Protein AF-A0A7K3YX45-F1 (afdb_monomer)

Foldseek 3Di:
DDDDDDDDDDDDDDDDPDDQDAAEEEEEQKDFFDDDPVQFGNHWYWYAYPVRFKIKIDHGRKHKDDPPDSGTDIKGKAQDDPVRQQDEDQPPADFLSGKIFIPPQRMFIPPFIKMKGQDDPVSCVVLVQPPKFKWDADPVSNYTDTFPWDGDSVRSMIMGTDGGTGMITIGGPDPGDDDDDDDDDLVVLLVVVPPPAPPDDFPCCVPPPLLCLVVVLVVLLLVLLCLVDDDDDDDPVVVVVVVVVVVVCVVVVPPPSVPPVVCCCVVVVPDPDPDFDQDPLRHGVVLLVLLQVQQLLQLVLLCLLSVNPVPVLLSVLSSVLSSVLSVQLVSQLQVLQVVVVKHKDKAFDCSQSVSQNCSCRRRSARQGTRIFIDIDDPDDDDLVSLLRSLVRSLVSLVVQLVVLSVQCVVDDSSVSNSSSSNRSSLSRNQRLLSCGPPHSVVSNCVVPVVVSCVRNVVSVVVNSVSSSD

Mean predicted aligned error: 20.06 Å

Solvent-accessible surface area (backbone atoms only — not comparable to full-atom values): 25885 Å² total; per-residue (Å²): 141,83,87,84,85,85,78,85,82,78,86,75,78,81,73,87,74,81,76,81,67,99,42,75,46,81,34,63,37,47,38,68,72,60,57,44,100,84,28,26,26,65,38,27,36,37,42,26,30,85,84,66,35,42,36,38,38,40,55,51,64,26,33,55,44,50,87,87,42,70,70,73,66,64,36,35,53,42,80,54,56,79,94,74,58,67,63,80,63,90,88,72,45,23,78,70,81,52,39,34,33,34,36,61,61,71,32,39,40,48,65,60,30,41,39,33,40,39,54,57,67,83,53,36,68,71,51,64,74,59,76,62,36,42,28,40,44,43,96,86,49,78,39,73,45,84,38,77,53,46,77,40,76,91,76,38,31,41,33,29,62,37,48,61,33,42,43,43,35,37,30,26,72,78,57,75,78,91,72,86,88,78,92,76,57,74,68,54,63,53,50,72,73,62,74,82,74,73,98,61,84,45,84,35,41,92,81,39,56,65,73,42,18,51,58,50,19,51,52,50,30,50,47,60,38,38,77,67,56,80,80,89,89,60,88,67,59,46,68,55,45,52,59,48,47,53,55,48,45,68,72,56,73,72,86,46,72,74,57,50,61,52,47,48,48,66,74,65,58,82,62,86,71,93,79,69,71,57,78,55,98,78,36,23,68,67,34,52,48,39,44,51,52,38,9,49,55,49,27,51,22,49,36,47,38,55,73,62,69,80,48,64,68,58,54,52,40,35,31,51,44,40,32,54,52,52,50,54,19,50,48,44,20,45,53,47,26,49,76,71,76,34,49,68,48,58,39,72,30,68,70,33,34,51,34,12,43,49,18,3,51,43,34,61,29,60,43,47,45,41,56,45,74,45,79,50,66,98,60,86,69,52,52,67,54,45,16,52,26,42,42,32,29,31,51,44,17,48,53,46,16,59,58,16,55,71,30,36,85,70,40,75,72,32,29,58,42,8,57,45,29,25,51,58,18,47,45,47,21,44,56,34,46,39,68,43,63,91,31,33,13,40,39,27,40,72,54,37,53,66,63,35,47,69,52,42,52,60,48,45,49,52,52,48,52,71,55,55,105

Structure (mmCIF, N/CA/C/O backbone):
data_AF-A0A7K3YX45-F1
#
_entry.id   AF-A0A7K3YX45-F1
#
loop_
_atom_site.group_PDB
_atom_site.id
_atom_site.type_symbol
_atom_site.label_atom_id
_atom_site.label_alt_id
_atom_site.label_comp_id
_atom_site.label_asym_id
_atom_site.label_entity_id
_atom_site.label_seq_id
_atom_site.pdbx_PDB_ins_code
_atom_site.Cartn_x
_atom_site.Cartn_y
_atom_site.Cartn_z
_atom_site.occupancy
_atom_site.B_iso_or_equiv
_atom_site.auth_seq_id
_atom_site.auth_comp_id
_atom_site.auth_asym_id
_atom_site.auth_atom_id
_atom_site.pdbx_PDB_model_num
ATOM 1 N N . MET A 1 1 ? 77.494 -5.302 -1.939 1.00 42.78 1 MET A N 1
ATOM 2 C CA . MET A 1 1 ? 77.093 -4.291 -2.941 1.00 42.78 1 MET A CA 1
ATOM 3 C C . MET A 1 1 ? 77.701 -4.703 -4.270 1.00 42.78 1 MET A C 1
ATOM 5 O O . MET A 1 1 ? 78.884 -5.014 -4.280 1.00 42.78 1 MET A O 1
ATOM 9 N N . LEU A 1 2 ? 76.911 -4.758 -5.340 1.00 34.88 2 LEU A N 1
ATOM 10 C CA . LEU A 1 2 ? 77.357 -5.045 -6.709 1.00 34.88 2 LEU A CA 1
ATOM 11 C C . LEU A 1 2 ? 76.649 -4.046 -7.643 1.00 34.88 2 LEU A C 1
ATOM 13 O O . LEU A 1 2 ? 75.468 -3.777 -7.407 1.00 34.88 2 LEU A O 1
ATOM 17 N N . PRO A 1 3 ? 77.333 -3.453 -8.637 1.00 39.50 3 PRO A N 1
ATOM 18 C CA . PRO A 1 3 ? 76.729 -2.467 -9.530 1.00 39.50 3 PRO A CA 1
ATOM 19 C C . PRO A 1 3 ? 75.857 -3.138 -10.600 1.00 39.50 3 PRO A C 1
ATOM 21 O O . PRO A 1 3 ? 76.201 -4.201 -11.113 1.00 39.50 3 PRO A O 1
ATOM 24 N N . ALA A 1 4 ? 74.747 -2.497 -10.967 1.00 33.38 4 ALA A N 1
ATOM 25 C CA . ALA A 1 4 ? 73.910 -2.936 -12.079 1.00 33.38 4 ALA A CA 1
ATOM 26 C C . ALA A 1 4 ? 74.506 -2.473 -13.419 1.00 33.38 4 ALA A C 1
ATOM 28 O O . ALA A 1 4 ? 74.785 -1.288 -13.602 1.00 33.38 4 ALA A O 1
ATOM 29 N N . THR A 1 5 ? 74.683 -3.397 -14.363 1.00 36.34 5 THR A N 1
ATOM 30 C CA . THR A 1 5 ? 75.161 -3.091 -15.718 1.00 36.34 5 THR A CA 1
ATOM 31 C C . THR A 1 5 ? 74.009 -2.592 -16.587 1.00 36.34 5 THR A C 1
ATOM 33 O O . THR A 1 5 ? 73.077 -3.341 -16.872 1.00 36.34 5 THR A O 1
ATOM 36 N N . THR A 1 6 ? 74.072 -1.341 -17.038 1.00 36.47 6 THR A N 1
ATOM 37 C CA . T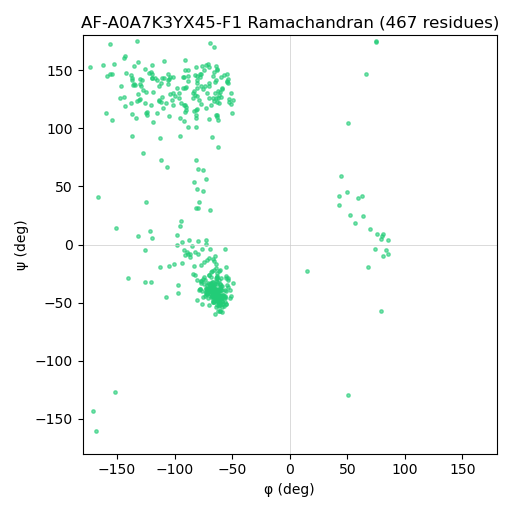HR A 1 6 ? 73.135 -0.792 -18.024 1.00 36.47 6 THR A CA 1
ATOM 38 C C . THR A 1 6 ? 73.575 -1.141 -19.447 1.00 36.47 6 THR A C 1
ATOM 40 O O . THR A 1 6 ? 74.697 -0.847 -19.852 1.00 36.47 6 THR A O 1
ATOM 43 N N . LEU A 1 7 ? 72.671 -1.741 -20.223 1.00 33.03 7 LEU A N 1
ATOM 44 C CA . LEU A 1 7 ? 72.802 -1.890 -21.675 1.00 33.03 7 LEU A CA 1
ATOM 45 C C . LEU A 1 7 ? 71.849 -0.902 -22.372 1.00 33.03 7 LEU A C 1
ATOM 47 O O . LEU A 1 7 ? 70.738 -0.694 -21.877 1.00 33.03 7 LEU A O 1
ATOM 51 N N . PRO A 1 8 ? 72.250 -0.279 -23.494 1.00 32.88 8 PRO A N 1
ATOM 52 C CA . PRO A 1 8 ? 71.399 0.660 -24.214 1.00 32.88 8 PRO A CA 1
ATOM 53 C C . PRO A 1 8 ? 70.287 -0.078 -24.970 1.00 32.88 8 PRO A C 1
ATOM 55 O O . PRO A 1 8 ? 70.538 -1.076 -25.644 1.00 32.88 8 PRO A O 1
ATOM 58 N N . ILE A 1 9 ? 69.061 0.442 -24.899 1.00 32.41 9 ILE A N 1
ATOM 59 C CA . ILE A 1 9 ? 67.954 -0.038 -25.733 1.00 32.41 9 ILE A CA 1
ATOM 60 C C . ILE A 1 9 ? 68.141 0.530 -27.143 1.00 32.41 9 ILE A C 1
ATOM 62 O O . ILE A 1 9 ? 68.188 1.746 -27.330 1.00 32.41 9 ILE A O 1
ATOM 66 N N . THR A 1 10 ? 68.253 -0.354 -28.132 1.00 33.69 10 THR A N 1
ATOM 67 C CA . THR A 1 10 ? 68.361 0.014 -29.548 1.00 33.69 10 THR A CA 1
ATOM 68 C C . THR A 1 10 ? 67.128 0.795 -29.998 1.00 33.69 10 THR A C 1
ATOM 70 O O . THR A 1 10 ? 66.001 0.347 -29.794 1.00 33.69 10 THR A O 1
ATOM 73 N N . SER A 1 11 ? 67.340 1.934 -30.662 1.00 32.59 11 SER A N 1
ATOM 74 C CA . SER A 1 11 ? 66.262 2.677 -31.316 1.00 32.59 11 SER A CA 1
ATOM 75 C C . SER A 1 11 ? 65.642 1.824 -32.426 1.00 32.59 11 SER A C 1
ATOM 77 O O . SER A 1 11 ? 66.293 1.553 -33.437 1.00 32.59 11 SER A O 1
ATOM 79 N N . LEU A 1 12 ? 64.393 1.391 -32.239 1.00 32.19 12 LEU A N 1
ATOM 80 C CA . LEU A 1 12 ? 63.585 0.840 -33.320 1.00 32.19 12 LEU A CA 1
ATOM 81 C C . LEU A 1 12 ? 62.942 1.999 -34.078 1.00 32.19 12 LEU A C 1
ATOM 83 O O . LEU A 1 12 ? 62.134 2.747 -33.529 1.00 32.19 12 LEU A O 1
ATOM 87 N N . THR A 1 13 ? 63.338 2.139 -35.342 1.00 31.52 13 THR A N 1
ATOM 88 C CA . THR A 1 13 ? 62.889 3.181 -36.265 1.00 31.52 13 THR A CA 1
ATOM 89 C C . THR A 1 13 ? 61.367 3.300 -36.269 1.00 31.52 13 THR A C 1
ATOM 91 O O . THR A 1 13 ? 60.669 2.326 -36.558 1.00 31.52 13 THR A O 1
ATOM 94 N N . GLN A 1 14 ? 60.844 4.500 -36.005 1.00 30.33 14 GLN A N 1
ATOM 95 C CA . GLN A 1 14 ? 59.427 4.779 -36.220 1.00 30.33 14 GLN A CA 1
ATOM 96 C C . GLN A 1 14 ? 59.118 4.637 -37.713 1.00 30.33 14 GLN A C 1
ATOM 98 O O . GLN A 1 14 ? 59.530 5.466 -38.523 1.00 30.33 14 GLN A O 1
ATOM 103 N N . ILE A 1 15 ? 58.373 3.592 -38.071 1.00 31.88 15 ILE A N 1
ATOM 104 C CA . ILE A 1 15 ? 57.650 3.551 -39.343 1.00 31.88 15 ILE A CA 1
ATOM 105 C C . ILE A 1 15 ? 56.646 4.713 -39.297 1.00 31.88 15 ILE A C 1
ATOM 107 O O . ILE A 1 15 ? 55.883 4.782 -38.326 1.00 31.88 15 ILE A O 1
ATOM 111 N N . PRO A 1 16 ? 56.621 5.626 -40.286 1.00 30.25 16 PRO A N 1
ATOM 112 C CA . PRO A 1 16 ? 55.612 6.673 -40.338 1.00 30.25 16 PRO A CA 1
ATOM 113 C C . PRO A 1 16 ? 54.233 6.029 -40.472 1.00 30.25 16 PRO A C 1
ATOM 115 O O . PRO A 1 16 ? 53.887 5.475 -41.514 1.00 30.25 16 PRO A O 1
ATOM 118 N N . ARG A 1 17 ? 53.447 6.067 -39.396 1.00 29.72 17 ARG A N 1
ATOM 119 C CA . ARG A 1 17 ? 52.027 5.740 -39.459 1.00 29.72 17 ARG A CA 1
ATOM 120 C C . ARG A 1 17 ? 51.332 6.994 -39.963 1.00 29.72 17 ARG A C 1
ATOM 122 O O . ARG A 1 17 ? 51.179 7.932 -39.187 1.00 29.72 17 ARG A O 1
ATOM 129 N N . GLU A 1 18 ? 50.992 7.026 -41.249 1.00 37.84 18 GLU A N 1
ATOM 130 C CA . GLU A 1 18 ? 50.239 8.142 -41.822 1.00 37.84 18 GLU A CA 1
ATOM 131 C C . GLU A 1 18 ? 48.971 8.385 -40.999 1.00 37.84 18 GLU A C 1
ATOM 133 O O . GLU A 1 18 ? 48.185 7.472 -40.733 1.00 37.84 18 GLU A O 1
ATOM 138 N N . GLU A 1 19 ? 48.829 9.624 -40.541 1.00 35.66 19 GLU A N 1
ATOM 139 C CA . GLU A 1 19 ? 47.680 10.095 -39.786 1.00 35.66 19 GLU A CA 1
ATOM 140 C C . GLU A 1 19 ? 46.579 10.434 -40.803 1.00 35.66 19 GLU A C 1
ATOM 142 O O . GLU A 1 19 ? 46.768 11.357 -41.602 1.00 35.66 19 GLU A O 1
ATOM 147 N N . PRO A 1 20 ? 45.467 9.672 -40.863 1.00 42.19 20 PRO A N 1
ATOM 148 C CA . PRO A 1 20 ? 44.439 9.899 -41.870 1.00 42.19 20 PRO A CA 1
ATOM 149 C C . PRO A 1 20 ? 43.834 11.291 -41.678 1.00 42.19 20 PRO A C 1
ATOM 151 O O . PRO A 1 20 ? 43.501 11.689 -40.561 1.00 42.19 20 PRO A O 1
ATOM 154 N N . ALA A 1 21 ? 43.727 12.039 -42.777 1.00 43.66 21 ALA A N 1
ATOM 155 C CA . ALA A 1 21 ? 43.418 13.461 -42.739 1.00 43.66 21 ALA A CA 1
ATOM 156 C C . ALA A 1 21 ? 42.100 13.766 -42.005 1.00 43.66 21 ALA A C 1
ATOM 158 O O . ALA A 1 21 ? 41.121 13.024 -42.104 1.00 43.66 21 ALA A O 1
ATOM 159 N N . ASN A 1 22 ? 42.066 14.915 -41.323 1.00 55.72 22 ASN A N 1
ATOM 160 C CA . ASN A 1 22 ? 40.924 15.420 -40.553 1.00 55.72 22 ASN A CA 1
ATOM 161 C C . ASN A 1 22 ? 39.778 15.926 -41.463 1.00 55.72 22 ASN A C 1
ATOM 163 O O . ASN A 1 22 ? 39.378 17.088 -41.411 1.00 55.72 22 ASN A O 1
ATOM 167 N N . CYS A 1 23 ? 39.294 15.055 -42.349 1.00 74.94 23 CYS A N 1
ATOM 168 C CA . CYS A 1 23 ? 38.248 15.307 -43.328 1.00 74.94 23 CYS A CA 1
ATOM 169 C C . CYS A 1 23 ? 36.984 14.527 -42.951 1.00 74.94 23 CYS A C 1
ATOM 171 O O . CYS A 1 23 ? 37.026 13.310 -42.754 1.00 74.94 23 CYS A O 1
ATOM 173 N N . THR A 1 24 ? 35.857 15.234 -42.858 1.00 78.12 24 THR A N 1
ATOM 174 C CA . THR A 1 24 ? 34.559 14.670 -42.467 1.00 78.12 24 THR A CA 1
ATOM 175 C C . THR A 1 24 ? 33.459 15.166 -43.403 1.00 78.12 24 THR A C 1
ATOM 177 O O . THR A 1 24 ? 33.416 16.349 -43.734 1.00 78.12 24 THR A O 1
ATOM 180 N N . SER A 1 25 ? 32.559 14.270 -43.808 1.00 78.12 25 SER A N 1
ATOM 181 C CA . SER A 1 25 ? 31.379 14.558 -44.633 1.00 78.12 25 SER A CA 1
ATOM 182 C C . SER A 1 25 ? 30.096 14.126 -43.915 1.00 78.12 25 SER A C 1
ATOM 184 O O . SER A 1 25 ? 30.099 13.153 -43.160 1.00 78.12 25 SER A O 1
ATOM 186 N N . HIS A 1 26 ? 29.001 14.854 -44.144 1.00 81.88 26 HIS A N 1
ATOM 187 C CA . HIS A 1 26 ? 27.696 14.604 -43.528 1.00 81.88 26 HIS A CA 1
ATOM 188 C C . HIS A 1 26 ? 26.595 14.604 -44.593 1.00 81.88 26 HIS A C 1
ATOM 190 O O . HIS A 1 26 ? 26.487 15.552 -45.370 1.00 81.88 26 HIS A O 1
ATOM 196 N N . PHE A 1 27 ? 25.763 13.564 -44.592 1.00 79.44 27 PHE A N 1
ATOM 197 C CA . PHE A 1 27 ? 24.649 13.367 -45.519 1.00 79.44 27 PHE A CA 1
ATOM 198 C C . PHE A 1 27 ? 23.361 12.989 -44.771 1.00 79.44 27 PHE A C 1
ATOM 200 O O . PHE A 1 27 ? 23.415 12.437 -43.668 1.00 79.44 27 PHE A O 1
ATOM 207 N N . THR A 1 28 ? 22.202 13.236 -45.393 1.00 76.69 28 THR A N 1
ATOM 208 C CA . THR A 1 28 ? 20.882 12.983 -44.791 1.00 76.69 28 THR A CA 1
ATOM 209 C C . THR A 1 28 ? 19.983 12.193 -45.742 1.00 76.69 28 THR A C 1
ATOM 211 O O . THR A 1 28 ? 19.736 12.619 -46.867 1.00 76.69 28 THR A O 1
ATOM 214 N N . GLY A 1 29 ? 19.456 11.055 -45.283 1.00 64.94 29 GLY A N 1
ATOM 215 C CA . GLY A 1 29 ? 18.631 10.116 -46.054 1.00 64.94 29 GLY A CA 1
ATOM 216 C C . GLY A 1 29 ? 19.464 9.203 -46.956 1.00 64.94 29 GLY A C 1
ATOM 217 O O . GLY A 1 29 ? 19.435 7.981 -46.801 1.00 64.94 29 GLY A O 1
ATOM 218 N N . SER A 1 30 ? 20.254 9.798 -47.848 1.00 72.50 30 SER A N 1
ATOM 219 C CA . SER A 1 30 ? 21.269 9.098 -48.634 1.00 72.50 30 SER A CA 1
ATOM 220 C C . SER A 1 30 ? 22.518 9.944 -48.862 1.00 72.50 30 SER A C 1
ATOM 222 O O . SER A 1 30 ? 22.499 11.166 -48.711 1.00 72.50 30 SER A O 1
ATOM 224 N N . GLY A 1 31 ? 23.620 9.277 -49.200 1.00 72.50 31 GLY A N 1
ATOM 225 C CA . GLY A 1 31 ? 24.900 9.906 -49.496 1.00 72.50 31 GLY A CA 1
ATOM 226 C C . GLY A 1 31 ? 25.741 9.071 -50.454 1.00 72.50 31 GLY A C 1
ATOM 227 O O . GLY A 1 31 ? 25.602 7.851 -50.536 1.00 72.50 31 GLY A O 1
ATOM 228 N N . THR A 1 32 ? 26.643 9.737 -51.167 1.00 77.00 32 THR A N 1
ATOM 229 C CA . THR A 1 32 ? 27.641 9.114 -52.046 1.00 77.00 32 THR A CA 1
ATOM 230 C C . THR A 1 32 ? 29.031 9.337 -51.441 1.00 77.00 32 THR A C 1
ATOM 232 O O . THR A 1 32 ? 29.624 10.389 -51.688 1.00 77.00 32 THR A O 1
ATOM 235 N N . PRO A 1 33 ? 29.534 8.411 -50.602 1.00 73.44 33 PRO A N 1
ATOM 236 C CA . PRO A 1 33 ? 30.890 8.497 -50.063 1.00 73.44 33 PRO A CA 1
ATOM 237 C C . PRO A 1 33 ? 31.955 8.623 -51.167 1.00 73.44 33 PRO A C 1
ATOM 239 O O . PRO A 1 33 ? 31.864 7.961 -52.199 1.00 73.44 33 PRO A O 1
ATOM 242 N N . GLU A 1 34 ? 32.984 9.444 -50.950 1.00 68.25 34 GLU A N 1
ATOM 243 C CA . GLU A 1 34 ? 34.068 9.652 -51.922 1.00 68.25 34 GLU A CA 1
ATOM 244 C C . GLU A 1 34 ? 35.235 8.683 -51.679 1.00 68.25 34 GLU A C 1
ATOM 246 O O . GLU A 1 34 ? 36.010 8.862 -50.735 1.00 68.25 34 GLU A O 1
ATOM 251 N N . THR A 1 35 ? 35.394 7.668 -52.531 1.00 69.38 35 THR A N 1
ATOM 252 C CA . THR A 1 35 ? 36.556 6.763 -52.491 1.00 69.38 35 THR A CA 1
ATOM 253 C C . THR A 1 35 ? 37.709 7.227 -53.378 1.00 69.38 35 THR A C 1
ATOM 255 O O . THR A 1 35 ? 37.511 7.826 -54.437 1.00 69.38 35 THR A O 1
ATOM 258 N N . GLY A 1 36 ? 38.930 6.887 -52.971 1.00 63.34 36 GLY A N 1
ATOM 259 C CA . GLY A 1 36 ? 40.120 6.929 -53.809 1.00 63.34 36 GLY A CA 1
ATOM 260 C C . GLY A 1 36 ? 40.107 5.857 -54.904 1.00 63.34 36 GLY A C 1
ATOM 261 O O . GLY A 1 36 ? 39.253 4.968 -54.947 1.00 63.34 36 GLY A O 1
ATOM 262 N N . SER A 1 37 ? 41.098 5.916 -55.797 1.00 61.88 37 SER A N 1
ATOM 263 C CA . SER A 1 37 ? 41.282 4.945 -56.889 1.00 61.88 37 SER A CA 1
ATOM 264 C C . SER A 1 37 ? 41.705 3.542 -56.426 1.00 61.88 37 SER A C 1
ATOM 266 O O . SER A 1 37 ? 41.824 2.639 -57.250 1.00 61.88 37 SER A O 1
ATOM 268 N N . ASP A 1 38 ? 41.934 3.357 -55.126 1.00 64.38 38 ASP A N 1
ATOM 269 C CA . ASP A 1 38 ? 42.212 2.091 -54.445 1.00 64.38 38 ASP A CA 1
ATOM 270 C C . ASP A 1 38 ? 40.966 1.470 -53.774 1.00 64.38 38 ASP A C 1
ATOM 272 O O . ASP A 1 38 ? 41.066 0.406 -53.165 1.00 64.38 38 ASP A O 1
ATOM 276 N N . GLY A 1 39 ? 39.799 2.122 -53.868 1.00 66.25 39 GLY A N 1
ATOM 277 C CA . GLY A 1 39 ? 38.551 1.677 -53.237 1.00 66.25 39 GLY A CA 1
ATOM 278 C C . GLY A 1 39 ? 38.430 2.008 -51.743 1.00 66.25 39 GLY A C 1
ATOM 279 O O . GLY A 1 39 ? 37.473 1.564 -51.105 1.00 66.25 39 GLY A O 1
ATOM 280 N N . ARG A 1 40 ? 39.363 2.784 -51.167 1.00 76.44 40 ARG A N 1
ATOM 281 C CA . ARG A 1 40 ? 39.264 3.277 -49.784 1.00 76.44 40 ARG A CA 1
ATOM 282 C C . ARG A 1 40 ? 38.521 4.600 -49.710 1.00 76.44 40 ARG A C 1
ATOM 284 O O . ARG A 1 40 ? 38.670 5.454 -50.574 1.00 76.44 40 ARG A O 1
ATOM 291 N N . LEU A 1 41 ? 37.763 4.804 -48.639 1.00 80.31 41 LEU A N 1
ATOM 292 C CA . LEU A 1 41 ? 37.068 6.059 -48.368 1.00 80.31 41 LEU A CA 1
ATOM 293 C C . LEU A 1 41 ? 38.051 7.192 -48.004 1.00 80.31 41 LEU A C 1
ATOM 295 O O . LEU A 1 41 ? 38.819 7.050 -47.053 1.00 80.31 41 LEU A O 1
ATOM 299 N N . ASN A 1 42 ? 37.992 8.335 -48.695 1.00 77.44 42 ASN A N 1
ATOM 300 C CA . ASN A 1 42 ? 38.926 9.456 -48.490 1.00 77.44 42 ASN A CA 1
ATOM 301 C C . ASN A 1 42 ? 38.706 10.212 -47.164 1.00 77.44 42 ASN A C 1
ATOM 303 O O . ASN A 1 42 ? 39.658 10.694 -46.554 1.00 77.44 42 ASN A O 1
ATOM 307 N N . CYS A 1 43 ? 37.451 10.339 -46.726 1.00 79.25 43 CYS A N 1
ATOM 308 C CA . CYS A 1 43 ? 37.032 11.187 -45.608 1.00 79.25 43 CYS A CA 1
ATOM 309 C C . CYS A 1 43 ? 36.009 10.455 -44.739 1.00 79.25 43 CYS A C 1
ATOM 311 O O . CYS A 1 43 ? 35.178 9.728 -45.267 1.00 79.25 43 CYS A O 1
ATOM 313 N N . THR A 1 44 ? 36.006 10.671 -43.422 1.00 82.31 44 THR A N 1
ATOM 314 C CA . THR A 1 44 ? 35.025 10.016 -42.539 1.00 82.31 44 THR A CA 1
ATOM 315 C C . THR A 1 44 ? 33.614 10.481 -42.905 1.00 82.31 44 THR A C 1
ATOM 317 O O . THR A 1 44 ? 33.334 11.679 -42.916 1.00 82.31 44 THR A O 1
ATOM 320 N N . THR A 1 45 ? 32.725 9.550 -43.236 1.00 84.44 45 THR A N 1
ATOM 321 C CA . THR A 1 45 ? 31.390 9.848 -43.767 1.00 84.44 45 THR A CA 1
ATOM 322 C C . THR A 1 45 ? 30.315 9.467 -42.762 1.00 84.44 45 THR A C 1
ATOM 324 O O . THR A 1 45 ? 30.209 8.309 -42.360 1.00 84.44 45 THR A O 1
ATOM 327 N N . PHE A 1 46 ? 29.490 10.445 -42.394 1.00 83.00 46 PHE A N 1
ATOM 328 C CA . PHE A 1 46 ? 28.289 10.258 -41.590 1.00 83.00 46 PHE A CA 1
ATOM 329 C C . PHE A 1 46 ? 27.045 10.334 -42.478 1.00 83.00 46 PHE A C 1
ATOM 331 O O . PHE A 1 46 ? 26.876 11.298 -43.226 1.00 83.00 46 PHE A O 1
ATOM 338 N N . ILE A 1 47 ? 26.156 9.345 -42.375 1.00 84.56 47 ILE A N 1
ATOM 339 C CA . ILE A 1 47 ? 24.861 9.327 -43.070 1.00 84.56 47 ILE A CA 1
ATOM 340 C C . ILE A 1 47 ? 23.765 9.136 -42.023 1.00 84.56 47 ILE A C 1
ATOM 342 O O . ILE A 1 47 ? 23.684 8.080 -41.395 1.00 84.56 47 ILE A O 1
ATOM 346 N N . SER A 1 48 ? 22.932 10.157 -41.823 1.00 84.19 48 SER A N 1
ATOM 347 C CA . SER A 1 48 ? 21.823 10.134 -40.860 1.00 84.19 48 SER A CA 1
ATOM 348 C C . SER A 1 48 ? 20.473 10.002 -41.566 1.00 84.19 48 SER A C 1
ATOM 350 O O . SER A 1 48 ? 20.281 10.535 -42.657 1.00 84.19 48 SER A O 1
ATOM 352 N N . THR A 1 49 ? 19.500 9.326 -40.959 1.00 85.12 49 THR A N 1
ATOM 353 C CA . THR A 1 49 ? 18.125 9.282 -41.484 1.00 85.12 49 THR A CA 1
ATOM 354 C C . THR A 1 49 ? 17.417 10.632 -41.321 1.00 85.12 49 THR A C 1
ATOM 356 O O . THR A 1 49 ? 17.753 11.430 -40.447 1.00 85.12 49 THR A O 1
ATOM 359 N N . GLY A 1 50 ? 16.408 10.909 -42.157 1.00 71.44 50 GLY A N 1
ATOM 360 C CA . GLY A 1 50 ? 15.671 12.187 -42.136 1.00 71.44 50 GLY A CA 1
ATOM 361 C C . GLY A 1 50 ? 14.846 12.446 -40.864 1.00 71.44 50 GLY A C 1
ATOM 362 O O . GLY A 1 50 ? 14.432 13.576 -40.622 1.00 71.44 50 GLY A O 1
ATOM 363 N N . ASP A 1 51 ? 14.630 11.419 -40.040 1.00 72.88 51 ASP A N 1
ATOM 364 C CA . ASP A 1 51 ? 14.032 11.492 -38.699 1.00 72.88 51 ASP A CA 1
ATOM 365 C C . ASP A 1 51 ? 15.080 11.623 -37.569 1.00 72.88 51 ASP A C 1
ATOM 367 O O . ASP A 1 51 ? 14.710 11.646 -36.395 1.00 72.88 51 ASP A O 1
ATOM 371 N N . ALA A 1 52 ? 16.371 11.707 -37.923 1.00 76.12 52 ALA A N 1
ATOM 372 C CA . ALA A 1 52 ? 17.543 11.744 -37.042 1.00 76.12 52 ALA A CA 1
ATOM 373 C C . ALA A 1 52 ? 17.685 10.548 -36.073 1.00 76.12 52 ALA A C 1
ATOM 375 O O . ALA A 1 52 ? 18.418 10.633 -35.087 1.00 76.12 52 ALA A O 1
ATOM 376 N N . VAL A 1 53 ? 17.003 9.430 -36.346 1.00 83.19 53 VAL A N 1
ATOM 377 C CA . VAL A 1 53 ? 17.017 8.235 -35.487 1.00 83.19 53 VAL A CA 1
ATOM 378 C C . VAL A 1 53 ? 18.262 7.380 -35.708 1.00 83.19 53 VAL A C 1
ATOM 380 O O . VAL A 1 53 ? 18.909 6.986 -34.740 1.00 83.19 53 VAL A O 1
ATOM 383 N N . VAL A 1 54 ? 18.616 7.079 -36.958 1.00 87.62 54 VAL A N 1
ATOM 384 C CA . VAL A 1 54 ? 19.785 6.256 -37.293 1.00 87.62 54 VAL A CA 1
ATOM 385 C C . VAL A 1 54 ? 20.891 7.144 -37.841 1.00 87.62 54 VAL A C 1
ATOM 387 O O . VAL A 1 54 ? 20.645 8.051 -38.632 1.00 87.62 54 VAL A O 1
ATOM 390 N N . THR A 1 55 ? 22.126 6.880 -37.426 1.00 86.06 55 THR A N 1
ATOM 391 C CA . THR A 1 55 ? 23.338 7.446 -38.020 1.00 86.06 55 THR A CA 1
ATOM 392 C C . THR A 1 55 ? 24.355 6.339 -38.260 1.00 86.06 55 THR A C 1
ATOM 394 O O . THR A 1 55 ? 24.744 5.619 -37.342 1.00 86.06 55 THR A O 1
ATOM 397 N N . LEU A 1 56 ? 24.776 6.218 -39.512 1.00 88.00 56 LEU A N 1
ATOM 398 C CA . LEU A 1 56 ? 25.881 5.388 -39.969 1.00 88.00 56 LEU A CA 1
ATOM 399 C C . LEU A 1 56 ? 27.160 6.230 -39.992 1.00 88.00 56 LEU A C 1
ATOM 401 O O . LEU A 1 56 ? 27.146 7.340 -40.522 1.00 88.00 56 LEU A O 1
ATOM 405 N N . GLN A 1 57 ? 28.261 5.688 -39.476 1.00 85.69 57 GLN A N 1
ATOM 406 C CA . GLN A 1 57 ? 29.601 6.264 -39.571 1.00 85.69 57 GLN A CA 1
ATOM 407 C C . GLN A 1 57 ? 30.542 5.291 -40.293 1.00 85.69 57 GLN A C 1
ATOM 409 O O . GLN A 1 57 ? 30.804 4.186 -39.814 1.00 85.69 57 GLN A O 1
ATOM 414 N N . ILE A 1 58 ? 31.096 5.740 -41.420 1.00 86.56 58 ILE A N 1
ATOM 415 C CA . ILE A 1 58 ? 32.125 5.042 -42.198 1.00 86.56 58 ILE A CA 1
ATOM 416 C C . ILE A 1 58 ? 33.445 5.793 -41.994 1.00 86.56 58 ILE A C 1
ATOM 418 O O . ILE A 1 58 ? 33.523 6.992 -42.262 1.00 86.56 58 ILE A O 1
ATOM 422 N N . ALA A 1 59 ? 34.480 5.124 -41.485 1.00 81.19 59 ALA A N 1
ATOM 423 C CA . ALA A 1 59 ? 35.764 5.765 -41.196 1.00 81.19 59 ALA A CA 1
ATOM 424 C C . ALA A 1 59 ? 36.595 5.992 -42.471 1.00 81.19 59 ALA A C 1
ATOM 426 O O . ALA A 1 59 ? 36.585 5.151 -43.375 1.00 81.19 59 ALA A O 1
ATOM 427 N N . ALA A 1 60 ? 37.372 7.079 -42.519 1.00 80.00 60 ALA A N 1
ATOM 428 C CA . ALA A 1 60 ? 38.391 7.259 -43.554 1.00 80.00 60 ALA A CA 1
ATOM 429 C C . ALA A 1 60 ? 39.340 6.041 -43.609 1.00 80.00 60 ALA A C 1
ATOM 431 O O . ALA A 1 60 ? 39.715 5.480 -42.579 1.00 80.00 60 ALA A O 1
ATOM 432 N N . GLY A 1 61 ? 39.704 5.614 -44.817 1.00 76.88 61 GLY A N 1
ATOM 433 C CA . GLY A 1 61 ? 40.498 4.412 -45.077 1.00 76.88 61 GLY A CA 1
ATOM 434 C C . GLY A 1 61 ? 39.704 3.102 -45.176 1.00 76.88 61 GLY A C 1
ATOM 435 O O . GLY A 1 61 ? 40.295 2.096 -45.576 1.00 76.88 61 GLY A O 1
ATOM 436 N N . THR A 1 62 ? 38.400 3.089 -44.864 1.00 81.62 62 THR A N 1
ATOM 437 C CA . THR A 1 62 ? 37.533 1.899 -45.012 1.00 81.62 62 THR A CA 1
ATOM 438 C C . THR A 1 62 ? 37.397 1.502 -46.478 1.00 81.62 62 THR A C 1
ATOM 440 O O . THR A 1 62 ? 37.100 2.353 -47.315 1.00 81.62 62 THR A O 1
ATOM 443 N N . ILE A 1 63 ? 37.604 0.220 -46.782 1.00 78.62 63 ILE A N 1
ATOM 444 C CA . ILE A 1 63 ? 37.346 -0.362 -48.103 1.00 78.62 63 ILE A CA 1
ATOM 445 C C . ILE A 1 63 ? 35.849 -0.652 -48.217 1.00 78.62 63 ILE A C 1
ATOM 447 O O . ILE A 1 63 ? 35.257 -1.202 -47.286 1.00 78.62 63 ILE A O 1
ATOM 451 N N . ILE A 1 64 ? 35.257 -0.293 -49.356 1.00 77.38 64 ILE A N 1
ATOM 452 C CA . ILE A 1 64 ? 33.848 -0.538 -49.674 1.00 77.38 64 ILE A CA 1
ATOM 453 C C . ILE A 1 64 ? 33.787 -1.438 -50.915 1.00 77.38 64 ILE A C 1
ATOM 455 O O . ILE A 1 64 ? 34.043 -0.966 -52.020 1.00 77.38 64 ILE A O 1
ATOM 459 N N . ASP A 1 65 ? 33.454 -2.722 -50.749 1.00 73.62 65 ASP A N 1
ATOM 460 C CA . ASP A 1 65 ? 33.297 -3.655 -51.877 1.00 73.62 65 ASP A CA 1
ATOM 461 C C . ASP A 1 65 ? 31.817 -3.884 -52.208 1.00 73.62 65 ASP A C 1
ATOM 463 O O . ASP A 1 65 ? 31.048 -4.380 -51.380 1.00 73.62 65 ASP A O 1
ATOM 467 N N . ASN A 1 66 ? 31.435 -3.543 -53.442 1.00 71.44 66 ASN A N 1
ATOM 468 C CA . ASN A 1 66 ? 30.133 -3.829 -54.035 1.00 71.44 66 ASN A CA 1
ATOM 469 C C . ASN A 1 66 ? 30.290 -4.853 -55.175 1.00 71.44 66 ASN A C 1
ATOM 471 O O . ASN A 1 66 ? 30.228 -4.505 -56.356 1.00 71.44 66 ASN A O 1
ATOM 475 N N . GLN A 1 67 ? 30.552 -6.110 -54.802 1.00 63.38 67 GLN A N 1
ATOM 476 C CA . GLN A 1 67 ? 30.744 -7.260 -55.702 1.00 63.38 67 GLN A CA 1
ATOM 477 C C . GLN A 1 67 ? 31.752 -7.007 -56.842 1.00 63.38 67 GLN A C 1
ATOM 479 O O . GLN A 1 67 ? 31.510 -7.345 -58.001 1.00 63.38 67 GLN A O 1
ATOM 484 N N . GLY A 1 68 ? 32.899 -6.407 -56.513 1.00 57.25 68 GLY A N 1
ATOM 485 C CA . GLY A 1 68 ? 33.982 -6.117 -57.455 1.00 57.25 68 GLY A CA 1
ATOM 486 C C . GLY A 1 68 ? 33.844 -4.800 -58.227 1.00 57.25 68 GLY A C 1
ATOM 487 O O . GLY A 1 68 ? 34.697 -4.507 -59.066 1.00 57.25 68 GLY A O 1
ATOM 488 N N . SER A 1 69 ? 32.818 -3.985 -57.953 1.00 56.84 69 SER A N 1
ATOM 489 C CA . SER A 1 69 ? 32.719 -2.616 -58.474 1.00 56.84 69 SER A CA 1
ATOM 490 C C . SER A 1 69 ? 33.351 -1.611 -57.508 1.00 56.84 69 SER A C 1
ATOM 492 O O . SER A 1 69 ? 32.885 -1.454 -56.382 1.00 56.84 69 SER A O 1
ATOM 494 N N . SER A 1 70 ? 34.377 -0.885 -57.965 1.00 52.31 70 SER A N 1
ATOM 495 C CA . SER A 1 70 ? 35.081 0.148 -57.186 1.00 52.31 70 SER A CA 1
ATOM 496 C C . SER A 1 70 ? 34.420 1.535 -57.217 1.00 52.31 70 SER A C 1
ATOM 498 O O . SER A 1 70 ? 34.911 2.469 -56.586 1.00 52.31 70 SER A O 1
ATOM 500 N N . THR A 1 71 ? 33.311 1.700 -57.944 1.00 55.59 71 THR A N 1
ATOM 501 C CA . THR A 1 71 ? 32.514 2.933 -57.952 1.00 55.59 71 THR A CA 1
ATOM 502 C C . THR A 1 71 ? 31.438 2.897 -56.869 1.00 55.59 71 THR A C 1
ATOM 504 O O . THR A 1 71 ? 30.535 2.055 -56.888 1.00 55.59 71 THR A O 1
ATOM 507 N N . VAL A 1 72 ? 31.516 3.840 -55.926 1.00 55.88 72 VAL A N 1
ATOM 508 C CA . VAL A 1 72 ? 30.580 3.923 -54.799 1.00 55.88 72 VAL A CA 1
ATOM 509 C C . VAL A 1 72 ? 29.155 4.139 -55.294 1.00 55.88 72 VAL A C 1
ATOM 511 O O . VAL A 1 72 ? 28.833 5.112 -55.973 1.00 55.88 72 VAL A O 1
ATOM 514 N N . THR A 1 73 ? 28.290 3.203 -54.920 1.00 62.34 73 THR A N 1
ATOM 515 C CA . THR A 1 73 ? 26.844 3.292 -55.117 1.00 62.34 73 THR A CA 1
ATOM 516 C C . THR A 1 73 ? 26.234 4.130 -53.993 1.00 62.34 73 THR A C 1
ATOM 518 O O . THR A 1 73 ? 26.723 4.086 -52.867 1.00 62.34 73 THR A O 1
ATOM 521 N N . GLU A 1 74 ? 25.177 4.891 -54.291 1.00 76.25 74 GLU A N 1
ATOM 522 C CA . GLU A 1 74 ? 24.437 5.695 -53.309 1.00 76.25 74 GLU A CA 1
ATOM 523 C C . GLU A 1 74 ? 24.056 4.847 -52.082 1.00 76.25 74 GLU A C 1
ATOM 525 O O . GLU A 1 74 ? 23.244 3.924 -52.183 1.00 76.25 74 GLU A O 1
ATOM 530 N N . ILE A 1 75 ? 24.639 5.164 -50.921 1.00 81.94 75 ILE A N 1
ATOM 531 C CA . ILE A 1 75 ? 24.285 4.525 -49.655 1.00 81.94 75 ILE A CA 1
ATOM 532 C C . ILE A 1 75 ? 23.039 5.211 -49.117 1.00 81.94 75 ILE A C 1
ATOM 534 O O . ILE A 1 75 ? 22.998 6.437 -48.983 1.00 81.94 75 ILE A O 1
ATOM 538 N N . ARG A 1 76 ? 22.026 4.416 -48.781 1.00 80.00 76 ARG A N 1
ATOM 539 C CA . ARG A 1 76 ? 20.726 4.909 -48.327 1.00 80.00 76 ARG A CA 1
ATOM 540 C C . ARG A 1 76 ? 20.208 4.101 -47.143 1.00 80.00 76 ARG A C 1
ATOM 542 O O . ARG A 1 76 ? 20.385 2.885 -47.089 1.00 80.00 76 ARG A O 1
ATOM 549 N N . ILE A 1 77 ? 19.550 4.792 -46.212 1.00 84.12 77 ILE A N 1
ATOM 550 C CA . ILE A 1 77 ? 18.954 4.202 -45.010 1.00 84.12 77 ILE A CA 1
ATOM 551 C C . ILE A 1 77 ? 17.465 4.565 -44.993 1.00 84.12 77 ILE A C 1
ATOM 553 O O . ILE A 1 77 ? 17.112 5.738 -44.867 1.00 84.12 77 ILE A O 1
ATOM 557 N N . GLU A 1 78 ? 16.586 3.571 -45.125 1.00 82.38 78 GLU A N 1
ATOM 558 C CA . GLU A 1 78 ? 15.127 3.764 -45.179 1.00 82.38 78 GLU A CA 1
ATOM 559 C C . GLU A 1 78 ? 14.429 3.021 -44.023 1.00 82.38 78 GLU A C 1
ATOM 561 O O . GLU A 1 78 ? 14.852 1.915 -43.676 1.00 82.38 78 GLU A O 1
ATOM 566 N N . PRO A 1 79 ? 13.355 3.564 -43.415 1.00 81.81 79 PRO A N 1
ATOM 567 C CA . PRO A 1 79 ? 12.535 2.814 -42.462 1.00 81.81 79 PRO A CA 1
ATOM 568 C C . PRO A 1 79 ? 11.944 1.557 -43.115 1.00 81.81 79 PRO A C 1
ATOM 570 O O . PRO A 1 79 ? 11.403 1.620 -44.221 1.00 81.81 79 PRO A O 1
ATOM 573 N N . ALA A 1 80 ? 12.021 0.409 -42.442 1.00 79.50 80 ALA A N 1
ATOM 574 C CA . ALA A 1 80 ? 11.497 -0.838 -42.986 1.00 79.50 80 ALA A CA 1
ATOM 575 C C . ALA A 1 80 ? 9.956 -0.847 -42.981 1.00 79.50 80 ALA A C 1
ATOM 577 O O . ALA A 1 80 ? 9.319 -0.594 -41.959 1.00 79.50 80 ALA A O 1
ATOM 578 N N . ASN A 1 81 ? 9.340 -1.191 -44.116 1.00 74.62 81 ASN A N 1
ATOM 579 C CA . ASN A 1 81 ? 7.899 -1.446 -44.184 1.00 74.62 81 ASN A CA 1
ATOM 580 C C . ASN A 1 81 ? 7.577 -2.716 -43.366 1.00 74.62 81 ASN A C 1
ATOM 582 O O . ASN A 1 81 ? 8.167 -3.753 -43.685 1.00 74.62 81 ASN A O 1
ATOM 586 N N . PRO A 1 82 ? 6.637 -2.689 -42.394 1.00 66.75 82 PRO A N 1
ATOM 587 C CA . PRO A 1 82 ? 6.263 -3.847 -41.575 1.00 66.75 82 PRO A CA 1
ATOM 588 C C . PRO A 1 82 ? 5.954 -5.132 -42.356 1.00 66.75 82 PRO A C 1
ATOM 590 O O . PRO A 1 82 ? 6.281 -6.217 -41.891 1.00 66.75 82 PRO A O 1
ATOM 593 N N . ALA A 1 83 ? 5.395 -5.027 -43.567 1.00 63.88 83 ALA A N 1
ATOM 594 C CA . ALA A 1 83 ? 5.104 -6.181 -44.426 1.00 63.88 83 ALA A CA 1
ATOM 595 C C . ALA A 1 83 ? 6.346 -6.788 -45.124 1.00 63.88 83 ALA A C 1
ATOM 597 O O . ALA A 1 83 ? 6.225 -7.782 -45.833 1.00 63.88 83 ALA A O 1
ATOM 598 N N . SER A 1 84 ? 7.526 -6.182 -44.954 1.00 64.88 84 SER A N 1
ATOM 599 C CA . SER A 1 84 ? 8.810 -6.608 -45.537 1.00 64.88 84 SER A CA 1
ATOM 600 C C . SER A 1 84 ? 9.889 -6.911 -44.490 1.00 64.88 84 SER A C 1
ATOM 602 O O . SER A 1 84 ? 11.061 -7.031 -44.839 1.00 64.88 84 SER A O 1
ATOM 604 N N . ILE A 1 85 ? 9.515 -6.994 -43.209 1.00 73.25 85 ILE A N 1
ATOM 605 C CA . ILE A 1 85 ? 10.437 -7.326 -42.118 1.00 73.25 85 ILE A CA 1
ATOM 606 C C . ILE A 1 85 ? 10.574 -8.862 -42.032 1.00 73.25 85 ILE A C 1
ATOM 608 O O . ILE A 1 85 ? 9.545 -9.546 -42.002 1.00 73.25 85 ILE A O 1
ATOM 612 N N . PRO A 1 86 ? 11.802 -9.419 -41.985 1.00 69.31 86 PRO A N 1
ATOM 613 C CA . PRO A 1 86 ? 12.031 -10.848 -41.761 1.00 69.31 86 PRO A CA 1
ATOM 614 C C . PRO A 1 86 ? 11.357 -11.349 -40.479 1.00 69.31 86 PRO A C 1
ATOM 616 O O . PRO A 1 86 ? 11.362 -10.660 -39.455 1.00 69.31 86 PRO A O 1
ATOM 619 N N . GLN A 1 87 ? 10.776 -12.551 -40.531 1.00 65.12 87 GLN A N 1
ATOM 620 C CA . GLN A 1 87 ? 10.031 -13.120 -39.404 1.00 65.12 87 GLN A CA 1
ATOM 621 C C . GLN A 1 87 ? 10.921 -13.243 -38.159 1.00 65.12 87 GLN A C 1
ATOM 623 O O . GLN A 1 87 ? 12.061 -13.698 -38.228 1.00 65.12 87 GLN A O 1
ATOM 628 N N . VAL A 1 88 ? 10.390 -12.826 -37.011 1.00 63.12 88 VAL A N 1
ATOM 629 C CA . VAL A 1 88 ? 11.077 -12.922 -35.719 1.00 63.12 88 VAL A CA 1
ATOM 630 C C . VAL A 1 88 ? 10.687 -14.246 -35.069 1.00 63.12 88 VAL A C 1
ATOM 632 O O . VAL A 1 88 ? 9.507 -14.491 -34.823 1.00 63.12 88 VAL A O 1
ATOM 635 N N . SER A 1 89 ? 11.670 -15.103 -34.793 1.00 55.31 89 SER A N 1
ATOM 636 C CA . SER A 1 89 ? 11.468 -16.324 -34.013 1.00 55.31 89 SER A CA 1
ATOM 637 C C . SER A 1 89 ? 11.113 -15.990 -32.557 1.00 55.31 89 SER A C 1
ATOM 639 O O . SER A 1 89 ? 11.613 -15.020 -31.985 1.00 55.31 89 SER A O 1
ATOM 641 N N . SER A 1 90 ? 10.245 -16.804 -31.949 1.00 52.09 90 SER A N 1
ATOM 642 C CA . SER A 1 90 ? 9.648 -16.570 -30.621 1.00 52.09 90 SER A CA 1
ATOM 643 C C . SER A 1 90 ? 10.657 -16.345 -29.492 1.00 52.09 90 SER A C 1
ATOM 645 O O . SER A 1 90 ? 10.362 -15.649 -28.521 1.00 52.09 90 SER A O 1
ATOM 647 N N . ASP A 1 91 ? 11.846 -16.924 -29.626 1.00 46.84 91 ASP A N 1
ATOM 648 C CA . ASP A 1 91 ? 12.775 -17.136 -28.518 1.00 46.84 91 ASP A CA 1
ATOM 649 C C . ASP A 1 91 ? 13.778 -15.974 -28.355 1.00 46.84 91 ASP A C 1
ATOM 651 O O . ASP A 1 91 ? 14.569 -15.954 -27.414 1.00 46.84 91 ASP A O 1
ATOM 655 N N . GLY A 1 92 ? 13.761 -14.991 -29.266 1.00 52.12 92 GLY A N 1
ATOM 656 C CA . GLY A 1 92 ? 14.785 -13.943 -29.351 1.00 52.12 92 GLY A CA 1
ATOM 657 C C . GLY A 1 92 ? 14.525 -12.657 -28.554 1.00 52.12 92 GLY A C 1
ATOM 658 O O . GLY A 1 92 ? 15.410 -11.800 -28.508 1.00 52.12 92 GLY A O 1
ATOM 659 N N . GLY A 1 93 ? 13.337 -12.454 -27.980 1.00 58.19 93 GLY A N 1
ATOM 660 C CA . GLY A 1 93 ? 12.878 -11.105 -27.605 1.00 58.19 93 GLY A CA 1
ATOM 661 C C . GLY A 1 93 ? 12.440 -10.291 -28.833 1.00 58.19 93 GLY A C 1
ATOM 662 O O . GLY A 1 93 ? 12.540 -10.763 -29.966 1.00 58.19 93 GLY A O 1
ATOM 663 N N . ALA A 1 94 ? 11.905 -9.085 -28.633 1.00 64.81 94 ALA A N 1
ATOM 664 C CA . ALA A 1 94 ? 11.006 -8.485 -29.622 1.00 64.81 94 ALA A CA 1
ATOM 665 C C . ALA A 1 94 ? 11.461 -7.158 -30.225 1.00 64.81 94 ALA A C 1
ATOM 667 O O . ALA A 1 94 ? 12.194 -6.367 -29.629 1.00 64.81 94 ALA A O 1
ATOM 668 N N . LEU A 1 95 ? 10.953 -6.923 -31.433 1.00 69.25 95 LEU A N 1
ATOM 669 C CA . LEU A 1 95 ? 11.227 -5.760 -32.259 1.00 69.25 95 LEU A CA 1
ATOM 670 C C . LEU A 1 95 ? 10.625 -4.488 -31.638 1.00 69.25 95 LEU A C 1
ATOM 672 O O . LEU A 1 95 ? 9.410 -4.363 -31.496 1.00 69.25 95 LEU A O 1
ATOM 676 N N . THR A 1 96 ? 11.462 -3.501 -31.324 1.00 64.19 96 THR A N 1
ATOM 677 C CA . THR A 1 96 ? 11.043 -2.233 -30.681 1.00 64.19 96 THR A CA 1
ATOM 678 C C . THR A 1 96 ? 10.270 -1.269 -31.597 1.00 64.19 96 THR A C 1
ATOM 680 O O . THR A 1 96 ? 9.975 -0.141 -31.204 1.00 64.19 96 THR A O 1
ATOM 683 N N . GLY A 1 97 ? 9.977 -1.669 -32.839 1.00 71.25 97 GLY A N 1
ATOM 684 C CA . GLY A 1 97 ? 9.474 -0.794 -33.906 1.00 71.25 97 GLY A CA 1
ATOM 685 C C . GLY A 1 97 ? 10.567 0.018 -34.617 1.00 71.25 97 GLY A C 1
ATOM 686 O O . GLY A 1 97 ? 10.306 0.606 -35.663 1.00 71.25 97 GLY A O 1
ATOM 687 N N . TYR A 1 98 ? 11.797 0.022 -34.096 1.00 81.19 98 TYR A N 1
ATOM 688 C CA . TYR A 1 98 ? 12.963 0.624 -34.737 1.00 81.19 98 TYR A CA 1
ATOM 689 C C . TYR A 1 98 ? 13.624 -0.409 -35.662 1.00 81.19 98 TYR A C 1
ATOM 691 O O . TYR A 1 98 ? 14.331 -1.313 -35.211 1.00 81.19 98 TYR A O 1
ATOM 699 N N . THR A 1 99 ? 13.371 -0.313 -36.968 1.00 85.19 99 THR A N 1
ATOM 700 C CA . THR A 1 99 ? 13.928 -1.231 -37.978 1.00 85.19 99 THR A CA 1
ATOM 701 C C . THR A 1 99 ? 14.153 -0.492 -39.285 1.00 85.19 99 THR A C 1
ATOM 703 O O . THR A 1 99 ? 13.238 0.143 -39.809 1.00 85.19 99 THR A O 1
ATOM 706 N N . TYR A 1 100 ? 15.374 -0.570 -39.806 1.00 85.56 100 TYR A N 1
ATOM 707 C CA . TYR A 1 100 ? 15.797 0.177 -40.987 1.00 85.56 100 TYR A CA 1
ATOM 708 C C . TYR A 1 100 ? 16.469 -0.759 -41.986 1.00 85.56 100 TYR A C 1
ATOM 710 O O . TYR A 1 100 ? 17.187 -1.691 -41.618 1.00 85.56 100 TYR A O 1
ATOM 718 N N . ARG A 1 101 ? 16.214 -0.501 -43.266 1.00 85.81 101 ARG A N 1
ATOM 719 C CA . ARG A 1 101 ? 16.833 -1.183 -44.394 1.00 85.81 101 ARG A CA 1
ATOM 720 C C . ARG A 1 101 ? 18.007 -0.348 -44.884 1.00 85.81 101 ARG A C 1
ATOM 722 O O . ARG A 1 101 ? 17.843 0.831 -45.197 1.00 85.81 101 ARG A O 1
ATOM 729 N N . PHE A 1 102 ? 19.168 -0.978 -44.971 1.00 84.56 102 PHE A N 1
ATOM 730 C CA . PHE A 1 102 ? 20.379 -0.383 -45.511 1.00 84.56 102 PHE A CA 1
ATOM 731 C C . PHE A 1 102 ? 20.538 -0.827 -46.967 1.00 84.56 102 PHE A C 1
ATOM 733 O O . PHE A 1 102 ? 20.325 -1.993 -47.309 1.00 84.56 102 PHE A O 1
ATOM 740 N N . LEU A 1 103 ? 20.861 0.120 -47.843 1.00 79.75 103 LEU A N 1
ATOM 741 C CA . LEU A 1 103 ? 20.990 -0.092 -49.281 1.00 79.75 103 LEU A CA 1
ATOM 742 C C . LEU A 1 103 ? 22.345 0.450 -49.773 1.00 79.75 103 LEU A C 1
ATOM 744 O O . LEU A 1 103 ? 22.751 1.518 -49.309 1.00 79.75 103 LEU A O 1
ATOM 748 N N . PRO A 1 104 ? 23.022 -0.236 -50.717 1.00 76.81 104 PRO A N 1
ATOM 749 C CA . PRO A 1 104 ? 22.636 -1.509 -51.340 1.00 76.81 104 PRO A CA 1
ATOM 750 C C . PRO A 1 104 ? 22.897 -2.728 -50.431 1.00 76.81 104 PRO A C 1
ATOM 752 O O . PRO A 1 104 ? 23.954 -2.853 -49.820 1.00 76.81 104 PRO A O 1
ATOM 755 N N . GLY A 1 105 ? 21.935 -3.656 -50.375 1.00 64.44 105 GLY A N 1
ATOM 756 C CA . GLY A 1 105 ? 21.920 -4.792 -49.438 1.00 64.44 105 GLY A CA 1
ATOM 757 C C . GLY A 1 105 ? 22.815 -5.987 -49.809 1.00 64.44 105 GLY A C 1
ATOM 758 O O . GLY A 1 105 ? 22.385 -7.129 -49.678 1.00 64.44 105 GLY A O 1
ATOM 759 N N . ALA A 1 106 ? 23.995 -5.731 -50.377 1.00 66.81 106 ALA A N 1
ATOM 760 C CA . ALA A 1 106 ? 24.957 -6.751 -50.823 1.00 66.81 106 ALA A CA 1
ATOM 761 C C . ALA A 1 106 ? 26.425 -6.269 -50.764 1.00 66.81 106 ALA A C 1
ATOM 763 O O . ALA A 1 106 ? 27.309 -6.874 -51.371 1.00 66.81 106 ALA A O 1
ATOM 764 N N . ILE A 1 107 ? 26.665 -5.155 -50.067 1.00 76.56 107 ILE A N 1
ATOM 765 C CA . ILE A 1 107 ? 27.961 -4.482 -49.939 1.00 76.56 107 ILE A CA 1
ATOM 766 C C . ILE A 1 107 ? 28.725 -5.008 -48.711 1.00 76.56 107 ILE A C 1
ATOM 768 O O . ILE A 1 107 ? 28.114 -5.547 -47.781 1.00 76.56 107 ILE A O 1
ATOM 772 N N . SER A 1 108 ? 30.049 -4.847 -48.675 1.00 78.69 108 SER A N 1
ATOM 773 C CA . SER A 1 108 ? 30.858 -5.189 -47.497 1.00 78.69 108 SER A CA 1
ATOM 774 C C . SER A 1 108 ? 31.899 -4.128 -47.137 1.00 78.69 108 SER A C 1
ATOM 776 O O . SER A 1 108 ? 32.348 -3.364 -47.995 1.00 78.69 108 SER A O 1
ATOM 778 N N . PHE A 1 109 ? 32.258 -4.089 -45.849 1.00 82.25 109 PHE A N 1
ATOM 779 C CA . PHE A 1 109 ? 33.151 -3.091 -45.258 1.00 82.25 109 PHE A CA 1
ATOM 780 C C . PHE A 1 109 ? 34.307 -3.722 -44.476 1.00 82.25 109 PHE A C 1
ATOM 782 O O . PHE A 1 109 ? 34.095 -4.587 -43.614 1.00 82.25 109 PHE A O 1
ATOM 789 N N . ASP A 1 110 ? 35.523 -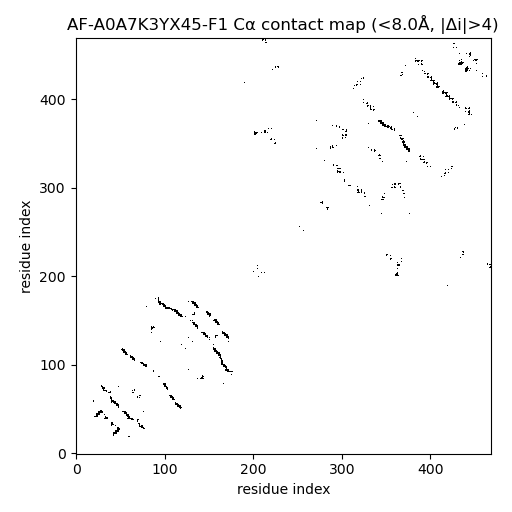3.222 -44.713 1.00 78.94 110 ASP A N 1
ATOM 790 C CA . ASP A 1 110 ? 36.672 -3.486 -43.843 1.00 78.94 110 ASP A CA 1
ATOM 791 C C . ASP A 1 110 ? 37.522 -2.214 -43.605 1.00 78.94 110 ASP A C 1
ATOM 793 O O . ASP A 1 110 ? 38.011 -1.613 -44.570 1.00 78.94 110 ASP A O 1
ATOM 797 N N . PRO A 1 111 ? 37.717 -1.774 -42.342 1.00 78.19 111 PRO A N 1
ATOM 798 C CA . PRO A 1 111 ? 37.118 -2.305 -41.108 1.00 78.19 111 PRO A CA 1
ATOM 799 C C . PRO A 1 111 ? 35.582 -2.108 -41.036 1.00 78.19 111 PRO A C 1
ATOM 801 O O . PRO A 1 111 ? 35.017 -1.388 -41.858 1.00 78.19 111 PRO A O 1
ATOM 804 N N . PRO A 1 112 ? 34.893 -2.732 -40.057 1.00 81.81 112 PRO A N 1
ATOM 805 C CA . PRO A 1 112 ? 33.452 -2.561 -39.851 1.00 81.81 112 PRO A CA 1
ATOM 806 C C . PRO A 1 112 ? 33.018 -1.099 -39.690 1.00 81.81 112 PRO A C 1
ATOM 808 O O . PRO A 1 112 ? 33.718 -0.295 -39.071 1.00 81.81 112 PRO A O 1
ATOM 811 N N . VAL A 1 113 ? 31.816 -0.786 -40.171 1.00 85.06 113 VAL A N 1
ATOM 812 C CA . VAL A 1 113 ? 31.191 0.540 -40.054 1.00 85.06 113 VAL A CA 1
ATOM 813 C C . VAL A 1 113 ? 30.318 0.620 -38.808 1.00 85.06 113 VAL A C 1
ATOM 815 O O . VAL A 1 113 ? 29.681 -0.359 -38.426 1.00 85.06 113 VAL A O 1
ATOM 818 N N . LEU A 1 114 ? 30.278 1.779 -38.150 1.00 84.31 114 LEU A N 1
ATOM 819 C CA . LEU A 1 114 ? 29.531 1.937 -36.902 1.00 84.31 114 LEU A CA 1
ATOM 820 C C . LEU A 1 114 ? 28.105 2.409 -37.197 1.00 84.31 114 LEU A C 1
ATOM 822 O O . LEU A 1 114 ? 27.893 3.533 -37.653 1.00 84.31 114 LEU A O 1
ATOM 826 N N . VAL A 1 115 ? 27.119 1.565 -36.902 1.00 88.88 115 VAL A N 1
ATOM 827 C CA . VAL A 1 115 ? 25.695 1.908 -36.980 1.00 88.88 115 VAL A CA 1
ATOM 828 C C . VAL A 1 115 ? 25.218 2.319 -35.592 1.00 88.88 115 VAL A C 1
ATOM 830 O O . VAL A 1 115 ? 25.474 1.613 -34.621 1.00 88.88 115 VAL A O 1
ATOM 833 N N . SER A 1 116 ? 24.537 3.461 -35.485 1.00 88.12 116 SER A N 1
ATOM 834 C CA . SER A 1 116 ? 24.064 4.024 -34.214 1.00 88.12 116 SER A CA 1
ATOM 835 C C . SER A 1 116 ? 22.591 4.427 -34.283 1.00 88.12 116 SER A C 1
ATOM 837 O O . SER A 1 116 ? 22.202 5.233 -35.125 1.00 88.12 116 SER A O 1
ATOM 839 N N . PHE A 1 117 ? 21.781 3.896 -33.371 1.00 89.19 117 PHE A N 1
ATOM 840 C CA . PHE A 1 117 ? 20.357 4.177 -33.199 1.00 89.19 117 PHE A CA 1
ATOM 841 C C . PHE A 1 117 ? 20.165 5.079 -31.974 1.00 89.19 117 PHE A C 1
ATOM 843 O O . PHE A 1 117 ? 20.357 4.638 -30.843 1.00 89.19 117 PHE A O 1
ATOM 850 N N . THR A 1 118 ? 19.768 6.334 -32.178 1.00 88.25 118 THR A N 1
ATOM 851 C CA . THR A 1 118 ? 19.414 7.268 -31.100 1.00 88.25 118 THR A CA 1
ATOM 852 C C . THR A 1 118 ? 17.906 7.237 -30.880 1.00 88.25 118 THR A C 1
ATOM 854 O O . THR A 1 118 ? 17.127 7.706 -31.710 1.00 88.25 118 THR A O 1
ATOM 857 N N . MET A 1 119 ? 17.476 6.663 -29.756 1.00 83.25 119 MET A N 1
ATOM 858 C CA . MET A 1 119 ? 16.053 6.492 -29.460 1.00 83.25 119 MET A CA 1
ATOM 859 C C . MET A 1 119 ? 15.402 7.794 -28.984 1.00 83.25 119 MET A C 1
ATOM 861 O O . MET A 1 119 ? 15.988 8.598 -28.246 1.00 83.25 119 MET A O 1
ATOM 865 N N . LYS A 1 120 ? 14.121 7.964 -29.328 1.00 83.12 120 LYS A N 1
ATOM 866 C CA . LYS A 1 120 ? 13.271 8.996 -28.721 1.00 83.12 120 LYS A CA 1
ATOM 867 C C . LYS A 1 120 ? 13.086 8.668 -27.232 1.00 83.12 120 LYS A C 1
ATOM 869 O O . LYS A 1 120 ? 12.871 7.500 -26.907 1.00 83.12 120 LYS A O 1
ATOM 874 N N . PRO A 1 121 ? 13.108 9.660 -26.317 1.00 77.44 121 PRO A N 1
ATOM 875 C CA . PRO A 1 121 ? 13.042 9.404 -24.876 1.00 77.44 121 PRO A CA 1
ATOM 876 C C . PRO A 1 121 ? 11.862 8.509 -24.470 1.00 77.44 121 PRO A C 1
ATOM 878 O O . PRO A 1 121 ? 12.063 7.522 -23.780 1.00 77.44 121 PRO A O 1
ATOM 881 N N . ALA A 1 122 ? 10.653 8.765 -24.979 1.00 72.38 122 ALA A N 1
ATOM 882 C CA . ALA A 1 122 ? 9.464 7.976 -24.637 1.00 72.38 122 ALA A CA 1
ATOM 883 C C . ALA A 1 122 ? 9.508 6.495 -25.078 1.00 72.38 122 ALA A C 1
ATOM 885 O O . ALA A 1 122 ? 8.702 5.701 -24.590 1.00 72.38 122 ALA A O 1
ATOM 886 N N . ASP A 1 123 ? 10.403 6.128 -26.001 1.00 77.31 123 ASP A N 1
ATOM 887 C CA . ASP A 1 123 ? 10.622 4.745 -26.439 1.00 77.31 123 ASP A CA 1
ATOM 888 C C . ASP A 1 123 ? 11.809 4.106 -25.705 1.00 77.31 123 ASP A C 1
ATOM 890 O O . ASP A 1 123 ? 11.738 2.930 -25.360 1.00 77.31 123 ASP A O 1
ATOM 894 N N . TRP A 1 124 ? 12.849 4.889 -25.391 1.00 77.75 124 TRP A N 1
ATOM 895 C CA . TRP A 1 124 ? 13.960 4.476 -24.526 1.00 77.75 124 TRP A CA 1
ATOM 896 C C . TRP A 1 124 ? 13.466 4.037 -23.139 1.00 77.75 124 TRP A C 1
ATOM 898 O O . TRP A 1 124 ? 13.734 2.913 -22.721 1.00 77.75 124 TRP A O 1
ATOM 908 N N . GLU A 1 125 ? 12.653 4.872 -22.475 1.00 70.25 125 GLU A N 1
ATOM 909 C CA . GLU A 1 125 ? 12.045 4.540 -21.174 1.00 70.25 125 GLU A CA 1
ATOM 910 C C . GLU A 1 125 ? 11.131 3.300 -21.255 1.00 70.25 125 GLU A C 1
ATOM 912 O O . GLU A 1 125 ? 10.995 2.557 -20.288 1.00 70.25 125 GLU A O 1
ATOM 917 N N . ARG A 1 126 ? 10.495 3.051 -22.412 1.00 68.31 126 ARG A N 1
ATOM 918 C CA . ARG A 1 126 ? 9.613 1.885 -22.617 1.00 68.31 126 ARG A CA 1
ATOM 919 C C . ARG A 1 126 ? 10.396 0.594 -22.843 1.00 68.31 126 ARG A C 1
ATOM 921 O O . ARG A 1 126 ? 9.915 -0.470 -22.474 1.00 68.31 126 ARG A O 1
ATOM 928 N N . ALA A 1 127 ? 11.573 0.688 -23.455 1.00 64.19 127 ALA A N 1
ATOM 929 C CA . ALA A 1 127 ? 12.462 -0.441 -23.696 1.00 64.19 127 ALA A CA 1
ATOM 930 C C . ALA A 1 127 ? 13.417 -0.727 -22.519 1.00 64.19 127 ALA A C 1
ATOM 932 O O . ALA A 1 127 ? 14.280 -1.591 -22.633 1.00 64.19 127 ALA A O 1
ATOM 933 N N . GLY A 1 128 ? 13.290 0.004 -21.404 1.00 59.41 128 GLY A N 1
ATOM 934 C CA . GLY A 1 128 ? 14.037 -0.227 -20.163 1.00 59.41 128 GLY A CA 1
ATOM 935 C C . GLY A 1 128 ? 15.510 0.196 -20.180 1.00 59.41 128 GLY A C 1
ATOM 936 O O . GLY A 1 128 ? 16.168 0.087 -19.153 1.00 59.41 128 GLY A O 1
ATOM 937 N N . GLY A 1 129 ? 16.049 0.668 -21.311 1.00 58.41 129 GLY A N 1
ATOM 938 C CA . GLY A 1 129 ? 17.428 1.165 -21.462 1.00 58.41 129 GLY A CA 1
ATOM 939 C C . GLY A 1 129 ? 18.558 0.126 -21.329 1.00 58.41 129 GLY A C 1
ATOM 940 O O . GLY A 1 129 ? 19.657 0.362 -21.828 1.00 58.41 129 GLY A O 1
ATOM 941 N N . TYR A 1 130 ? 18.298 -1.028 -20.710 1.00 56.50 130 TYR A N 1
ATOM 942 C CA . TYR A 1 130 ? 19.257 -2.106 -20.463 1.00 56.50 130 TYR A CA 1
ATOM 943 C C . TYR A 1 130 ? 18.872 -3.377 -21.232 1.00 56.50 130 TYR A C 1
ATOM 945 O O . TYR A 1 130 ? 17.698 -3.714 -21.354 1.00 56.50 130 TYR A O 1
ATOM 953 N N . GLY A 1 131 ? 19.867 -4.094 -21.763 1.00 66.25 131 GLY A N 1
ATOM 954 C CA . GLY A 1 131 ? 19.644 -5.318 -22.545 1.00 66.25 131 GLY A CA 1
ATOM 955 C C . GLY A 1 131 ? 19.142 -5.097 -23.979 1.00 66.25 131 GLY A C 1
ATOM 956 O O . GLY A 1 131 ? 18.795 -6.067 -24.644 1.00 66.25 131 GLY A O 1
ATOM 957 N N . LEU A 1 132 ? 19.117 -3.853 -24.468 1.00 81.50 132 LEU A N 1
ATOM 958 C CA . LEU A 1 132 ? 18.868 -3.535 -25.877 1.00 81.50 132 LEU A CA 1
ATOM 959 C C . LEU A 1 132 ? 19.954 -4.145 -26.777 1.00 81.50 132 LEU A C 1
ATOM 961 O O . LEU A 1 132 ? 21.141 -3.906 -26.558 1.00 81.50 132 LEU A O 1
ATOM 965 N N . VAL A 1 133 ? 19.547 -4.883 -27.813 1.00 83.88 133 VAL A N 1
ATOM 966 C CA . VAL A 1 133 ? 20.456 -5.526 -28.777 1.00 83.88 133 VAL A CA 1
ATOM 967 C C . VAL A 1 133 ? 20.097 -5.094 -30.195 1.00 83.88 133 VAL A C 1
ATOM 969 O O . VAL A 1 133 ? 18.932 -5.141 -30.593 1.00 83.88 133 VAL A O 1
ATOM 972 N N . LEU A 1 134 ? 21.095 -4.674 -30.973 1.00 85.31 134 LEU A N 1
ATOM 973 C CA . LEU A 1 134 ? 20.951 -4.524 -32.418 1.00 85.31 134 LEU A CA 1
ATOM 974 C C . LEU A 1 134 ? 21.164 -5.883 -33.082 1.00 85.31 134 LEU A C 1
ATOM 976 O O . LEU A 1 134 ? 22.142 -6.569 -32.794 1.00 85.31 134 LEU A O 1
ATOM 980 N N . ARG A 1 135 ? 20.265 -6.250 -33.995 1.00 85.88 135 ARG A N 1
ATOM 981 C CA . ARG A 1 135 ? 20.396 -7.452 -34.819 1.00 85.88 135 ARG A CA 1
ATOM 982 C C . ARG A 1 135 ? 20.444 -7.119 -36.289 1.00 85.88 135 ARG A C 1
ATOM 984 O O . ARG A 1 135 ? 19.743 -6.209 -36.735 1.00 85.88 135 ARG A O 1
ATOM 991 N N . GLU A 1 136 ? 21.205 -7.910 -37.029 1.00 84.69 136 GLU A N 1
ATOM 992 C CA . GLU A 1 136 ? 21.190 -7.920 -38.488 1.00 84.69 136 GLU A CA 1
ATOM 993 C C . GLU A 1 136 ? 20.364 -9.115 -39.002 1.00 84.69 136 GLU A C 1
ATOM 995 O O . GLU A 1 136 ? 20.340 -10.176 -38.379 1.00 84.69 136 GLU A O 1
ATOM 1000 N N . SER A 1 137 ? 19.640 -8.945 -40.109 1.00 80.81 137 SER A N 1
ATOM 1001 C CA . SER A 1 137 ? 18.958 -10.049 -40.798 1.00 80.81 137 SER A CA 1
ATOM 1002 C C . SER A 1 137 ? 19.978 -10.970 -41.457 1.00 80.81 137 SER A C 1
ATOM 1004 O O . SER A 1 137 ? 20.867 -10.501 -42.167 1.00 80.81 137 SER A O 1
ATOM 1006 N N . THR A 1 138 ? 19.791 -12.284 -41.342 1.00 73.62 138 THR A N 1
ATOM 1007 C CA . THR A 1 138 ? 20.578 -13.235 -42.137 1.00 73.62 138 THR A CA 1
ATOM 1008 C C . THR A 1 138 ? 20.305 -13.038 -43.635 1.00 73.62 138 THR A C 1
ATOM 1010 O O . THR A 1 138 ? 19.224 -12.593 -44.039 1.00 73.62 138 THR A O 1
ATOM 1013 N N . SER A 1 139 ? 21.293 -13.339 -44.483 1.00 63.34 139 SER A N 1
ATOM 1014 C CA . SER A 1 139 ? 21.251 -13.060 -45.931 1.00 63.34 139 SER A CA 1
ATOM 1015 C C . SER A 1 139 ? 20.286 -13.950 -46.727 1.00 63.34 139 SER A C 1
ATOM 1017 O O . SER A 1 139 ? 19.957 -13.637 -47.870 1.00 63.34 139 SER A O 1
ATOM 1019 N N . ASP A 1 140 ? 19.799 -15.029 -46.116 1.00 57.81 140 ASP A N 1
ATOM 1020 C CA . ASP A 1 140 ? 18.713 -15.883 -46.604 1.00 57.81 140 ASP A CA 1
ATOM 1021 C C . ASP A 1 140 ? 17.314 -15.405 -46.154 1.00 57.81 140 ASP A C 1
ATOM 1023 O O . ASP A 1 140 ? 16.304 -15.940 -46.610 1.00 57.81 140 ASP A O 1
ATOM 1027 N N . GLY A 1 141 ? 17.245 -14.405 -45.265 1.00 58.25 141 GLY A N 1
ATOM 1028 C CA . GLY A 1 141 ? 16.011 -13.885 -44.674 1.00 58.25 141 GLY A CA 1
ATOM 1029 C C . GLY A 1 141 ? 15.313 -14.831 -43.688 1.00 58.25 141 GLY A C 1
ATOM 1030 O O . GLY A 1 141 ? 14.149 -14.588 -43.363 1.00 58.25 141 GLY A O 1
ATOM 1031 N N . SER A 1 142 ? 15.974 -15.905 -43.232 1.00 56.50 142 SER A N 1
ATOM 1032 C CA . SER A 1 142 ? 15.363 -16.911 -42.347 1.00 56.50 142 SER A CA 1
ATOM 1033 C C . SER A 1 142 ? 15.378 -16.537 -40.861 1.00 56.50 142 SER A C 1
ATOM 1035 O O . SER A 1 142 ? 14.589 -17.092 -40.093 1.00 56.50 142 SER A O 1
ATOM 1037 N N . GLY A 1 143 ? 16.224 -15.587 -40.448 1.00 70.81 143 GLY A N 1
ATOM 1038 C CA . GLY A 1 143 ? 16.321 -15.154 -39.059 1.00 70.81 143 GLY A CA 1
ATOM 1039 C C . GLY A 1 143 ? 17.130 -13.873 -38.849 1.00 70.81 143 GLY A C 1
ATOM 1040 O O . GLY A 1 143 ? 17.332 -13.066 -39.758 1.00 70.81 143 GLY A O 1
ATOM 1041 N N . TRP A 1 144 ? 17.571 -13.691 -37.606 1.00 79.31 144 TRP A N 1
ATOM 1042 C CA . TRP A 1 144 ? 18.272 -12.504 -37.120 1.00 79.31 144 TRP A CA 1
ATOM 1043 C C . TRP A 1 144 ? 19.484 -12.913 -36.270 1.00 79.31 144 TRP A C 1
ATOM 1045 O O . TRP A 1 144 ? 19.367 -13.809 -35.435 1.00 79.31 144 TRP A O 1
ATOM 1055 N N . GLU A 1 145 ? 20.619 -12.236 -36.447 1.00 82.25 145 GLU A N 1
ATOM 1056 C CA . GLU A 1 145 ? 21.882 -12.474 -35.732 1.00 82.25 145 GLU A CA 1
ATOM 1057 C C . GLU A 1 145 ? 22.220 -11.295 -34.799 1.00 82.25 145 GLU A C 1
ATOM 1059 O O . GLU A 1 145 ? 22.020 -10.133 -35.159 1.00 82.25 145 GLU A O 1
ATOM 1064 N N . ASP A 1 146 ? 22.711 -11.581 -33.586 1.00 81.94 146 ASP A N 1
ATOM 1065 C CA . ASP A 1 146 ? 23.077 -10.567 -32.584 1.00 81.94 146 ASP A CA 1
ATOM 1066 C C . ASP A 1 146 ? 24.371 -9.829 -32.973 1.00 81.94 146 ASP A C 1
ATOM 1068 O O . ASP A 1 146 ? 25.454 -10.417 -32.999 1.00 81.94 146 ASP A O 1
ATOM 1072 N N . LEU A 1 147 ? 24.294 -8.512 -33.197 1.00 82.69 147 LEU A N 1
ATOM 1073 C CA . LEU A 1 147 ? 25.488 -7.680 -33.365 1.00 82.69 147 LEU A CA 1
ATOM 1074 C C . LEU A 1 147 ? 26.096 -7.336 -31.990 1.00 82.69 147 LEU A C 1
ATOM 1076 O O . LEU A 1 147 ? 25.350 -7.088 -31.033 1.00 82.69 147 LEU A O 1
ATOM 1080 N N . PRO A 1 148 ? 27.437 -7.237 -31.865 1.00 81.19 148 PRO A N 1
ATOM 1081 C CA . PRO A 1 148 ? 28.103 -6.892 -30.608 1.00 81.19 148 PRO A CA 1
ATOM 1082 C C . PRO A 1 148 ? 27.789 -5.439 -30.219 1.00 81.19 148 PRO A C 1
ATOM 1084 O O . PRO A 1 148 ? 28.434 -4.485 -30.657 1.00 81.19 148 PRO A O 1
ATOM 1087 N N . THR A 1 149 ? 26.740 -5.293 -29.413 1.00 84.06 149 THR A N 1
ATOM 1088 C CA . THR A 1 149 ? 26.050 -4.029 -29.159 1.00 84.06 149 THR A CA 1
ATOM 1089 C C . THR A 1 149 ? 26.645 -3.288 -27.961 1.00 84.06 149 THR A C 1
ATOM 1091 O O . THR A 1 149 ? 26.862 -3.862 -26.896 1.00 84.06 149 THR A O 1
ATOM 1094 N N . SER A 1 150 ? 26.866 -1.985 -28.128 1.00 77.44 150 SER A N 1
ATOM 1095 C CA . SER A 1 150 ? 27.260 -1.037 -27.086 1.00 77.44 150 SER A CA 1
ATOM 1096 C C . SER A 1 150 ? 26.117 -0.058 -26.806 1.00 77.44 150 SER A C 1
ATOM 1098 O O . SER A 1 150 ? 25.403 0.350 -27.723 1.00 77.44 150 SER A O 1
ATOM 1100 N N . ILE A 1 151 ? 25.935 0.323 -25.540 1.00 83.19 151 ILE A N 1
ATOM 1101 C CA . ILE A 1 151 ? 24.799 1.130 -25.078 1.00 83.19 151 ILE A CA 1
ATOM 1102 C C . ILE A 1 151 ? 25.317 2.389 -24.372 1.00 83.19 151 ILE A C 1
ATOM 1104 O O . ILE A 1 151 ? 25.863 2.315 -23.271 1.00 83.19 151 ILE A O 1
ATOM 1108 N N . ASP A 1 152 ? 25.104 3.560 -24.974 1.00 80.12 152 ASP A N 1
ATOM 1109 C CA . ASP A 1 152 ? 25.311 4.858 -24.331 1.00 80.12 152 ASP A CA 1
ATOM 1110 C C . ASP A 1 152 ? 23.984 5.370 -23.757 1.00 80.12 152 ASP A C 1
ATOM 1112 O O . ASP A 1 152 ? 23.190 6.033 -24.432 1.00 80.12 152 ASP A O 1
ATOM 1116 N N . ALA A 1 153 ? 23.754 5.076 -22.477 1.00 76.00 153 ALA A N 1
ATOM 1117 C CA . ALA A 1 153 ? 22.554 5.504 -21.765 1.00 76.00 153 ALA A CA 1
ATOM 1118 C C . ALA A 1 153 ? 22.465 7.028 -21.546 1.00 76.00 153 ALA A C 1
ATOM 1120 O O . ALA A 1 153 ? 21.364 7.555 -21.396 1.00 76.00 153 ALA A O 1
ATOM 1121 N N . ALA A 1 154 ? 23.587 7.758 -21.568 1.00 74.81 154 ALA A N 1
ATOM 1122 C CA . ALA A 1 154 ? 23.585 9.213 -21.408 1.00 74.81 154 ALA A CA 1
ATOM 1123 C C . ALA A 1 154 ? 23.140 9.929 -22.695 1.00 74.81 154 ALA A C 1
ATOM 1125 O O . ALA A 1 154 ? 22.510 10.987 -22.633 1.00 74.81 154 ALA A O 1
ATOM 1126 N N . ARG A 1 155 ? 23.435 9.344 -23.864 1.00 77.06 155 ARG A N 1
ATOM 1127 C CA . ARG A 1 155 ? 22.977 9.831 -25.178 1.00 77.06 155 ARG A CA 1
ATOM 1128 C C . ARG A 1 155 ? 21.671 9.175 -25.651 1.00 77.06 155 ARG A C 1
ATOM 1130 O O . ARG A 1 155 ? 21.005 9.734 -26.521 1.00 77.06 155 ARG A O 1
ATOM 1137 N N . ARG A 1 156 ? 21.269 8.054 -25.031 1.00 85.75 156 ARG A N 1
ATOM 1138 C CA . ARG A 1 156 ? 20.203 7.128 -25.478 1.00 85.75 156 ARG A CA 1
ATOM 1139 C C . ARG A 1 156 ? 20.501 6.543 -26.860 1.00 85.75 156 ARG A C 1
ATOM 1141 O O . ARG A 1 156 ? 19.616 6.438 -27.714 1.00 85.75 156 ARG A O 1
ATOM 1148 N N . THR A 1 157 ? 21.771 6.217 -27.082 1.00 83.12 157 THR A N 1
ATOM 1149 C CA . THR A 1 157 ? 22.284 5.725 -28.360 1.00 83.12 157 THR A CA 1
ATOM 1150 C C . THR A 1 157 ? 22.741 4.281 -28.201 1.00 83.12 157 THR A C 1
ATOM 1152 O O . THR A 1 157 ? 23.582 3.978 -27.357 1.00 83.12 157 THR A O 1
ATOM 1155 N N . VAL A 1 158 ? 22.187 3.393 -29.021 1.00 87.06 158 VAL A N 1
ATOM 1156 C CA . VAL A 1 158 ? 22.607 1.994 -29.139 1.00 87.06 158 VAL A CA 1
ATOM 1157 C C . VAL A 1 158 ? 23.449 1.872 -30.402 1.00 87.06 158 VAL A C 1
ATOM 1159 O O . VAL A 1 158 ? 22.984 2.250 -31.476 1.00 87.06 158 VAL A O 1
ATOM 1162 N N . SER A 1 159 ? 24.677 1.373 -30.292 1.00 85.19 159 SER A N 1
ATOM 1163 C CA . SER A 1 159 ? 25.635 1.337 -31.401 1.00 85.19 159 SER A CA 1
ATOM 1164 C C . SER A 1 159 ? 26.244 -0.048 -31.580 1.00 85.19 159 SER A C 1
ATOM 1166 O O . SER A 1 159 ? 26.637 -0.680 -30.602 1.00 85.19 159 SER A O 1
ATOM 1168 N N . ALA A 1 160 ? 26.383 -0.500 -32.824 1.00 87.06 160 ALA A N 1
ATOM 1169 C CA . ALA A 1 160 ? 27.032 -1.766 -33.156 1.00 87.06 160 ALA A CA 1
ATOM 1170 C C . ALA A 1 160 ? 27.857 -1.657 -34.455 1.00 87.06 160 ALA A C 1
ATOM 1172 O O . ALA A 1 160 ? 27.492 -0.890 -35.353 1.00 87.06 160 ALA A O 1
ATOM 1173 N N . PRO A 1 161 ? 28.973 -2.399 -34.577 1.00 83.50 161 PRO A N 1
ATOM 1174 C CA . PRO A 1 161 ? 29.729 -2.494 -35.817 1.00 83.50 161 PRO A CA 1
ATOM 1175 C C . PRO A 1 161 ? 29.043 -3.465 -36.790 1.00 83.50 161 PRO A C 1
ATOM 1177 O O . PRO A 1 161 ? 28.851 -4.635 -36.466 1.00 83.50 161 PRO A O 1
ATOM 1180 N N . ALA A 1 162 ? 28.727 -2.996 -37.995 1.00 83.38 162 ALA A N 1
ATOM 1181 C CA . ALA A 1 162 ? 28.222 -3.814 -39.096 1.00 83.38 162 ALA A CA 1
ATOM 1182 C C . ALA A 1 162 ? 29.331 -4.063 -40.134 1.00 83.38 162 ALA A C 1
ATOM 1184 O O . ALA A 1 162 ? 30.169 -3.193 -40.391 1.00 83.38 162 ALA A O 1
ATOM 1185 N N . ARG A 1 163 ? 29.344 -5.255 -40.743 1.00 79.44 163 ARG A N 1
ATOM 1186 C CA . ARG A 1 163 ? 30.243 -5.596 -41.869 1.00 79.44 163 ARG A CA 1
ATOM 1187 C C . ARG A 1 163 ? 29.540 -5.619 -43.221 1.00 79.44 163 ARG A C 1
ATOM 1189 O O . ARG A 1 163 ? 30.213 -5.519 -44.245 1.00 79.44 163 ARG A O 1
ATOM 1196 N N . HIS A 1 164 ? 28.216 -5.719 -43.210 1.00 77.94 164 HIS A N 1
ATOM 1197 C CA . HIS A 1 164 ? 27.352 -5.810 -44.379 1.00 77.94 164 HIS A CA 1
ATOM 1198 C C . HIS A 1 164 ? 26.185 -4.827 -44.235 1.00 77.94 164 HIS A C 1
ATOM 1200 O O . HIS A 1 164 ? 26.056 -4.150 -43.212 1.00 77.94 164 HIS A O 1
ATOM 1206 N N . PHE A 1 165 ? 25.362 -4.714 -45.277 1.00 77.94 165 PHE A N 1
ATOM 1207 C CA . PHE A 1 165 ? 24.076 -4.026 -45.209 1.00 77.94 165 PHE A CA 1
ATOM 1208 C C . PHE A 1 165 ? 22.947 -4.996 -45.528 1.00 77.94 165 PHE A C 1
ATOM 1210 O O . PHE A 1 165 ? 22.960 -5.661 -46.563 1.00 77.94 165 PHE A O 1
ATOM 1217 N N . SER A 1 166 ? 21.927 -4.996 -44.677 1.00 80.06 166 SER A N 1
ATOM 1218 C CA . SER A 1 166 ? 20.678 -5.723 -44.888 1.00 80.06 166 SER A CA 1
ATOM 1219 C C . SER A 1 166 ? 19.527 -5.001 -44.158 1.00 80.06 166 SER A C 1
ATOM 1221 O O . SER A 1 166 ? 19.326 -3.798 -44.356 1.00 80.06 166 SER A O 1
ATOM 1223 N N . TYR A 1 167 ? 18.769 -5.696 -43.310 1.00 84.19 167 TYR A N 1
ATOM 1224 C CA . TYR A 1 167 ? 17.869 -5.083 -42.335 1.00 84.19 167 TYR A CA 1
ATOM 1225 C C . TYR A 1 167 ? 18.549 -5.086 -40.969 1.00 84.19 167 TYR A C 1
ATOM 1227 O O . TYR A 1 167 ? 18.970 -6.142 -40.505 1.00 84.19 167 TYR A O 1
ATOM 1235 N N . ILE A 1 168 ? 18.607 -3.927 -40.309 1.00 86.25 168 ILE A N 1
ATOM 1236 C CA . ILE A 1 168 ? 19.059 -3.827 -38.917 1.00 86.25 168 ILE A CA 1
ATOM 1237 C C . ILE A 1 168 ? 17.872 -3.400 -38.055 1.00 86.25 168 ILE A C 1
ATOM 1239 O O . ILE A 1 168 ? 17.210 -2.389 -38.323 1.00 86.25 168 ILE A O 1
ATOM 1243 N N . GLY A 1 169 ? 17.587 -4.203 -37.034 1.00 86.50 169 GLY A N 1
ATOM 1244 C CA . GLY A 1 169 ? 16.485 -4.018 -36.096 1.00 86.50 169 GLY A CA 1
ATOM 1245 C C . GLY A 1 169 ? 17.000 -3.870 -34.672 1.00 86.50 169 GLY A C 1
ATOM 1246 O O . GLY A 1 169 ? 17.961 -4.529 -34.280 1.00 86.50 169 GLY A O 1
ATOM 1247 N N . LEU A 1 170 ? 16.351 -3.014 -33.886 1.00 84.50 170 LEU A N 1
ATOM 1248 C CA . LEU A 1 170 ? 16.609 -2.894 -32.455 1.00 84.50 170 LEU A CA 1
ATOM 1249 C C . LEU A 1 170 ? 15.615 -3.766 -31.678 1.00 84.50 170 LEU A C 1
ATOM 1251 O O . LEU A 1 170 ? 14.396 -3.577 -31.775 1.00 84.50 170 LEU A O 1
ATOM 1255 N N . PHE A 1 171 ? 16.143 -4.699 -30.894 1.00 83.06 171 PHE A N 1
ATOM 1256 C CA . PHE A 1 171 ? 15.392 -5.672 -30.110 1.00 83.06 171 PHE A CA 1
ATOM 1257 C C . PHE A 1 171 ? 15.491 -5.364 -28.613 1.00 83.06 171 PHE A C 1
ATOM 1259 O O . PHE A 1 171 ? 16.541 -4.945 -28.122 1.00 83.06 171 PHE A O 1
ATOM 1266 N N . ALA A 1 172 ? 14.392 -5.592 -27.893 1.00 73.00 172 ALA A N 1
ATOM 1267 C CA . ALA A 1 172 ? 14.318 -5.498 -26.438 1.00 73.00 172 ALA A CA 1
ATOM 1268 C C . ALA A 1 172 ? 13.971 -6.868 -25.818 1.00 73.00 172 ALA A C 1
ATOM 1270 O O . ALA A 1 172 ? 13.141 -7.601 -26.377 1.00 73.00 172 ALA A O 1
ATOM 1271 N N . PRO A 1 173 ? 14.543 -7.224 -24.653 1.00 62.09 173 PRO A N 1
ATOM 1272 C CA . PRO A 1 173 ? 14.163 -8.435 -23.934 1.00 62.09 173 PRO A CA 1
ATOM 1273 C C . PRO A 1 173 ? 12.698 -8.377 -23.467 1.00 62.09 173 PRO A C 1
ATOM 1275 O O . PRO A 1 173 ? 12.219 -7.341 -23.014 1.00 62.09 173 PRO A O 1
ATOM 1278 N N . GLY A 1 174 ? 11.985 -9.505 -23.529 1.00 50.53 174 GLY A N 1
ATOM 1279 C CA . GLY A 1 174 ? 10.735 -9.713 -22.780 1.00 50.53 174 GLY A CA 1
ATOM 1280 C C . GLY A 1 174 ? 9.417 -9.186 -23.374 1.00 50.53 174 GLY A C 1
ATOM 1281 O O . GLY A 1 174 ? 8.366 -9.484 -22.813 1.00 50.53 174 GLY A O 1
ATOM 1282 N N . LEU A 1 175 ? 9.408 -8.473 -24.506 1.00 38.28 175 LEU A N 1
ATOM 1283 C CA . LEU A 1 175 ? 8.163 -8.018 -25.158 1.00 38.28 175 LEU A CA 1
ATOM 1284 C C . LEU A 1 175 ? 7.477 -9.135 -25.980 1.00 38.28 175 LEU A C 1
ATOM 1286 O O . LEU A 1 175 ? 7.378 -9.054 -27.200 1.00 38.28 175 LEU A O 1
ATOM 1290 N N . VAL A 1 176 ? 7.002 -10.195 -25.317 1.00 30.62 176 VAL A N 1
ATOM 1291 C CA . VAL A 1 176 ? 6.321 -11.334 -25.967 1.00 30.62 176 VAL A CA 1
ATOM 1292 C C . VAL A 1 176 ? 5.169 -10.850 -26.859 1.00 30.62 176 VAL A C 1
ATOM 1294 O O . VAL A 1 176 ? 4.241 -10.186 -26.394 1.00 30.62 176 VAL A O 1
ATOM 1297 N N . THR A 1 177 ? 5.212 -11.194 -28.149 1.00 28.61 177 THR A N 1
ATOM 1298 C CA . THR A 1 177 ? 4.124 -10.910 -29.094 1.00 28.61 177 THR A CA 1
ATOM 1299 C C . THR A 1 177 ? 2.868 -11.673 -28.697 1.00 28.61 177 THR A C 1
ATOM 1301 O O . THR A 1 177 ? 2.907 -12.893 -28.547 1.00 28.61 177 THR A O 1
ATOM 1304 N N . ALA A 1 178 ? 1.750 -10.960 -28.552 1.00 31.69 178 ALA A N 1
ATOM 1305 C CA . ALA A 1 178 ? 0.480 -11.554 -28.159 1.00 31.69 178 ALA A CA 1
ATOM 1306 C C . ALA A 1 178 ? -0.027 -12.553 -29.216 1.00 31.69 178 ALA A C 1
ATOM 1308 O O . ALA A 1 178 ? -0.435 -12.160 -30.308 1.00 31.69 178 ALA A O 1
ATOM 1309 N N . ALA A 1 179 ? -0.024 -13.833 -28.848 1.00 26.14 179 ALA A N 1
ATOM 1310 C CA . ALA A 1 179 ? -0.792 -14.902 -29.479 1.00 26.14 179 ALA A CA 1
ATOM 1311 C C . ALA A 1 179 ? -1.914 -15.342 -28.518 1.00 26.14 179 ALA A C 1
ATOM 1313 O O . ALA A 1 179 ? -1.859 -15.057 -27.320 1.00 26.14 179 ALA A O 1
ATOM 1314 N N . GLU A 1 180 ? -2.969 -15.954 -29.050 1.00 29.08 180 GLU A N 1
ATOM 1315 C CA . GLU A 1 180 ? -4.282 -15.960 -28.397 1.00 29.08 180 GLU A CA 1
ATOM 1316 C C . GLU A 1 180 ? -4.463 -16.991 -27.263 1.00 29.08 180 GLU A C 1
ATOM 1318 O O . GLU A 1 180 ? -4.085 -18.153 -27.374 1.00 29.08 180 GLU A O 1
ATOM 1323 N N . ASP A 1 181 ? -5.137 -16.515 -26.211 1.00 30.28 181 ASP A N 1
ATOM 1324 C CA . ASP A 1 181 ? -6.050 -17.218 -25.296 1.00 30.28 181 ASP A CA 1
ATOM 1325 C C . ASP A 1 181 ? -5.621 -18.545 -24.625 1.00 30.28 181 ASP A C 1
ATOM 1327 O O . ASP A 1 181 ? -5.736 -19.642 -25.170 1.00 30.28 181 ASP A O 1
ATOM 1331 N N . THR A 1 182 ? -5.285 -18.463 -23.332 1.00 25.70 182 THR A N 1
ATOM 1332 C CA . THR A 1 182 ? -5.910 -19.305 -22.285 1.00 25.70 182 THR A CA 1
ATOM 1333 C C . THR A 1 182 ? -5.663 -18.693 -20.889 1.00 25.70 182 THR A C 1
ATOM 1335 O O . THR A 1 182 ? -4.709 -17.930 -20.709 1.00 25.70 182 THR A O 1
ATOM 1338 N N . PRO A 1 183 ? -6.515 -18.952 -19.873 1.00 35.28 183 PRO A N 1
ATOM 1339 C CA . PRO A 1 183 ? -6.544 -18.138 -18.656 1.00 35.28 183 PRO A CA 1
ATOM 1340 C C . PRO A 1 183 ? -5.453 -18.514 -17.641 1.00 35.28 183 PRO A C 1
ATOM 1342 O O . PRO A 1 183 ? -5.551 -19.532 -16.954 1.00 35.28 183 PRO A O 1
ATOM 1345 N N . GLN A 1 184 ? -4.453 -17.643 -17.482 1.00 33.56 184 GLN A N 1
ATOM 1346 C CA . GLN A 1 184 ? -3.509 -17.710 -16.360 1.00 33.56 184 GLN A CA 1
ATOM 1347 C C . GLN A 1 184 ? -4.148 -17.273 -15.034 1.00 33.56 184 GLN A C 1
ATOM 1349 O O . GLN A 1 184 ? -5.130 -16.525 -14.988 1.00 33.56 184 GLN A O 1
ATOM 1354 N N . THR A 1 185 ? -3.595 -17.773 -13.931 1.00 36.22 185 THR A N 1
ATOM 1355 C CA . THR A 1 185 ? -4.135 -17.571 -12.586 1.00 36.22 185 THR A CA 1
ATOM 1356 C C . THR A 1 185 ? -3.885 -16.160 -12.052 1.00 36.22 185 THR A C 1
ATOM 1358 O O . THR A 1 185 ? -2.871 -15.528 -12.327 1.00 36.22 185 THR A O 1
ATOM 1361 N N . VAL A 1 186 ? -4.796 -15.672 -11.198 1.00 38.56 186 VAL A N 1
ATOM 1362 C CA . VAL A 1 186 ? -4.705 -14.333 -10.570 1.00 38.56 186 VAL A CA 1
ATOM 1363 C C . VAL A 1 186 ? -3.380 -14.123 -9.813 1.00 38.56 186 VAL A C 1
ATOM 1365 O O . VAL A 1 186 ? -2.907 -12.995 -9.711 1.00 38.56 186 VAL A O 1
ATOM 1368 N N . SER A 1 187 ? -2.758 -15.201 -9.326 1.00 33.47 187 SER A N 1
ATOM 1369 C CA . SER A 1 187 ? -1.434 -15.186 -8.692 1.00 33.47 187 SER A CA 1
ATOM 1370 C C . SER A 1 187 ? -0.322 -14.668 -9.611 1.00 33.47 187 SER A C 1
ATOM 1372 O O . SER A 1 187 ? 0.541 -13.927 -9.147 1.00 33.47 187 SER A O 1
ATOM 1374 N N . ASP A 1 188 ? -0.345 -15.018 -10.898 1.00 35.59 188 ASP A N 1
ATOM 1375 C CA . ASP A 1 188 ? 0.725 -14.682 -11.844 1.00 35.59 188 ASP A CA 1
ATOM 1376 C C . ASP A 1 188 ? 0.690 -13.183 -12.178 1.00 35.59 188 ASP A C 1
ATOM 1378 O O . ASP A 1 188 ? 1.703 -12.492 -12.087 1.00 35.59 188 ASP A O 1
ATOM 1382 N N . LEU A 1 189 ? -0.515 -12.641 -12.399 1.00 35.34 189 LEU A N 1
ATOM 1383 C CA . LEU A 1 189 ? -0.759 -11.201 -12.566 1.00 35.34 189 LEU A CA 1
ATOM 1384 C C . LEU A 1 189 ? -0.327 -10.362 -11.350 1.00 35.34 189 LEU A C 1
ATOM 1386 O O . LEU A 1 189 ? 0.026 -9.195 -11.513 1.00 35.34 189 LEU A O 1
ATOM 1390 N N . ILE A 1 190 ? -0.346 -10.930 -10.138 1.00 36.59 190 ILE A N 1
ATOM 1391 C CA . ILE A 1 190 ? 0.144 -10.257 -8.924 1.00 36.59 190 ILE A CA 1
ATOM 1392 C C . ILE A 1 190 ? 1.680 -10.254 -8.884 1.00 36.59 190 ILE A C 1
ATOM 1394 O O . ILE A 1 190 ? 2.270 -9.227 -8.547 1.00 36.59 190 ILE A O 1
ATOM 1398 N N . HIS A 1 191 ? 2.331 -11.350 -9.289 1.00 34.03 191 HIS A N 1
ATOM 1399 C CA . HIS A 1 191 ? 3.794 -11.431 -9.405 1.00 34.03 191 HIS A CA 1
ATOM 1400 C C . HIS A 1 191 ? 4.343 -10.467 -10.463 1.00 34.03 191 HIS A C 1
ATOM 1402 O O . HIS A 1 191 ? 5.168 -9.607 -10.147 1.00 34.03 191 HIS A O 1
ATOM 1408 N N . THR A 1 192 ? 3.837 -10.525 -11.699 1.00 31.48 192 THR A N 1
ATOM 1409 C CA . THR A 1 192 ? 4.326 -9.671 -12.799 1.00 31.48 192 THR A CA 1
ATOM 1410 C C . THR A 1 192 ? 4.101 -8.177 -12.534 1.00 31.48 192 THR A C 1
ATOM 1412 O O . THR A 1 192 ? 4.891 -7.349 -12.979 1.00 31.48 192 THR A O 1
ATOM 1415 N N . ALA A 1 193 ? 3.066 -7.810 -11.768 1.00 29.03 193 ALA A N 1
ATOM 1416 C CA . ALA A 1 193 ? 2.802 -6.422 -11.380 1.00 29.03 193 ALA A CA 1
ATOM 1417 C C . ALA A 1 193 ? 3.664 -5.907 -10.206 1.00 29.03 193 ALA A C 1
ATOM 1419 O O . ALA A 1 193 ? 3.597 -4.715 -9.902 1.00 29.03 193 ALA A O 1
ATOM 1420 N N . THR A 1 194 ? 4.444 -6.768 -9.540 1.00 30.97 194 THR A N 1
ATOM 1421 C CA . THR A 1 194 ? 5.207 -6.417 -8.322 1.00 30.97 194 THR A CA 1
ATOM 1422 C C . THR A 1 194 ? 6.729 -6.441 -8.533 1.00 30.97 194 THR A C 1
ATOM 1424 O O . THR A 1 194 ? 7.452 -5.771 -7.802 1.00 30.97 194 THR A O 1
ATOM 1427 N N . ALA A 1 195 ? 7.225 -7.112 -9.579 1.00 24.89 195 ALA A N 1
ATOM 1428 C CA . ALA A 1 195 ? 8.657 -7.267 -9.874 1.00 24.89 195 ALA A CA 1
ATOM 1429 C C . ALA A 1 195 ? 9.389 -6.005 -10.401 1.00 24.89 195 ALA A C 1
ATOM 1431 O O . ALA A 1 195 ? 10.579 -6.059 -10.692 1.00 24.89 195 ALA A O 1
ATOM 1432 N N . ALA A 1 196 ? 8.709 -4.864 -10.552 1.00 26.97 196 ALA A N 1
ATOM 1433 C CA . ALA A 1 196 ? 9.262 -3.666 -11.190 1.00 26.97 196 ALA A CA 1
ATOM 1434 C C . ALA A 1 196 ? 9.593 -2.543 -10.184 1.00 26.97 196 ALA A C 1
ATOM 1436 O O . ALA A 1 196 ? 8.923 -1.512 -10.210 1.00 26.97 196 ALA A O 1
ATOM 1437 N N . ASN A 1 197 ? 10.583 -2.732 -9.290 1.00 33.56 197 ASN A N 1
ATOM 1438 C CA . ASN A 1 197 ? 11.175 -1.650 -8.462 1.00 33.56 197 ASN A CA 1
ATOM 1439 C C . ASN A 1 197 ? 12.511 -2.027 -7.735 1.00 33.56 197 ASN A C 1
ATOM 1441 O O . ASN A 1 197 ? 12.695 -1.673 -6.571 1.00 33.56 197 ASN A O 1
ATOM 1445 N N . GLU A 1 198 ? 13.451 -2.754 -8.364 1.00 35.28 198 GLU A N 1
ATOM 1446 C CA . GLU A 1 198 ? 14.687 -3.209 -7.670 1.00 35.28 198 GLU A CA 1
ATOM 1447 C C . GLU A 1 198 ? 15.794 -2.140 -7.496 1.00 35.28 198 GLU A C 1
ATOM 1449 O O . GLU A 1 198 ? 16.414 -2.078 -6.433 1.00 35.28 198 GLU A O 1
ATOM 1454 N N . ASP A 1 199 ? 16.039 -1.259 -8.475 1.00 38.34 199 ASP A N 1
ATOM 1455 C CA . ASP A 1 199 ? 17.275 -0.444 -8.551 1.00 38.34 199 ASP A CA 1
ATOM 1456 C C . ASP A 1 199 ? 17.350 0.813 -7.651 1.00 38.34 199 ASP A C 1
ATOM 1458 O O . ASP A 1 199 ? 18.031 1.795 -7.959 1.00 38.34 199 ASP A O 1
ATOM 1462 N N . VAL A 1 200 ? 16.716 0.788 -6.475 1.00 44.44 200 VAL A N 1
ATOM 1463 C CA . VAL A 1 200 ? 17.077 1.697 -5.373 1.00 44.44 200 VAL A CA 1
ATOM 1464 C C . VAL A 1 200 ? 17.093 0.912 -4.057 1.00 44.44 200 VAL A C 1
ATOM 1466 O O . VAL A 1 200 ? 16.024 0.547 -3.565 1.00 44.44 200 VAL A O 1
ATOM 1469 N N . PRO A 1 201 ? 18.244 0.694 -3.392 1.00 57.00 201 PRO A N 1
ATOM 1470 C CA . PRO A 1 201 ? 18.268 -0.025 -2.118 1.00 57.00 201 PRO A CA 1
ATOM 1471 C C . PRO A 1 201 ? 17.418 0.688 -1.053 1.00 57.00 201 PRO A C 1
ATOM 1473 O O . PRO A 1 201 ? 17.330 1.922 -1.018 1.00 57.00 201 PRO A O 1
ATOM 1476 N N . LEU A 1 202 ? 16.746 -0.077 -0.189 1.00 64.50 202 LEU A N 1
ATOM 1477 C CA . LEU A 1 202 ? 16.081 0.481 0.991 1.00 64.50 202 LEU A CA 1
ATOM 1478 C C . LEU A 1 202 ? 17.133 0.955 2.012 1.00 64.50 202 LEU A C 1
ATOM 1480 O O . LEU A 1 202 ? 18.208 0.360 2.092 1.00 64.50 202 LEU A O 1
ATOM 1484 N N . PRO A 1 203 ? 16.831 1.950 2.871 1.00 64.19 203 PRO A N 1
ATOM 1485 C CA . PRO A 1 203 ? 17.753 2.408 3.916 1.00 64.19 203 PRO A CA 1
ATOM 1486 C C . PRO A 1 203 ? 18.231 1.300 4.869 1.00 64.19 203 PRO A C 1
ATOM 1488 O O . PRO A 1 203 ? 19.238 1.478 5.550 1.00 64.19 203 PRO A O 1
ATOM 1491 N N . LEU A 1 204 ? 17.502 0.177 4.934 1.00 67.06 204 LEU A N 1
ATOM 1492 C CA . LEU A 1 204 ? 17.829 -0.992 5.747 1.00 67.06 204 LEU A CA 1
ATOM 1493 C C . LEU A 1 204 ? 18.033 -2.296 4.951 1.00 67.06 204 LEU A C 1
ATOM 1495 O O . LEU A 1 204 ? 18.260 -3.314 5.601 1.00 67.06 204 LEU A O 1
ATOM 1499 N N . SER A 1 205 ? 18.025 -2.312 3.606 1.00 67.75 205 SER A N 1
ATOM 1500 C CA . SER A 1 205 ? 18.264 -3.569 2.853 1.00 67.75 205 SER A CA 1
ATOM 1501 C C . SER A 1 205 ? 19.667 -4.145 3.096 1.00 67.75 205 SER A C 1
ATOM 1503 O O . SER A 1 205 ? 19.867 -5.357 3.126 1.00 67.75 205 SER A O 1
ATOM 1505 N N . SER A 1 206 ? 20.631 -3.273 3.405 1.00 70.75 206 SER A N 1
ATOM 1506 C CA . SER A 1 206 ? 21.991 -3.616 3.846 1.00 70.75 206 SER A CA 1
ATOM 1507 C C . SER A 1 206 ? 22.076 -4.304 5.220 1.00 70.75 206 SER A C 1
ATOM 1509 O O . SER A 1 206 ? 23.134 -4.818 5.580 1.00 70.75 206 SER A O 1
ATOM 1511 N N . VAL A 1 207 ? 20.987 -4.312 5.999 1.00 74.06 207 VAL A N 1
ATOM 1512 C CA . VAL A 1 207 ? 20.907 -4.890 7.357 1.00 74.06 207 VAL A CA 1
ATOM 1513 C C . VAL A 1 207 ? 19.849 -5.998 7.438 1.00 74.06 207 VAL A C 1
ATOM 1515 O O . VAL A 1 207 ? 20.001 -6.953 8.200 1.00 74.06 207 VAL A O 1
ATOM 1518 N N . ILE A 1 208 ? 18.772 -5.878 6.662 1.00 64.56 208 ILE A N 1
ATOM 1519 C CA . ILE A 1 208 ? 17.626 -6.785 6.622 1.00 64.56 208 ILE A CA 1
ATOM 1520 C C . ILE A 1 208 ? 17.326 -7.067 5.143 1.00 64.56 208 ILE A C 1
ATOM 1522 O O . ILE A 1 208 ? 16.808 -6.174 4.479 1.00 64.56 208 ILE A O 1
ATOM 1526 N N . PRO A 1 209 ? 17.601 -8.283 4.628 1.00 75.00 209 PRO A N 1
ATOM 1527 C CA . PRO A 1 209 ? 17.285 -8.642 3.247 1.00 75.00 209 PRO A CA 1
ATOM 1528 C C . PRO A 1 209 ? 15.815 -8.382 2.915 1.00 75.00 209 PRO A C 1
ATOM 1530 O O . PRO A 1 209 ? 14.946 -8.645 3.749 1.00 75.00 209 PRO A O 1
ATOM 1533 N N . ASP A 1 210 ? 15.526 -7.924 1.700 1.00 68.50 210 ASP A N 1
ATOM 1534 C CA . ASP A 1 210 ? 14.223 -7.353 1.332 1.00 68.50 210 ASP A CA 1
ATOM 1535 C C . ASP A 1 210 ? 13.057 -8.341 1.506 1.00 68.50 210 ASP A C 1
ATOM 1537 O O . ASP A 1 210 ? 12.012 -7.975 2.042 1.00 68.50 210 ASP A O 1
ATOM 1541 N N . LYS A 1 211 ? 13.303 -9.639 1.277 1.00 69.69 211 LYS A N 1
ATOM 1542 C CA . LYS A 1 211 ? 12.411 -10.764 1.642 1.00 69.69 211 LYS A CA 1
ATOM 1543 C C . LYS A 1 211 ? 12.026 -10.868 3.133 1.00 69.69 211 LYS A C 1
ATOM 1545 O O . LYS A 1 211 ? 11.282 -11.764 3.511 1.00 69.69 211 LYS A O 1
ATOM 1550 N N . TYR A 1 212 ? 12.563 -10.023 4.011 1.00 73.25 212 TYR A N 1
ATOM 1551 C CA . TYR A 1 212 ? 12.189 -9.892 5.424 1.00 73.25 212 TYR A CA 1
ATOM 1552 C C . TYR A 1 212 ? 11.818 -8.451 5.815 1.00 73.25 212 TYR A C 1
ATOM 1554 O O . TYR A 1 212 ? 11.324 -8.238 6.927 1.00 73.25 212 TYR A O 1
ATOM 1562 N N . ALA A 1 213 ? 11.961 -7.474 4.912 1.00 72.25 213 ALA A N 1
ATOM 1563 C CA . ALA A 1 213 ? 11.506 -6.100 5.111 1.00 72.25 213 ALA A CA 1
ATOM 1564 C C . ALA A 1 213 ? 10.014 -5.989 5.512 1.00 72.25 213 ALA A C 1
ATOM 1566 O O . ALA A 1 213 ? 9.720 -5.193 6.404 1.00 72.25 213 ALA A O 1
ATOM 1567 N N . PRO A 1 214 ? 9.065 -6.814 5.014 1.00 67.94 214 PRO A N 1
ATOM 1568 C CA . PRO A 1 214 ? 7.678 -6.782 5.489 1.00 67.94 214 PRO A CA 1
ATOM 1569 C C . PRO A 1 214 ? 7.535 -7.194 6.953 1.00 67.94 214 PRO A C 1
ATOM 1571 O O . PRO A 1 214 ? 6.784 -6.580 7.705 1.00 67.94 214 PRO A O 1
ATOM 1574 N N . VAL A 1 215 ? 8.282 -8.214 7.387 1.00 73.25 215 VAL A N 1
ATOM 1575 C CA . VAL A 1 215 ? 8.281 -8.671 8.786 1.00 73.25 215 VAL A CA 1
ATOM 1576 C C . VAL A 1 215 ? 8.901 -7.599 9.679 1.00 73.25 215 VAL A C 1
ATOM 1578 O O . VAL A 1 215 ? 8.386 -7.328 10.763 1.00 73.25 215 VAL A O 1
ATOM 1581 N N . ALA A 1 216 ? 9.961 -6.938 9.206 1.00 71.75 216 ALA A N 1
ATOM 1582 C CA . ALA A 1 216 ? 10.581 -5.811 9.892 1.00 71.75 216 ALA A CA 1
ATOM 1583 C C . ALA A 1 216 ? 9.653 -4.584 9.964 1.00 71.75 216 ALA A C 1
ATOM 1585 O O . ALA A 1 216 ? 9.562 -3.964 11.022 1.00 71.75 216 ALA A O 1
ATOM 1586 N N . ALA A 1 217 ? 8.887 -4.287 8.909 1.00 73.81 217 ALA A N 1
ATOM 1587 C CA . ALA A 1 217 ? 7.854 -3.252 8.905 1.00 73.81 217 ALA A CA 1
ATOM 1588 C C . ALA A 1 217 ? 6.732 -3.565 9.903 1.00 73.81 217 ALA A C 1
ATOM 1590 O O . ALA A 1 217 ? 6.346 -2.695 10.686 1.00 73.81 217 ALA A O 1
ATOM 1591 N N . VAL A 1 218 ? 6.262 -4.818 9.941 1.00 72.19 218 VAL A N 1
ATOM 1592 C CA . VAL A 1 218 ? 5.282 -5.288 10.930 1.00 72.19 218 VAL A CA 1
ATOM 1593 C C . VAL A 1 218 ? 5.835 -5.157 12.346 1.00 72.19 218 VAL A C 1
ATOM 1595 O O . VAL A 1 218 ? 5.152 -4.613 13.215 1.00 72.19 218 VAL A O 1
ATOM 1598 N N . ALA A 1 219 ? 7.072 -5.590 12.594 1.00 73.00 219 ALA A N 1
ATOM 1599 C CA . ALA A 1 219 ? 7.729 -5.478 13.895 1.00 73.00 219 ALA A CA 1
ATOM 1600 C C . ALA A 1 219 ? 7.915 -4.011 14.321 1.00 73.00 219 ALA A C 1
ATOM 1602 O O . ALA A 1 219 ? 7.576 -3.649 15.445 1.00 73.00 219 ALA A O 1
ATOM 1603 N N . ALA A 1 220 ? 8.365 -3.139 13.417 1.00 67.81 220 ALA A N 1
ATOM 1604 C CA . ALA A 1 220 ? 8.536 -1.715 13.681 1.00 67.81 220 ALA A CA 1
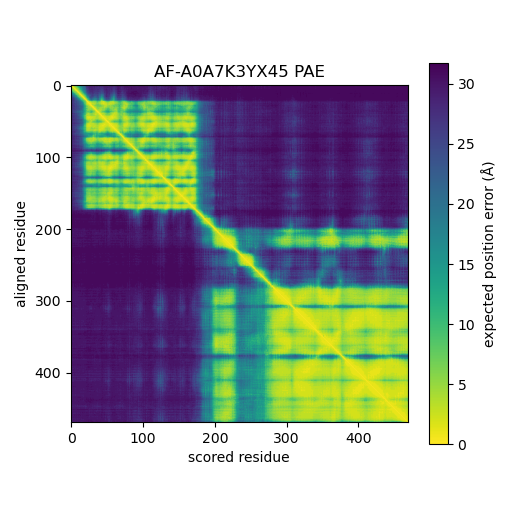ATOM 1605 C C . ALA A 1 220 ? 7.195 -1.010 13.936 1.00 67.81 220 ALA A C 1
ATOM 1607 O O . ALA A 1 220 ? 7.070 -0.274 14.911 1.00 67.81 220 ALA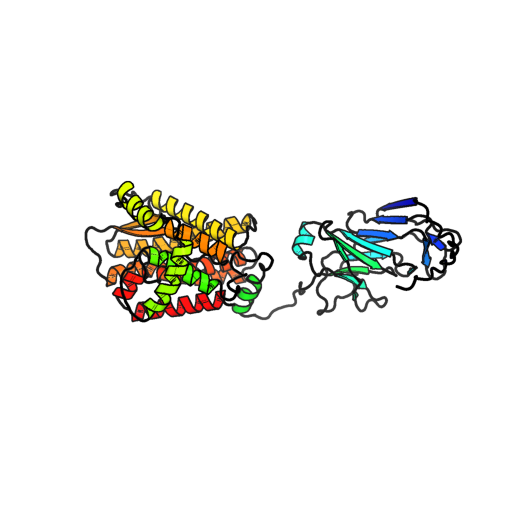 A O 1
ATOM 1608 N N . GLY A 1 221 ? 6.165 -1.250 13.119 1.00 67.38 221 GLY A N 1
ATOM 1609 C CA . GLY A 1 221 ? 4.863 -0.597 13.279 1.00 67.38 221 GLY A CA 1
ATOM 1610 C C . GLY A 1 221 ? 4.022 -1.141 14.434 1.00 67.38 221 GLY A C 1
ATOM 1611 O O . GLY A 1 221 ? 3.284 -0.383 15.073 1.00 67.38 221 GLY A O 1
ATOM 1612 N N . THR A 1 222 ? 4.173 -2.425 14.778 1.00 67.56 222 THR A N 1
ATOM 1613 C CA . THR A 1 222 ? 3.632 -2.970 16.034 1.00 67.56 222 THR A CA 1
ATOM 1614 C C . THR A 1 222 ? 4.369 -2.386 17.235 1.00 67.56 222 THR A C 1
ATOM 1616 O O . THR A 1 222 ? 3.698 -1.929 18.154 1.00 67.56 222 THR A O 1
ATOM 1619 N N . ALA A 1 223 ? 5.704 -2.291 17.210 1.00 62.31 223 ALA A N 1
ATOM 1620 C CA . ALA A 1 223 ? 6.497 -1.669 18.273 1.00 62.31 223 ALA A CA 1
ATOM 1621 C C . ALA A 1 223 ? 6.180 -0.178 18.470 1.00 62.31 223 ALA A C 1
ATOM 1623 O O . ALA A 1 223 ? 5.953 0.251 19.597 1.00 62.31 223 ALA A O 1
ATOM 1624 N N . LEU A 1 224 ? 6.078 0.607 17.394 1.00 60.06 224 LEU A N 1
ATOM 1625 C CA . LEU A 1 224 ? 5.694 2.023 17.448 1.00 60.06 224 LEU A CA 1
ATOM 1626 C C . LEU A 1 224 ? 4.256 2.212 17.964 1.00 60.06 224 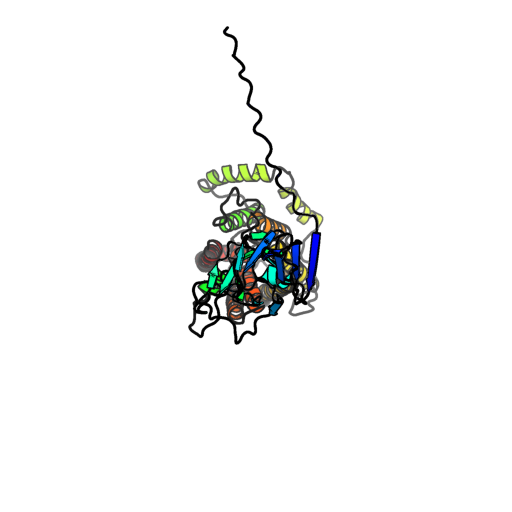LEU A C 1
ATOM 1628 O O . LEU A 1 224 ? 3.977 3.178 18.674 1.00 60.06 224 LEU A O 1
ATOM 1632 N N . SER A 1 225 ? 3.360 1.254 17.700 1.00 58.12 225 SER A N 1
ATOM 1633 C CA . SER A 1 225 ? 2.037 1.206 18.338 1.00 58.12 225 SER A CA 1
ATOM 1634 C C . SER A 1 225 ? 2.126 0.827 19.828 1.00 58.12 225 SER A C 1
ATOM 1636 O O . SER A 1 225 ? 1.429 1.416 20.651 1.00 58.12 225 SER A O 1
ATOM 1638 N N . LEU A 1 226 ? 3.005 -0.114 20.195 1.00 54.28 226 LEU A N 1
ATOM 1639 C CA . LEU A 1 226 ? 3.266 -0.584 21.568 1.00 54.28 226 LEU A CA 1
ATOM 1640 C C . LEU A 1 226 ? 3.896 0.495 22.460 1.00 54.28 226 LEU A C 1
ATOM 1642 O O . LEU A 1 226 ? 3.522 0.610 23.623 1.00 54.28 226 LEU A O 1
ATOM 1646 N N . VAL A 1 227 ? 4.758 1.355 21.910 1.00 52.03 227 VAL A N 1
ATOM 1647 C CA . VAL A 1 227 ? 5.251 2.582 22.572 1.00 52.03 227 VAL A CA 1
ATOM 1648 C C . VAL A 1 227 ? 4.093 3.541 22.910 1.00 52.03 227 VAL A C 1
ATOM 1650 O O . VAL A 1 227 ? 4.198 4.345 23.834 1.00 52.03 227 VAL A O 1
ATOM 1653 N N . GLY A 1 228 ? 2.948 3.419 22.227 1.00 46.88 228 GLY A N 1
ATOM 1654 C CA . GLY A 1 228 ? 1.698 4.078 22.602 1.00 46.88 228 GLY A CA 1
ATOM 1655 C C . GLY A 1 228 ? 1.030 3.506 23.862 1.00 46.88 228 GLY A C 1
ATOM 1656 O O . GLY A 1 228 ? 0.420 4.276 24.603 1.00 46.88 228 GLY A O 1
ATOM 1657 N N . THR A 1 229 ? 1.143 2.195 24.127 1.00 52.53 229 THR A N 1
ATOM 1658 C CA . THR A 1 229 ? 0.636 1.529 25.346 1.00 52.53 229 THR A CA 1
ATOM 1659 C C . THR A 1 229 ? 1.318 0.179 25.632 1.00 52.53 229 THR A C 1
ATOM 1661 O O . THR A 1 229 ? 0.984 -0.795 24.956 1.00 52.53 229 THR A O 1
ATOM 1664 N N . MET A 1 230 ? 2.102 0.060 26.718 1.00 44.59 230 MET A N 1
ATOM 1665 C CA . MET A 1 230 ? 1.988 -1.073 27.665 1.00 44.59 230 MET A CA 1
ATOM 1666 C C . MET A 1 230 ? 2.846 -0.966 28.936 1.00 44.59 230 MET A C 1
ATOM 1668 O O . MET A 1 230 ? 3.935 -0.403 28.937 1.00 44.59 230 MET A O 1
ATOM 1672 N N . ALA A 1 231 ? 2.358 -1.623 29.991 1.00 40.88 231 ALA A N 1
ATOM 1673 C CA . ALA A 1 231 ? 3.139 -2.170 31.097 1.00 40.88 231 ALA A CA 1
ATOM 1674 C C . ALA A 1 231 ? 2.583 -3.577 31.424 1.00 40.88 231 ALA A C 1
ATOM 1676 O O . ALA A 1 231 ? 1.363 -3.747 31.392 1.00 40.88 231 ALA A O 1
ATOM 1677 N N . ALA A 1 232 ? 3.466 -4.539 31.757 1.00 38.12 232 ALA A N 1
ATOM 1678 C CA . ALA A 1 232 ? 3.192 -5.981 31.992 1.00 38.12 232 ALA A CA 1
ATOM 1679 C C . ALA A 1 232 ? 2.715 -6.756 30.716 1.00 38.12 232 ALA A C 1
ATOM 1681 O O . ALA A 1 232 ? 2.088 -6.152 29.854 1.00 38.12 232 ALA A O 1
ATOM 1682 N N . VAL A 1 233 ? 2.982 -8.051 30.422 1.00 44.34 233 VAL A N 1
ATOM 1683 C CA . VAL A 1 233 ? 3.313 -9.331 31.132 1.00 44.34 233 VAL A CA 1
ATOM 1684 C C . VAL A 1 233 ? 4.018 -10.277 30.092 1.00 44.34 233 VAL A C 1
ATOM 1686 O O . VAL A 1 233 ? 3.589 -10.238 28.945 1.00 44.34 233 VAL A O 1
ATOM 1689 N N . ASN A 1 234 ? 5.018 -11.176 30.281 1.00 48.25 234 ASN A N 1
ATOM 1690 C CA . ASN A 1 234 ? 5.936 -11.592 31.374 1.00 48.25 234 ASN A CA 1
ATOM 1691 C C . ASN A 1 234 ? 7.255 -12.256 30.834 1.00 48.25 234 ASN A C 1
ATOM 1693 O O . ASN A 1 234 ? 7.362 -12.573 29.649 1.00 48.25 234 ASN A O 1
ATOM 1697 N N . SER A 1 235 ? 8.199 -12.524 31.751 1.00 44.41 235 SER A N 1
ATOM 1698 C CA . SER A 1 235 ? 9.363 -13.458 31.851 1.00 44.41 235 SER A CA 1
ATOM 1699 C C . SER A 1 235 ? 10.019 -14.229 30.676 1.00 44.41 235 SER A C 1
ATOM 1701 O O . SER A 1 235 ? 11.180 -14.631 30.823 1.00 44.41 235 SER A O 1
ATOM 1703 N N . VAL A 1 236 ? 9.356 -14.487 29.545 1.00 42.31 236 VAL A N 1
ATOM 1704 C CA . VAL A 1 236 ? 9.999 -15.049 28.328 1.00 42.31 236 VAL A CA 1
ATOM 1705 C C . VAL A 1 236 ? 10.106 -13.972 27.260 1.00 42.31 236 VAL A C 1
ATOM 1707 O O . VAL A 1 236 ? 11.182 -13.759 26.704 1.00 42.31 236 VAL A O 1
ATOM 1710 N N . LEU A 1 237 ? 9.022 -13.213 27.066 1.00 44.12 237 LEU A N 1
ATOM 1711 C CA . LEU A 1 237 ? 9.042 -12.000 26.260 1.00 44.12 237 LEU A CA 1
ATOM 1712 C C . LEU A 1 237 ? 10.058 -10.997 26.827 1.00 44.12 237 LEU A C 1
ATOM 1714 O O . LEU A 1 237 ? 10.746 -10.358 26.043 1.00 44.12 237 LEU A O 1
ATOM 1718 N N . SER A 1 238 ? 10.224 -10.919 28.157 1.00 48.06 238 SER A N 1
ATOM 1719 C CA . SER A 1 238 ? 11.125 -9.952 28.809 1.00 48.06 238 SER A CA 1
ATOM 1720 C C . SER A 1 238 ? 12.575 -10.020 28.315 1.00 48.06 238 SER A C 1
ATOM 1722 O O . SER A 1 238 ? 13.165 -8.983 28.059 1.00 48.06 238 SER A O 1
ATOM 1724 N N . ARG A 1 239 ? 13.137 -11.212 28.074 1.00 51.75 239 ARG A N 1
ATOM 1725 C CA . ARG A 1 239 ? 14.557 -11.362 27.684 1.00 51.75 239 ARG A CA 1
ATOM 1726 C C . ARG A 1 239 ? 14.835 -10.925 26.243 1.00 51.75 239 ARG A C 1
ATOM 1728 O O . ARG A 1 239 ? 15.930 -10.470 25.920 1.00 51.75 239 ARG A O 1
ATOM 1735 N N . LEU A 1 240 ? 13.839 -11.079 25.368 1.00 49.75 240 LEU A N 1
ATOM 1736 C CA . LEU A 1 240 ? 13.872 -10.546 24.003 1.00 49.75 240 LEU A CA 1
ATOM 1737 C C . LEU A 1 240 ? 13.556 -9.045 24.012 1.00 49.75 240 LEU A C 1
ATOM 1739 O O . LEU A 1 240 ? 14.205 -8.275 23.310 1.00 49.75 240 LEU A O 1
ATOM 1743 N N . TRP A 1 241 ? 12.614 -8.635 24.862 1.00 46.34 241 TRP A N 1
ATOM 1744 C CA . TRP A 1 241 ? 12.220 -7.251 25.103 1.00 46.34 241 TRP A CA 1
ATOM 1745 C C . TRP A 1 241 ? 13.364 -6.406 25.666 1.00 46.34 241 TRP A C 1
ATOM 1747 O O . TRP A 1 241 ? 13.521 -5.285 25.225 1.00 46.34 241 TRP A O 1
ATOM 1757 N N . GLU A 1 242 ? 14.208 -6.923 26.559 1.00 51.69 242 GLU A N 1
ATOM 1758 C CA . GLU A 1 242 ? 15.386 -6.221 27.087 1.00 51.69 242 GLU A CA 1
ATOM 1759 C C . GLU A 1 242 ? 16.364 -5.859 25.958 1.00 51.69 242 GLU A C 1
ATOM 1761 O O 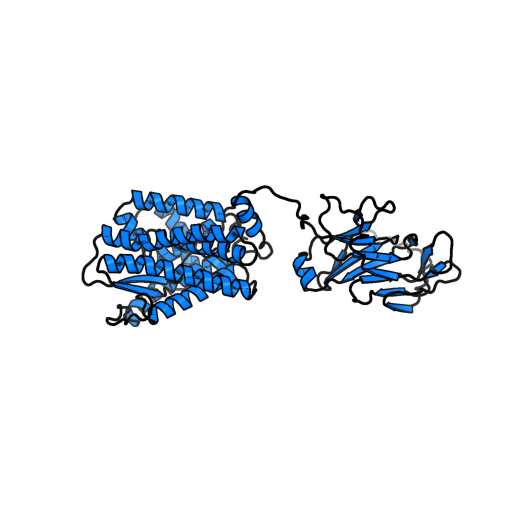. GLU A 1 242 ? 16.687 -4.687 25.780 1.00 51.69 242 GLU A O 1
ATOM 1766 N N . ARG A 1 243 ? 16.749 -6.829 25.115 1.00 56.16 243 ARG A N 1
ATOM 1767 C CA . ARG A 1 243 ? 17.620 -6.590 23.945 1.00 56.16 243 ARG A CA 1
ATOM 1768 C C . ARG A 1 243 ? 16.970 -5.680 22.900 1.00 56.16 243 ARG A C 1
ATOM 1770 O O . ARG A 1 243 ? 17.634 -4.825 22.317 1.00 56.16 243 ARG A O 1
ATOM 1777 N N . PHE A 1 244 ? 15.670 -5.853 22.667 1.00 52.84 244 PHE A N 1
ATOM 1778 C CA . PHE A 1 244 ? 14.900 -5.017 21.751 1.00 52.84 244 PHE A CA 1
ATOM 1779 C C . PHE A 1 244 ? 14.796 -3.573 22.256 1.00 52.84 244 PHE A C 1
ATOM 1781 O O . PHE A 1 244 ? 15.031 -2.643 21.493 1.00 52.84 244 PHE A O 1
ATOM 1788 N N . MET A 1 245 ? 14.522 -3.381 23.546 1.00 47.47 245 MET A N 1
ATOM 1789 C CA . MET A 1 245 ? 14.456 -2.079 24.205 1.00 47.47 245 MET A CA 1
ATOM 1790 C C . MET A 1 245 ? 15.830 -1.427 24.341 1.00 47.47 245 MET A C 1
ATOM 1792 O O . MET A 1 245 ? 15.890 -0.208 24.358 1.00 47.47 245 MET A O 1
ATOM 1796 N N . GLU A 1 246 ? 16.932 -2.178 24.379 1.00 58.28 246 GLU A N 1
ATOM 1797 C CA . GLU A 1 246 ? 18.284 -1.608 24.328 1.00 58.28 246 GLU A CA 1
ATOM 1798 C C . GLU A 1 246 ? 18.598 -1.016 22.939 1.00 58.28 246 GLU A C 1
ATOM 1800 O O . GLU A 1 246 ? 19.124 0.093 22.833 1.00 58.28 246 GLU A O 1
ATOM 1805 N N . LEU A 1 247 ? 18.212 -1.716 21.864 1.00 48.16 247 LEU A N 1
ATOM 1806 C CA . LEU A 1 247 ? 18.244 -1.195 20.489 1.00 48.16 247 LEU A CA 1
ATOM 1807 C C . LEU A 1 247 ? 17.300 0.004 20.317 1.00 48.16 247 LEU A C 1
ATOM 1809 O O . LEU A 1 247 ? 17.690 1.041 19.780 1.00 48.16 247 LEU A O 1
ATOM 1813 N N . LEU A 1 248 ? 16.069 -0.117 20.816 1.00 46.34 248 LEU A N 1
ATOM 1814 C CA . LEU A 1 248 ? 15.038 0.911 20.718 1.00 46.34 248 LEU A CA 1
ATOM 1815 C C . LEU A 1 248 ? 15.388 2.139 21.571 1.00 46.34 248 LEU A C 1
ATOM 1817 O O . LEU A 1 248 ? 15.128 3.249 21.131 1.00 46.34 248 LEU A O 1
ATOM 1821 N N . ALA A 1 249 ? 16.053 1.985 22.719 1.00 51.59 249 ALA A N 1
ATOM 1822 C CA . ALA A 1 249 ? 16.571 3.093 23.522 1.00 51.59 249 ALA A CA 1
ATOM 1823 C C . ALA A 1 249 ? 17.744 3.803 22.835 1.00 51.59 249 ALA A C 1
ATOM 1825 O O . ALA A 1 249 ? 17.789 5.027 22.857 1.00 51.59 249 ALA A O 1
ATOM 1826 N N . LYS A 1 250 ? 18.647 3.076 22.159 1.00 53.19 250 LYS A N 1
ATOM 1827 C CA . LYS A 1 250 ? 19.700 3.691 21.325 1.00 53.19 250 LYS A CA 1
ATOM 1828 C C . LYS A 1 250 ? 19.103 4.482 20.150 1.00 53.19 250 LYS A C 1
ATOM 1830 O O . LYS A 1 250 ? 19.624 5.538 19.812 1.00 53.19 250 LYS A O 1
ATOM 1835 N N . PHE A 1 251 ? 17.981 4.029 19.585 1.00 41.47 251 PHE A N 1
ATOM 1836 C CA . PHE A 1 251 ? 17.250 4.732 18.519 1.00 41.47 251 PHE A CA 1
ATOM 1837 C C . PHE A 1 251 ? 16.395 5.913 19.030 1.00 41.47 251 PHE A C 1
ATOM 1839 O O . PHE A 1 251 ? 16.341 6.963 18.397 1.00 41.47 251 PHE A O 1
ATOM 1846 N N . PHE A 1 252 ? 15.761 5.776 20.198 1.00 47.44 252 PHE A N 1
ATOM 1847 C CA . PHE A 1 252 ? 14.950 6.807 20.862 1.00 47.44 252 PHE A CA 1
ATOM 1848 C C . PHE A 1 252 ? 15.729 7.628 21.904 1.00 47.44 252 PHE A C 1
ATOM 1850 O O . PHE A 1 252 ? 15.117 8.313 22.725 1.00 47.44 252 PHE A O 1
ATOM 1857 N N . SER A 1 253 ? 17.065 7.654 21.827 1.00 42.22 253 SER A N 1
ATOM 1858 C CA . SER A 1 253 ? 17.961 8.467 22.672 1.00 42.22 253 SER A CA 1
ATOM 1859 C C . SER A 1 253 ? 17.871 9.984 22.381 1.00 42.22 253 SER A C 1
ATOM 1861 O O . SER A 1 253 ? 18.840 10.723 22.546 1.00 42.22 253 SER A O 1
ATOM 1863 N N . PHE A 1 254 ? 16.698 10.448 21.943 1.00 41.28 254 PHE A N 1
ATOM 1864 C CA . PHE A 1 254 ? 16.334 11.839 21.677 1.00 41.28 254 PHE A CA 1
ATOM 1865 C C . PHE A 1 254 ? 15.070 12.254 22.470 1.00 41.28 254 PHE A C 1
ATOM 1867 O O . PHE A 1 254 ? 14.200 12.971 21.976 1.00 41.28 254 PHE A O 1
ATOM 1874 N N . GLU A 1 255 ? 14.952 11.741 23.701 1.00 42.94 255 GLU A N 1
ATOM 1875 C CA . GLU A 1 255 ? 14.325 12.365 24.887 1.00 42.94 255 GLU A CA 1
ATOM 1876 C C . GLU A 1 255 ? 12.980 13.113 24.691 1.00 42.94 255 GLU A C 1
ATOM 1878 O O . GLU A 1 255 ? 12.769 14.203 25.223 1.00 42.94 255 GLU A O 1
ATOM 1883 N N . THR A 1 256 ? 12.039 12.569 23.903 1.00 43.62 256 THR A N 1
ATOM 1884 C CA . THR A 1 256 ? 10.797 13.303 23.552 1.00 43.62 256 THR A CA 1
ATOM 1885 C C . THR A 1 256 ? 9.497 12.491 23.504 1.00 43.62 256 THR A C 1
ATOM 1887 O O . THR A 1 256 ? 8.431 13.053 23.778 1.00 43.62 256 THR A O 1
ATOM 1890 N N . THR A 1 257 ? 9.518 11.189 23.201 1.00 47.34 257 THR A N 1
ATOM 1891 C CA . THR A 1 257 ? 8.307 10.428 22.812 1.00 47.34 257 THR A CA 1
ATOM 1892 C C . THR A 1 257 ? 7.220 10.364 23.889 1.00 47.34 257 THR A C 1
ATOM 1894 O O . THR A 1 257 ? 6.050 10.622 23.596 1.00 47.34 257 THR A O 1
ATOM 1897 N N . ALA A 1 258 ? 7.583 10.072 25.142 1.00 42.59 258 ALA A N 1
ATOM 1898 C CA . ALA A 1 258 ? 6.616 9.963 26.239 1.00 42.59 258 ALA A CA 1
ATOM 1899 C C . ALA A 1 258 ? 5.978 11.318 26.601 1.00 42.59 258 ALA A C 1
ATOM 1901 O O . ALA A 1 258 ? 4.771 11.405 26.846 1.00 42.59 258 ALA A O 1
ATOM 1902 N N . GLN A 1 259 ? 6.772 12.396 26.593 1.00 42.69 259 GLN A N 1
ATOM 1903 C CA . GLN A 1 259 ? 6.272 13.725 26.945 1.00 42.69 259 GLN A CA 1
ATOM 1904 C C . GLN A 1 259 ? 5.404 14.334 25.843 1.00 42.69 259 GLN A C 1
ATOM 1906 O O . GLN A 1 259 ? 4.452 15.035 26.172 1.00 42.69 259 GLN A O 1
ATOM 1911 N N . LEU A 1 260 ? 5.678 14.074 24.559 1.00 48.88 260 LEU A N 1
ATOM 1912 C CA . LEU A 1 260 ? 4.874 14.619 23.459 1.00 48.88 260 LEU A CA 1
ATOM 1913 C C . LEU A 1 260 ? 3.423 14.121 23.496 1.00 48.88 260 LEU A C 1
ATOM 1915 O O . LEU A 1 260 ? 2.510 14.941 23.456 1.00 48.88 260 LEU A O 1
ATOM 1919 N N . ASN A 1 261 ? 3.201 12.814 23.654 1.00 46.56 261 ASN A N 1
ATOM 1920 C CA . ASN A 1 261 ? 1.859 12.218 23.634 1.00 46.56 261 ASN A CA 1
ATOM 1921 C C . ASN A 1 261 ? 0.986 12.731 24.807 1.00 46.56 261 ASN A C 1
ATOM 1923 O O . ASN A 1 261 ? -0.162 13.137 24.618 1.00 46.56 261 ASN A O 1
ATOM 1927 N N . LEU A 1 262 ? 1.557 12.822 26.017 1.00 47.53 262 LEU A N 1
ATOM 1928 C CA . LEU A 1 262 ? 0.858 13.360 27.194 1.00 47.53 262 LEU A CA 1
ATOM 1929 C C . LEU A 1 262 ? 0.682 14.888 27.142 1.00 47.53 262 LEU A C 1
ATOM 1931 O O . LEU A 1 262 ? -0.401 15.385 27.461 1.00 47.53 262 LEU A O 1
ATOM 1935 N N . ARG A 1 263 ? 1.695 15.646 26.693 1.00 43.78 263 ARG A N 1
ATOM 1936 C CA . ARG A 1 263 ? 1.585 17.108 26.521 1.00 43.78 263 ARG A CA 1
ATOM 1937 C C . ARG A 1 263 ? 0.611 17.483 25.410 1.00 43.78 263 ARG A C 1
ATOM 1939 O O . ARG A 1 263 ? -0.032 18.520 25.534 1.00 43.78 263 ARG A O 1
ATOM 1946 N N . GLU A 1 264 ? 0.468 16.681 24.356 1.00 46.69 264 GLU A N 1
ATOM 1947 C CA . GLU A 1 264 ? -0.520 16.920 23.302 1.00 46.69 264 GLU A CA 1
ATOM 1948 C C . GLU A 1 264 ? -1.947 16.757 23.846 1.00 46.69 264 GLU A C 1
ATOM 1950 O O . GLU A 1 264 ? -2.759 17.671 23.694 1.00 46.69 264 GLU A O 1
ATOM 1955 N N . VAL A 1 265 ? -2.226 15.669 24.575 1.00 50.88 265 VAL A N 1
ATOM 1956 C CA . VAL A 1 265 ? -3.527 15.448 25.235 1.00 50.88 265 VAL A CA 1
ATOM 1957 C C . VAL A 1 265 ? -3.834 16.546 26.265 1.00 50.88 265 VAL A C 1
ATOM 1959 O O . VAL A 1 265 ? -4.932 17.106 26.241 1.00 50.88 265 VAL A O 1
ATOM 1962 N N . GLN A 1 266 ? -2.873 16.911 27.125 1.00 50.25 266 GLN A N 1
ATOM 1963 C CA . GLN A 1 266 ? -3.071 17.943 28.153 1.00 50.25 266 GLN A CA 1
ATOM 1964 C C . GLN A 1 266 ? -3.176 19.369 27.583 1.00 50.25 266 GLN A C 1
AT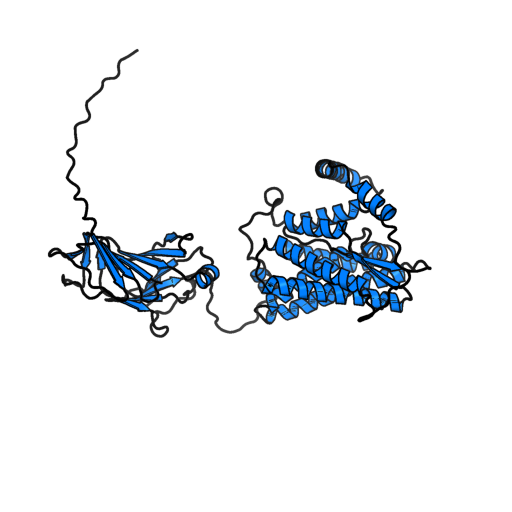OM 1966 O O . GLN A 1 266 ? -4.084 20.101 27.975 1.00 50.25 266 GLN A O 1
ATOM 1971 N N . LYS A 1 267 ? -2.297 19.790 26.656 1.00 42.78 267 LYS A N 1
ATOM 1972 C CA . LYS A 1 267 ? -2.340 21.157 26.096 1.00 42.78 267 LYS A CA 1
ATOM 1973 C C . LYS A 1 267 ? -3.503 21.372 25.132 1.00 42.78 267 LYS A C 1
ATOM 1975 O O . LYS A 1 267 ? -4.060 22.465 25.123 1.00 42.78 267 LYS A O 1
ATOM 1980 N N . ARG A 1 268 ? -3.861 20.383 24.302 1.00 41.88 268 ARG A N 1
ATOM 1981 C CA . ARG A 1 268 ? -4.900 20.566 23.270 1.00 41.88 268 ARG A CA 1
ATOM 1982 C C . ARG A 1 268 ? -6.325 20.304 23.761 1.00 41.88 268 ARG A C 1
ATOM 1984 O O . ARG A 1 268 ? -7.246 20.580 23.002 1.00 41.88 268 ARG A O 1
ATOM 1991 N N . LYS A 1 269 ? -6.514 19.790 24.989 1.00 39.12 269 LYS A N 1
ATOM 1992 C CA . LYS A 1 269 ? -7.823 19.395 25.551 1.00 39.12 269 LYS A CA 1
ATOM 1993 C C . LYS A 1 269 ? -8.661 18.613 24.527 1.00 39.12 269 LYS A C 1
ATOM 1995 O O . LYS A 1 269 ? -9.745 19.051 24.149 1.00 39.12 269 LYS A O 1
ATOM 2000 N N . ILE A 1 270 ? -8.137 17.478 24.050 1.00 43.91 270 ILE A N 1
ATOM 2001 C CA . ILE A 1 270 ? -8.743 16.676 22.967 1.00 43.91 270 ILE A CA 1
ATOM 2002 C C . ILE A 1 270 ? -9.959 15.882 23.483 1.00 43.91 270 ILE A C 1
ATOM 2004 O O . ILE A 1 270 ? -9.966 14.654 23.532 1.00 43.91 270 ILE A O 1
ATOM 2008 N N . LEU A 1 271 ? -10.987 16.618 23.894 1.00 49.72 271 LEU A N 1
ATOM 2009 C CA . LEU A 1 271 ? -12.342 16.139 24.111 1.00 49.72 271 LEU A CA 1
ATOM 2010 C C . LEU A 1 271 ? -13.110 16.297 22.786 1.00 49.72 271 LEU A C 1
ATOM 2012 O O . LEU A 1 271 ? -12.987 17.350 22.153 1.00 49.72 271 LEU A O 1
ATOM 2016 N N . PRO A 1 272 ? -13.893 15.293 22.350 1.00 48.75 272 PRO A N 1
ATOM 2017 C CA . PRO A 1 272 ? -14.795 15.432 21.207 1.00 48.75 272 PRO A CA 1
ATOM 2018 C C . PRO A 1 272 ? -15.679 16.678 21.358 1.00 48.75 272 PRO A C 1
ATOM 2020 O O . PRO A 1 272 ? -16.295 16.863 22.407 1.00 48.75 272 PRO A O 1
ATOM 2023 N N . LYS A 1 273 ? -15.776 17.549 20.345 1.00 47.56 273 LYS A N 1
ATOM 2024 C CA . LYS A 1 273 ? -16.580 18.787 20.467 1.00 47.56 273 LYS A CA 1
ATOM 2025 C C . LYS A 1 273 ? -18.071 18.451 20.372 1.00 47.56 273 LYS A C 1
ATOM 2027 O O . LYS A 1 273 ? -18.440 17.659 19.514 1.00 47.56 273 LYS A O 1
ATOM 2032 N N . ASP A 1 274 ? -18.906 18.994 21.257 1.00 49.06 274 ASP A N 1
ATOM 2033 C CA . ASP A 1 274 ? -20.300 18.543 21.450 1.00 49.06 274 ASP A CA 1
ATOM 2034 C C . ASP A 1 274 ? -21.226 18.706 20.246 1.00 49.06 274 ASP A C 1
ATOM 2036 O O . ASP A 1 274 ? -22.123 17.887 20.078 1.00 49.06 274 ASP A O 1
ATOM 2040 N N . ASP A 1 275 ? -20.947 19.671 19.369 1.00 48.91 275 ASP A N 1
ATOM 2041 C CA . ASP A 1 275 ? -21.719 19.898 18.150 1.00 48.91 275 ASP A CA 1
ATOM 2042 C C . ASP A 1 275 ? -20.873 19.653 16.891 1.00 48.91 275 ASP A C 1
ATOM 2044 O O . ASP A 1 275 ? -19.917 20.383 16.594 1.00 48.91 275 ASP A O 1
ATOM 2048 N N . LEU A 1 276 ? -21.237 18.604 16.150 1.00 53.69 276 LEU A N 1
ATOM 2049 C CA . LEU A 1 276 ? -20.653 18.204 14.868 1.00 53.69 276 LEU A CA 1
ATOM 2050 C C . LEU A 1 276 ? -21.780 18.039 13.847 1.00 53.69 276 LEU A C 1
ATOM 2052 O O . LEU A 1 276 ? -22.191 16.923 13.528 1.00 53.69 276 LEU A O 1
ATOM 2056 N N . HIS A 1 277 ? -22.266 19.167 13.321 1.00 52.66 277 HIS A N 1
ATOM 2057 C CA . HIS A 1 277 ? -23.232 19.184 12.223 1.00 52.66 277 HIS A CA 1
ATOM 2058 C C . HIS A 1 277 ? -22.722 18.290 11.082 1.00 52.66 277 HIS A C 1
ATOM 2060 O O . HIS A 1 277 ? -21.618 18.488 10.556 1.00 52.66 277 HIS A O 1
ATOM 2066 N N . SER A 1 278 ? -23.515 17.278 10.732 1.00 55.28 278 SER A N 1
ATOM 2067 C CA . SER A 1 278 ? -23.240 16.396 9.600 1.00 55.28 278 SER A CA 1
ATOM 2068 C C . SER A 1 278 ? -23.684 17.083 8.310 1.00 55.28 278 SER A C 1
ATOM 2070 O O . SER A 1 278 ? -24.671 17.814 8.303 1.00 55.28 278 SER A O 1
ATOM 2072 N N . VAL A 1 279 ? -22.914 16.927 7.234 1.00 58.81 279 VAL A N 1
ATOM 2073 C CA . VAL A 1 279 ? -23.161 17.639 5.963 1.00 58.81 279 VAL A CA 1
ATOM 2074 C C . VAL A 1 279 ? -23.273 16.673 4.786 1.00 58.81 279 VAL A C 1
ATOM 2076 O O . VAL A 1 279 ? -24.057 16.913 3.876 1.00 58.81 279 VAL A O 1
ATOM 2079 N N . MET A 1 280 ? -22.555 15.546 4.816 1.00 50.91 280 MET A N 1
ATOM 2080 C CA . MET A 1 280 ? -22.611 14.533 3.762 1.00 50.91 280 MET A CA 1
ATOM 2081 C C . MET A 1 280 ? -22.486 13.137 4.376 1.00 50.91 280 MET A C 1
ATOM 2083 O O . MET A 1 280 ? -21.553 12.888 5.131 1.00 50.91 280 MET A O 1
ATOM 2087 N N . LEU A 1 281 ? -23.423 12.226 4.081 1.00 63.12 281 LEU A N 1
ATOM 2088 C CA . LEU A 1 281 ? -23.405 10.817 4.532 1.00 63.12 281 LEU A CA 1
ATOM 2089 C C . LEU A 1 281 ? -23.232 10.605 6.061 1.00 63.12 281 LEU A C 1
ATOM 2091 O O . LEU A 1 281 ? -22.738 9.570 6.496 1.00 63.12 281 LEU A O 1
ATOM 2095 N N . GLY A 1 282 ? -23.621 11.575 6.897 1.00 67.88 282 GLY A N 1
ATOM 2096 C CA . GLY A 1 282 ? -23.397 11.522 8.353 1.00 67.88 282 GLY A CA 1
ATOM 2097 C C . GLY A 1 282 ? -21.971 11.895 8.801 1.00 67.88 282 GLY A C 1
ATOM 2098 O O . GLY A 1 282 ? -21.657 11.824 9.991 1.00 67.88 282 GLY A O 1
ATOM 2099 N N . LEU A 1 283 ? -21.106 12.320 7.877 1.00 74.88 283 LEU A N 1
ATOM 2100 C CA . LEU A 1 283 ? -19.798 12.905 8.165 1.00 74.88 283 LEU A CA 1
ATOM 2101 C C . LEU A 1 283 ? -19.919 14.424 8.353 1.00 74.88 283 LEU A C 1
ATOM 2103 O O . LEU A 1 283 ? -20.655 15.116 7.639 1.00 74.88 283 LEU A O 1
ATOM 2107 N N . SER A 1 284 ? -19.174 14.947 9.321 1.00 82.06 284 SER A N 1
ATOM 2108 C CA . SER A 1 284 ? -18.969 16.381 9.525 1.00 82.06 284 SER A CA 1
ATOM 2109 C C . SER A 1 284 ? -17.874 16.911 8.581 1.00 82.06 284 SER A C 1
ATOM 2111 O O . SER A 1 284 ? -16.942 16.166 8.268 1.00 82.06 284 SER A O 1
ATOM 2113 N N . PRO A 1 285 ? -17.881 18.200 8.178 1.00 79.19 285 PRO A N 1
ATOM 2114 C CA . PRO A 1 285 ? -16.805 18.787 7.369 1.00 79.19 285 PRO A CA 1
ATOM 2115 C C . PRO A 1 285 ? -15.401 18.602 7.965 1.00 79.19 285 PRO A C 1
ATOM 2117 O O . PRO A 1 285 ? -14.425 18.480 7.231 1.00 79.19 285 PRO A O 1
ATOM 2120 N N . ARG A 1 286 ? -15.291 18.515 9.299 1.00 77.44 286 ARG A N 1
ATOM 2121 C CA . ARG A 1 286 ? -14.032 18.194 9.992 1.00 77.44 286 ARG A CA 1
ATOM 2122 C C . ARG A 1 286 ? -13.547 16.776 9.701 1.00 77.44 286 ARG A C 1
ATOM 2124 O O . ARG A 1 286 ? -12.369 16.588 9.423 1.00 77.44 286 ARG A O 1
ATOM 2131 N N . GLU A 1 287 ? -14.445 15.798 9.737 1.00 80.38 287 GLU A N 1
ATOM 2132 C CA . GLU A 1 287 ? -14.119 14.404 9.424 1.00 80.38 287 GLU A CA 1
ATOM 2133 C C . GLU A 1 287 ? -13.764 14.262 7.944 1.00 80.38 287 GLU A C 1
ATOM 2135 O O . GLU A 1 287 ? -12.776 13.614 7.627 1.00 80.38 287 GLU A O 1
ATOM 2140 N N . LEU A 1 288 ? -14.484 14.949 7.049 1.00 83.56 288 LEU A N 1
ATOM 2141 C CA . LEU A 1 288 ? -14.175 14.974 5.616 1.00 83.56 288 LEU A CA 1
ATOM 2142 C C . LEU A 1 288 ? -12.782 15.571 5.329 1.00 83.56 288 LEU A C 1
ATOM 2144 O O . LEU A 1 288 ? -12.043 15.026 4.513 1.00 83.56 288 LEU A O 1
ATOM 2148 N N . LEU A 1 289 ? -12.377 16.630 6.043 1.00 84.62 289 LEU A N 1
ATOM 2149 C CA . LEU A 1 289 ? -11.012 17.177 5.977 1.00 84.62 289 LEU A CA 1
ATOM 2150 C C . LEU A 1 289 ? -9.956 16.207 6.538 1.00 84.62 289 LEU A C 1
ATOM 2152 O O . LEU A 1 289 ? -8.874 16.078 5.962 1.00 84.62 289 LEU A O 1
ATOM 2156 N N . VAL A 1 290 ? -10.251 15.497 7.632 1.00 82.81 290 VAL A N 1
ATOM 2157 C CA . VAL A 1 290 ? -9.350 14.469 8.189 1.00 82.81 290 VAL A CA 1
ATOM 2158 C C . VAL A 1 290 ? -9.237 13.264 7.249 1.00 82.81 290 VAL A C 1
ATOM 2160 O O . VAL A 1 290 ? -8.150 12.712 7.106 1.00 82.81 290 VAL A O 1
ATOM 2163 N N . ILE A 1 291 ? -10.313 12.878 6.563 1.00 83.62 291 ILE A N 1
ATOM 2164 C CA . ILE A 1 291 ? -10.326 11.842 5.521 1.00 83.62 291 ILE A CA 1
ATOM 2165 C C . ILE A 1 291 ? -9.504 12.289 4.306 1.00 83.62 291 ILE A C 1
ATOM 2167 O O . ILE A 1 291 ? -8.615 11.558 3.883 1.00 83.62 291 ILE A O 1
ATOM 2171 N N . GLY A 1 292 ? -9.725 13.502 3.787 1.00 84.62 292 GLY A N 1
ATOM 2172 C CA . GLY A 1 292 ? -8.973 14.032 2.645 1.00 84.62 292 GLY A CA 1
ATOM 2173 C C . GLY A 1 292 ? -7.472 14.142 2.925 1.00 84.62 292 GLY A C 1
ATOM 2174 O O . GLY A 1 292 ? -6.655 13.662 2.143 1.00 84.62 292 GLY A O 1
ATOM 2175 N N . THR A 1 293 ? -7.095 14.684 4.087 1.00 82.81 293 THR A N 1
ATOM 2176 C CA . THR A 1 293 ? -5.684 14.718 4.514 1.00 82.81 293 THR A CA 1
ATOM 2177 C C . THR A 1 293 ? -5.124 13.318 4.767 1.00 82.81 293 THR A C 1
ATOM 2179 O O . THR A 1 293 ? -3.991 13.054 4.378 1.00 82.81 293 THR A O 1
ATOM 2182 N N . SER A 1 294 ? -5.910 12.387 5.322 1.00 85.88 294 SER A N 1
ATOM 2183 C CA . SER A 1 294 ? -5.509 10.978 5.454 1.00 85.88 294 SER A CA 1
ATOM 2184 C C . SER A 1 294 ? -5.226 10.334 4.097 1.00 85.88 294 SER A C 1
ATOM 2186 O O . SER A 1 294 ? -4.209 9.664 3.965 1.00 85.88 294 SER A O 1
ATOM 2188 N N . ALA A 1 295 ? -6.074 10.555 3.089 1.00 87.19 295 ALA A N 1
ATOM 2189 C CA . ALA A 1 295 ? -5.900 10.007 1.745 1.00 87.19 295 ALA A CA 1
ATOM 2190 C C . ALA A 1 295 ? -4.647 10.563 1.049 1.00 87.19 295 ALA A C 1
ATOM 2192 O O . ALA A 1 295 ? -3.864 9.790 0.502 1.00 87.19 295 ALA A O 1
ATOM 2193 N N . VAL A 1 296 ? -4.401 11.876 1.137 1.00 87.62 296 VAL A N 1
ATOM 2194 C CA . VAL A 1 296 ? -3.184 12.509 0.591 1.00 87.62 296 VAL A CA 1
ATOM 2195 C C . VAL A 1 296 ? -1.921 12.012 1.302 1.00 87.62 296 VAL A C 1
ATOM 2197 O O . VAL A 1 296 ? -0.938 11.685 0.647 1.00 87.62 296 VAL A O 1
ATOM 2200 N N . VAL A 1 297 ? -1.945 11.889 2.633 1.00 86.56 297 VAL A N 1
ATOM 2201 C CA . VAL A 1 297 ? -0.813 11.365 3.420 1.00 86.56 297 VAL A CA 1
ATOM 2202 C C . VAL A 1 297 ? -0.570 9.873 3.151 1.00 86.56 297 VAL A C 1
ATOM 2204 O O . VAL A 1 297 ? 0.575 9.427 3.161 1.00 86.56 297 VAL A O 1
ATOM 2207 N N . PHE A 1 298 ? -1.621 9.098 2.871 1.00 86.12 298 PHE A N 1
ATOM 2208 C CA . PHE A 1 298 ? -1.508 7.690 2.484 1.00 86.12 298 PHE A CA 1
ATOM 2209 C C . PHE A 1 298 ? -0.938 7.534 1.066 1.00 86.12 298 PHE A C 1
ATOM 2211 O O . PHE A 1 298 ? -0.025 6.738 0.861 1.00 86.12 298 PHE A O 1
ATOM 2218 N N . ALA A 1 299 ? -1.394 8.354 0.114 1.00 86.06 299 ALA A N 1
ATOM 2219 C CA . ALA A 1 299 ? -0.821 8.424 -1.228 1.00 86.06 299 ALA A CA 1
ATOM 2220 C C . ALA A 1 299 ? 0.656 8.847 -1.197 1.00 86.06 299 ALA A C 1
ATOM 2222 O O . ALA A 1 299 ? 1.479 8.219 -1.852 1.00 86.06 299 ALA A O 1
ATOM 2223 N N . ALA A 1 300 ? 1.023 9.837 -0.375 1.00 85.69 300 ALA A N 1
ATOM 2224 C CA . ALA A 1 300 ? 2.416 10.234 -0.176 1.00 85.69 300 ALA A CA 1
ATOM 2225 C C . ALA A 1 300 ? 3.283 9.092 0.387 1.00 85.69 300 ALA A C 1
ATOM 2227 O O . ALA A 1 300 ? 4.423 8.932 -0.033 1.00 85.69 300 ALA A O 1
ATOM 2228 N N . ALA A 1 301 ? 2.750 8.265 1.292 1.00 83.75 301 ALA A N 1
ATOM 2229 C CA . ALA A 1 301 ? 3.473 7.102 1.806 1.00 83.75 301 ALA A CA 1
ATOM 2230 C C . ALA A 1 301 ? 3.646 5.989 0.753 1.00 83.75 301 ALA A C 1
ATOM 2232 O O . ALA A 1 301 ? 4.693 5.348 0.726 1.00 83.75 301 ALA A O 1
ATOM 2233 N N . PHE A 1 302 ? 2.677 5.799 -0.151 1.00 81.75 302 PHE A N 1
ATOM 2234 C CA . PHE A 1 302 ? 2.857 4.931 -1.322 1.00 81.75 302 PHE A CA 1
ATOM 2235 C C . PHE A 1 302 ? 3.884 5.506 -2.310 1.00 81.75 302 PHE A C 1
ATOM 2237 O O . PHE A 1 302 ? 4.772 4.784 -2.729 1.00 81.75 302 PHE A O 1
ATOM 2244 N N . LEU A 1 303 ? 3.887 6.815 -2.581 1.00 82.38 303 LEU A N 1
ATOM 2245 C CA . LEU A 1 303 ? 4.926 7.440 -3.419 1.00 82.38 303 LEU A CA 1
ATOM 2246 C C . LEU A 1 303 ? 6.334 7.361 -2.800 1.00 82.38 303 LEU A C 1
ATOM 2248 O O . LEU A 1 303 ? 7.315 7.324 -3.531 1.00 82.38 303 LEU A O 1
ATOM 2252 N N . ILE A 1 304 ? 6.450 7.323 -1.468 1.00 77.25 304 ILE A N 1
ATOM 2253 C CA . ILE A 1 304 ? 7.724 7.098 -0.761 1.00 77.25 304 ILE A CA 1
ATOM 2254 C C . ILE A 1 304 ? 8.192 5.640 -0.894 1.00 77.25 304 ILE A C 1
ATOM 2256 O O . ILE A 1 304 ? 9.391 5.407 -1.043 1.00 77.25 304 ILE A O 1
ATOM 2260 N N . ARG A 1 305 ? 7.265 4.671 -0.858 1.00 76.56 305 ARG A N 1
ATOM 2261 C CA . ARG A 1 305 ? 7.544 3.259 -1.173 1.00 76.56 305 ARG A CA 1
ATOM 2262 C C . ARG A 1 305 ? 8.034 3.129 -2.616 1.00 76.56 305 ARG A C 1
ATOM 2264 O O . ARG A 1 305 ? 9.132 2.625 -2.835 1.00 76.56 305 ARG A O 1
ATOM 2271 N N . ASP A 1 306 ? 7.265 3.680 -3.549 1.00 71.12 306 ASP A N 1
ATOM 2272 C CA . ASP A 1 306 ? 7.474 3.658 -5.001 1.00 71.12 306 ASP A CA 1
ATOM 2273 C C . ASP A 1 306 ? 8.497 4.741 -5.448 1.00 71.12 306 ASP A C 1
ATOM 2275 O O . ASP A 1 306 ? 8.374 5.353 -6.508 1.00 71.12 306 ASP A O 1
ATOM 2279 N N . ARG A 1 307 ? 9.467 5.046 -4.568 1.00 67.31 307 ARG A N 1
ATOM 2280 C CA . ARG A 1 307 ? 10.677 5.881 -4.752 1.00 67.31 307 ARG A CA 1
ATOM 2281 C C . ARG A 1 307 ? 10.520 7.198 -5.522 1.00 67.31 307 ARG A C 1
ATOM 2283 O O . ARG A 1 307 ? 11.463 7.671 -6.149 1.00 67.31 307 ARG A O 1
ATOM 2290 N N . PHE A 1 308 ? 9.370 7.847 -5.377 1.00 60.84 308 PHE A N 1
ATOM 2291 C CA . PHE A 1 308 ? 8.984 9.066 -6.088 1.00 60.84 308 PHE A CA 1
ATOM 2292 C C . PHE A 1 308 ? 8.888 8.897 -7.615 1.00 60.84 308 PHE A C 1
ATOM 2294 O O . PHE A 1 308 ? 9.225 9.809 -8.371 1.00 60.84 308 PHE A O 1
ATOM 2301 N N . GLU A 1 309 ? 8.320 7.784 -8.086 1.00 62.62 309 GLU A N 1
ATOM 2302 C CA . GLU A 1 309 ? 7.743 7.702 -9.432 1.00 62.62 309 GLU A CA 1
ATOM 2303 C C . GLU A 1 309 ? 6.565 8.689 -9.585 1.00 62.62 309 GLU A C 1
ATOM 2305 O O . GLU A 1 309 ? 5.391 8.346 -9.428 1.00 62.62 309 GLU A O 1
ATOM 2310 N N . LEU A 1 310 ? 6.865 9.954 -9.905 1.00 66.69 310 LEU A N 1
ATOM 2311 C CA . LEU A 1 310 ? 5.896 11.059 -10.004 1.00 66.69 310 LEU A CA 1
ATOM 2312 C C . LEU A 1 310 ? 5.028 11.019 -11.281 1.00 66.69 310 LEU A C 1
ATOM 2314 O O . LEU A 1 310 ? 4.786 12.029 -11.944 1.00 66.69 310 LEU A O 1
ATOM 2318 N N . LYS A 1 311 ? 4.494 9.840 -11.609 1.00 80.88 311 LYS A N 1
ATOM 2319 C CA . LYS A 1 311 ? 3.457 9.640 -12.625 1.00 80.88 311 LYS A CA 1
ATOM 2320 C C . LYS A 1 311 ? 2.144 10.236 -12.100 1.00 80.88 311 LYS A C 1
ATOM 2322 O O . LYS A 1 311 ? 1.515 9.670 -11.210 1.00 80.88 311 LYS A O 1
ATOM 2327 N N . ILE A 1 312 ? 1.702 11.370 -12.659 1.00 83.62 312 ILE A N 1
ATOM 2328 C CA . ILE A 1 312 ? 0.500 12.111 -12.205 1.00 83.62 312 ILE A CA 1
ATOM 2329 C C . ILE A 1 312 ? -0.737 11.199 -12.100 1.00 83.62 312 ILE A C 1
ATOM 2331 O O . ILE A 1 312 ? -1.495 11.298 -11.137 1.00 83.62 312 ILE A O 1
ATOM 2335 N N . ALA A 1 313 ? -0.909 10.266 -13.043 1.00 83.50 313 ALA A N 1
ATOM 2336 C CA . ALA A 1 313 ? -1.980 9.270 -13.003 1.00 83.50 313 ALA A CA 1
ATOM 2337 C C . ALA A 1 313 ? -1.915 8.379 -11.746 1.00 83.50 313 ALA A C 1
ATOM 2339 O O . ALA A 1 313 ? -2.931 8.202 -11.081 1.00 83.50 313 ALA A O 1
ATOM 2340 N N . THR A 1 314 ? -0.733 7.882 -11.372 1.00 82.31 314 THR A N 1
ATOM 2341 C CA . THR A 1 314 ? -0.514 7.071 -10.162 1.00 82.31 314 THR A CA 1
ATOM 2342 C C . THR A 1 314 ? -0.825 7.862 -8.890 1.00 82.31 314 THR A C 1
ATOM 2344 O O . THR A 1 314 ? -1.526 7.360 -8.013 1.00 82.31 314 THR A O 1
ATOM 2347 N N . ILE A 1 315 ? -0.400 9.131 -8.816 1.00 85.38 315 ILE A N 1
ATOM 2348 C CA . ILE A 1 315 ? -0.713 10.031 -7.689 1.00 85.38 315 ILE A CA 1
ATOM 2349 C C . ILE A 1 315 ? -2.235 10.180 -7.530 1.00 85.38 315 ILE A C 1
ATOM 2351 O O . ILE A 1 315 ? -2.768 10.009 -6.432 1.00 85.38 315 ILE A O 1
ATOM 2355 N N . LEU A 1 316 ? -2.946 10.463 -8.628 1.00 88.88 316 LEU A N 1
ATOM 2356 C CA . LEU A 1 316 ? -4.406 10.589 -8.632 1.00 88.88 316 LEU A CA 1
ATOM 2357 C C . LEU A 1 316 ? -5.089 9.271 -8.241 1.00 88.88 316 LEU A C 1
ATOM 2359 O O . LEU A 1 316 ? -5.996 9.287 -7.412 1.00 88.88 316 LEU A O 1
ATOM 2363 N N . ILE A 1 317 ? -4.621 8.132 -8.762 1.00 89.62 317 ILE A N 1
ATOM 2364 C CA . ILE A 1 317 ? -5.128 6.802 -8.403 1.00 89.62 317 ILE A CA 1
ATOM 2365 C C . ILE A 1 317 ? -4.963 6.547 -6.903 1.00 89.62 317 ILE A C 1
ATOM 2367 O O . ILE A 1 317 ? -5.942 6.190 -6.253 1.00 89.62 317 ILE A O 1
ATOM 2371 N N . PHE A 1 318 ? -3.789 6.784 -6.313 1.00 88.19 318 PHE A N 1
ATOM 2372 C CA . PHE A 1 318 ? -3.576 6.564 -4.879 1.00 88.19 318 PHE A CA 1
ATOM 2373 C C . PHE A 1 318 ? -4.429 7.489 -4.001 1.00 88.19 318 PHE A C 1
ATOM 2375 O O . PHE A 1 318 ? -4.966 7.036 -2.989 1.00 88.19 318 PHE A O 1
ATOM 2382 N N . VAL A 1 319 ? -4.620 8.756 -4.389 1.00 89.62 319 VAL A N 1
ATOM 2383 C CA . VAL A 1 319 ? -5.508 9.685 -3.666 1.00 89.62 319 VAL A CA 1
ATOM 2384 C C . VAL A 1 319 ? -6.975 9.256 -3.785 1.00 89.62 319 VAL A C 1
ATOM 2386 O O . VAL A 1 319 ? -7.681 9.225 -2.777 1.00 89.62 319 VAL A O 1
ATOM 2389 N N . CYS A 1 320 ? -7.443 8.873 -4.977 1.00 90.81 320 CYS A N 1
ATOM 2390 C CA . CYS A 1 320 ? -8.816 8.414 -5.194 1.00 90.81 320 CYS A CA 1
ATOM 2391 C C . CYS A 1 320 ? -9.101 7.081 -4.487 1.00 90.81 320 CYS A C 1
ATOM 2393 O O . CYS A 1 320 ? -10.076 6.980 -3.744 1.00 90.81 320 CYS A O 1
ATOM 2395 N N . VAL A 1 321 ? -8.239 6.076 -4.662 1.00 90.75 321 VAL A N 1
ATOM 2396 C CA . VAL A 1 321 ? -8.368 4.749 -4.040 1.00 90.75 321 VAL A CA 1
ATOM 2397 C C . VAL A 1 321 ? -8.243 4.847 -2.519 1.00 90.75 321 VAL A C 1
ATOM 2399 O O . VAL A 1 321 ? -9.083 4.295 -1.807 1.00 90.75 321 VAL A O 1
ATOM 2402 N N . GLY A 1 322 ? -7.268 5.601 -2.001 1.00 89.06 322 GLY A N 1
ATOM 2403 C CA . GLY A 1 322 ? -7.114 5.854 -0.566 1.00 89.06 322 GLY A CA 1
ATOM 2404 C C . GLY A 1 322 ? -8.293 6.631 0.026 1.00 89.06 322 GLY A C 1
ATOM 2405 O O . GLY A 1 322 ? -8.765 6.307 1.118 1.00 89.06 322 GLY A O 1
ATOM 2406 N N . GLY A 1 323 ? -8.831 7.603 -0.715 1.00 89.81 323 GLY A N 1
ATOM 2407 C CA . GLY A 1 323 ? -10.039 8.352 -0.365 1.00 89.81 323 GLY A CA 1
ATOM 2408 C C . GLY A 1 323 ? -11.271 7.456 -0.272 1.00 89.81 323 GLY A C 1
ATOM 2409 O O . GLY A 1 323 ? -11.873 7.356 0.794 1.00 89.81 323 GLY A O 1
ATOM 2410 N N . VAL A 1 324 ? -11.611 6.733 -1.342 1.00 92.31 324 VAL A N 1
ATOM 2411 C CA . VAL A 1 324 ? -12.743 5.786 -1.365 1.00 92.31 324 VAL A CA 1
ATOM 2412 C C . VAL A 1 324 ? -12.602 4.736 -0.258 1.00 92.31 324 VAL A C 1
ATOM 2414 O O . VAL A 1 324 ? -13.554 4.492 0.485 1.00 92.31 324 VAL A O 1
ATOM 2417 N N . SER A 1 325 ? -11.401 4.176 -0.085 1.00 91.56 325 SER A N 1
ATOM 2418 C CA . SER A 1 325 ? -11.125 3.162 0.938 1.00 91.56 325 SER A CA 1
ATOM 2419 C C . SER A 1 325 ? -11.299 3.696 2.359 1.00 91.56 325 SER A C 1
ATOM 2421 O O . SER A 1 325 ? -11.895 3.026 3.199 1.00 91.56 325 SER A O 1
ATOM 2423 N N . THR A 1 326 ? -10.823 4.911 2.654 1.00 88.69 326 THR A N 1
ATOM 2424 C CA . THR A 1 326 ? -10.988 5.519 3.986 1.00 88.69 326 THR A CA 1
ATOM 2425 C C . THR A 1 326 ? -12.425 5.964 4.256 1.00 88.69 326 THR A C 1
ATOM 2427 O O . THR A 1 326 ? -12.921 5.690 5.350 1.00 88.69 326 THR A O 1
ATOM 2430 N N . ILE A 1 327 ? -13.115 6.558 3.271 1.00 89.94 327 ILE A N 1
ATOM 2431 C CA . ILE A 1 327 ? -14.532 6.954 3.368 1.00 89.94 327 ILE A CA 1
ATOM 2432 C C . ILE A 1 327 ? -15.405 5.740 3.675 1.00 89.94 327 ILE A C 1
ATOM 2434 O O . ILE A 1 327 ? -16.107 5.730 4.683 1.00 89.94 327 ILE A O 1
ATOM 2438 N N . LEU A 1 328 ? -15.370 4.710 2.825 1.00 92.38 328 LEU A N 1
ATOM 2439 C CA . LEU A 1 328 ? -16.288 3.574 2.930 1.00 92.38 328 LEU A CA 1
ATOM 2440 C C . LEU A 1 328 ? -16.040 2.750 4.199 1.00 92.38 328 LEU A C 1
ATOM 2442 O O . LEU A 1 328 ? -16.990 2.318 4.852 1.00 92.38 328 LEU A O 1
ATOM 2446 N N . ARG A 1 329 ? -14.773 2.589 4.594 1.00 91.19 329 ARG A N 1
ATOM 2447 C CA . ARG A 1 329 ? -14.369 1.905 5.828 1.00 91.19 329 ARG A CA 1
ATOM 2448 C C . ARG A 1 329 ? -14.852 2.616 7.092 1.00 91.19 329 ARG A C 1
ATOM 2450 O O . ARG A 1 329 ? -15.392 1.949 7.976 1.00 91.19 329 ARG A O 1
ATOM 2457 N N . ASP A 1 330 ? -14.660 3.934 7.202 1.00 87.56 330 ASP A N 1
ATOM 2458 C CA . ASP A 1 330 ? -15.133 4.667 8.382 1.00 87.56 330 ASP A CA 1
ATOM 2459 C C . ASP A 1 330 ? -16.658 4.813 8.371 1.00 87.56 330 ASP A C 1
ATOM 2461 O O . ASP A 1 330 ? -17.286 4.599 9.403 1.00 87.56 330 ASP A O 1
ATOM 2465 N N . LEU A 1 331 ? -17.279 5.028 7.205 1.00 88.75 331 LEU A N 1
ATOM 2466 C CA . LEU A 1 331 ? -18.737 5.047 7.055 1.00 88.75 331 LEU A CA 1
ATOM 2467 C C . LEU A 1 331 ? -19.378 3.724 7.504 1.00 88.75 331 LEU A C 1
ATOM 2469 O O . LEU A 1 331 ? -20.366 3.750 8.235 1.00 88.75 331 LEU A O 1
ATOM 2473 N N . ALA A 1 332 ? -18.807 2.569 7.147 1.00 91.31 332 ALA A N 1
ATOM 2474 C CA . ALA A 1 332 ? -19.288 1.270 7.621 1.00 91.31 332 ALA A CA 1
ATOM 2475 C C . ALA A 1 332 ? -19.201 1.146 9.154 1.00 91.31 332 ALA A C 1
ATOM 2477 O O . ALA A 1 332 ? -20.168 0.740 9.804 1.00 91.31 332 ALA A O 1
ATOM 2478 N N . GLN A 1 333 ? -18.079 1.560 9.751 1.00 88.50 333 GLN A N 1
ATOM 2479 C CA . GLN A 1 333 ? -17.921 1.594 11.207 1.00 88.50 333 GLN A CA 1
ATOM 2480 C C . GLN A 1 333 ? -18.899 2.576 11.878 1.00 88.50 333 GLN A C 1
ATOM 2482 O O . GLN A 1 333 ? -19.489 2.250 12.910 1.00 88.50 333 GLN A O 1
ATOM 2487 N N . LYS A 1 334 ? -19.118 3.747 11.278 1.00 86.88 334 LYS A N 1
ATOM 2488 C CA . LYS A 1 334 ? -19.989 4.815 11.774 1.00 86.88 334 LYS A CA 1
ATOM 2489 C C . LYS A 1 334 ? -21.474 4.450 11.681 1.00 86.88 334 LYS A C 1
ATOM 2491 O O . LYS A 1 334 ? -22.217 4.688 12.628 1.00 86.88 334 LYS A O 1
ATOM 2496 N N . ILE A 1 335 ? -21.902 3.772 10.612 1.00 88.69 335 ILE A N 1
ATOM 2497 C CA . ILE A 1 335 ? -23.256 3.204 10.485 1.00 88.69 335 ILE A CA 1
ATOM 2498 C C . ILE A 1 335 ? -23.514 2.158 11.578 1.00 88.69 335 ILE A C 1
ATOM 2500 O O . ILE A 1 335 ? -24.585 2.162 12.186 1.00 88.69 335 ILE A O 1
ATOM 2504 N N . VAL A 1 336 ? -22.549 1.274 11.861 1.00 90.69 336 VAL A N 1
ATOM 2505 C CA . VAL A 1 336 ? -22.695 0.267 12.928 1.00 90.69 336 VAL A CA 1
ATOM 2506 C C . VAL A 1 336 ? -22.676 0.913 14.319 1.00 90.69 336 VAL A C 1
ATOM 2508 O O . VAL A 1 336 ? -23.435 0.480 15.183 1.00 90.69 336 VAL A O 1
ATOM 2511 N N . ALA A 1 337 ? -21.901 1.984 14.528 1.00 87.44 337 ALA A N 1
ATOM 2512 C CA . ALA A 1 337 ? -21.937 2.774 15.761 1.00 87.44 337 ALA A CA 1
ATOM 2513 C C . ALA A 1 337 ? -23.303 3.445 15.982 1.00 87.44 337 ALA A C 1
ATOM 2515 O O . ALA A 1 337 ? -23.920 3.227 17.025 1.00 87.44 337 ALA A O 1
ATOM 2516 N N . TYR A 1 338 ? -23.821 4.173 14.985 1.00 86.31 338 TYR A N 1
ATOM 2517 C CA . TYR A 1 338 ? -25.121 4.844 15.080 1.00 86.31 338 TYR A CA 1
ATOM 2518 C C . TYR A 1 338 ? -26.279 3.855 15.275 1.00 86.31 338 TYR A C 1
ATOM 2520 O O . TYR A 1 338 ? -27.162 4.108 16.091 1.00 86.31 338 TYR A O 1
ATOM 2528 N N . ARG A 1 339 ? -26.257 2.690 14.608 1.00 86.56 339 ARG A N 1
ATOM 2529 C CA . ARG A 1 339 ? -27.244 1.610 14.830 1.00 86.56 339 ARG A CA 1
ATOM 2530 C C . ARG A 1 339 ? -27.187 1.000 16.235 1.00 86.56 339 ARG A C 1
ATOM 2532 O O . ARG A 1 339 ? -28.162 0.388 16.654 1.00 86.56 339 ARG A O 1
ATOM 2539 N N . ALA A 1 340 ? -26.074 1.162 16.947 1.00 85.12 340 ALA A N 1
ATOM 2540 C CA . ALA A 1 340 ? -25.909 0.776 18.347 1.00 85.12 340 ALA A CA 1
ATOM 2541 C C . ALA A 1 340 ? -26.092 1.959 19.327 1.00 85.12 340 ALA A C 1
ATOM 2543 O O . ALA A 1 340 ? -25.831 1.811 20.515 1.00 85.12 340 ALA A O 1
ATOM 2544 N N . GLY A 1 341 ? -26.540 3.130 18.851 1.00 83.19 341 GLY A N 1
ATOM 2545 C CA . GLY A 1 341 ? -26.788 4.315 19.682 1.00 83.19 341 GLY A CA 1
ATOM 2546 C C . GLY A 1 341 ? -25.545 5.143 20.035 1.00 83.19 341 GLY A C 1
ATOM 2547 O O . GLY A 1 341 ? -25.643 6.060 20.847 1.00 83.19 341 GLY A O 1
ATOM 2548 N N . TYR A 1 342 ? -24.385 4.859 19.433 1.00 83.19 342 TYR A N 1
ATOM 2549 C CA . TYR A 1 342 ? -23.126 5.549 19.726 1.00 83.19 342 TYR A CA 1
ATOM 2550 C C . TYR A 1 342 ? -22.734 6.534 18.626 1.00 83.19 342 TYR A C 1
ATOM 2552 O O . TYR A 1 342 ? -22.868 6.255 17.435 1.00 83.19 342 TYR A O 1
ATOM 2560 N N . VAL A 1 343 ? -22.171 7.673 19.028 1.00 80.25 343 VAL A N 1
ATOM 2561 C CA . VAL A 1 343 ? -21.576 8.649 18.109 1.00 80.25 343 VAL A CA 1
ATOM 2562 C C . VAL A 1 343 ? -20.089 8.326 17.943 1.00 80.25 343 VAL A C 1
ATOM 2564 O O . VAL A 1 343 ? -19.421 7.915 18.893 1.00 80.25 343 VAL A O 1
ATOM 2567 N N . THR A 1 344 ? -19.535 8.526 16.750 1.00 81.38 344 THR A N 1
ATOM 2568 C CA . THR A 1 344 ? -18.087 8.435 16.506 1.00 81.38 344 THR A CA 1
ATOM 2569 C C . THR A 1 344 ? -17.551 9.698 15.849 1.00 81.38 344 THR A C 1
ATOM 2571 O O . THR A 1 344 ? -18.274 10.366 15.113 1.00 81.38 344 THR A O 1
ATOM 2574 N N . GLU A 1 345 ? -16.279 9.998 16.111 1.00 79.94 345 GLU A N 1
ATOM 2575 C CA . GLU A 1 345 ? -15.534 11.104 15.502 1.00 79.94 345 GLU A CA 1
ATOM 2576 C C . GLU A 1 345 ? -14.243 10.558 14.871 1.00 79.94 345 GLU A C 1
ATOM 2578 O O . GLU A 1 345 ? -13.415 9.941 15.554 1.00 79.94 345 GLU A O 1
ATOM 2583 N N . TYR A 1 346 ? -14.067 10.773 13.567 1.00 81.50 346 TYR A N 1
ATOM 2584 C CA . TYR A 1 346 ? -12.837 10.418 12.854 1.00 81.50 346 TYR A CA 1
ATOM 2585 C C . TYR A 1 346 ? -11.748 11.481 13.064 1.00 81.50 346 TYR A C 1
ATOM 2587 O O . TYR A 1 346 ? -11.899 12.631 12.653 1.00 81.50 346 TYR A O 1
ATOM 2595 N N . GLN A 1 347 ? -10.634 11.100 13.698 1.00 78.81 347 GLN A N 1
ATOM 2596 C CA . GLN A 1 347 ? -9.529 12.004 14.030 1.00 78.81 347 GLN A CA 1
ATOM 2597 C C . GLN A 1 347 ? -8.200 11.574 13.400 1.00 78.81 347 GLN A C 1
ATOM 2599 O O . GLN A 1 347 ? -7.895 10.387 13.261 1.00 78.81 347 GLN A O 1
ATOM 2604 N N . PHE A 1 348 ? -7.363 12.562 13.083 1.00 77.38 348 PHE A N 1
ATOM 2605 C CA . PHE A 1 348 ? -5.978 12.344 12.672 1.00 77.38 348 PHE A CA 1
ATOM 2606 C C . PHE A 1 348 ? -5.150 11.762 13.831 1.00 77.38 348 PHE A C 1
ATOM 2608 O O . PHE A 1 348 ? -5.409 12.044 15.005 1.00 77.38 348 PHE A O 1
ATOM 2615 N N . TRP A 1 349 ? -4.145 10.946 13.519 1.00 74.50 349 TRP A N 1
ATOM 2616 C CA . TRP A 1 349 ? -3.299 10.281 14.507 1.00 74.50 349 TRP A CA 1
ATOM 2617 C C . TRP A 1 349 ? -1.824 10.347 14.096 1.00 74.50 349 TRP A C 1
ATOM 2619 O O . TRP A 1 349 ? -1.319 9.485 13.382 1.00 74.50 349 TRP A O 1
ATOM 2629 N N . GLY A 1 350 ? -1.122 11.368 14.600 1.00 71.81 350 GLY A N 1
ATOM 2630 C CA . GLY A 1 350 ? 0.261 11.675 14.216 1.00 71.81 350 GLY A CA 1
ATOM 2631 C C . GLY A 1 350 ? 1.251 10.521 14.403 1.00 71.81 350 GLY A C 1
ATOM 2632 O O . GLY A 1 350 ? 2.076 10.298 13.526 1.00 71.81 350 GLY A O 1
ATOM 2633 N N . LEU A 1 351 ? 1.134 9.733 15.481 1.00 69.12 351 LEU A N 1
ATOM 2634 C CA . LEU A 1 351 ? 1.999 8.563 15.698 1.00 69.12 351 LEU A CA 1
ATOM 2635 C C . LEU A 1 351 ? 1.776 7.474 14.635 1.00 69.12 351 LEU A C 1
ATOM 2637 O O . LEU A 1 351 ? 2.742 6.887 14.157 1.00 69.12 351 LEU A O 1
ATOM 2641 N N . GLY A 1 352 ? 0.528 7.239 14.217 1.00 75.38 352 GLY A N 1
ATOM 2642 C CA . GLY A 1 352 ? 0.211 6.312 13.127 1.00 75.38 352 GLY A CA 1
ATOM 2643 C C . GLY A 1 352 ? 0.696 6.812 11.769 1.00 75.38 352 GLY A C 1
ATOM 2644 O O . GLY A 1 352 ? 1.229 6.028 10.991 1.00 75.38 352 GLY A O 1
ATOM 2645 N N . THR A 1 353 ? 0.595 8.121 11.518 1.00 81.00 353 THR A N 1
ATOM 2646 C CA . THR A 1 353 ? 1.173 8.775 10.334 1.00 81.00 353 THR A CA 1
ATOM 2647 C C . THR A 1 353 ? 2.691 8.623 10.288 1.00 81.00 353 THR A C 1
ATOM 2649 O O . THR A 1 353 ? 3.226 8.164 9.285 1.00 81.00 353 THR A O 1
ATOM 2652 N N . ALA A 1 354 ? 3.386 8.964 11.376 1.00 75.00 354 ALA A N 1
ATOM 2653 C CA . ALA A 1 354 ? 4.837 8.835 11.469 1.00 75.00 354 ALA A CA 1
ATOM 2654 C C . ALA A 1 354 ? 5.270 7.371 11.302 1.00 75.00 354 ALA A C 1
ATOM 2656 O O . ALA A 1 354 ? 6.162 7.085 10.515 1.00 75.00 354 ALA A O 1
ATOM 2657 N N . THR A 1 355 ? 4.575 6.432 11.953 1.00 74.62 355 THR A N 1
ATOM 2658 C CA . THR A 1 355 ? 4.806 4.987 11.789 1.00 74.62 355 THR A CA 1
ATOM 2659 C C . THR A 1 355 ? 4.676 4.546 10.331 1.00 74.62 355 THR A C 1
ATOM 2661 O O . THR A 1 355 ? 5.533 3.827 9.824 1.00 74.62 355 THR A O 1
ATOM 2664 N N . MET A 1 356 ? 3.625 4.996 9.645 1.00 84.88 356 MET A N 1
ATOM 2665 C CA . MET A 1 356 ? 3.339 4.646 8.255 1.00 84.88 356 MET A CA 1
ATOM 2666 C C . MET A 1 356 ? 4.399 5.186 7.287 1.00 84.88 356 MET A C 1
ATOM 2668 O O . MET A 1 356 ? 4.830 4.469 6.392 1.00 84.88 356 MET A O 1
ATOM 2672 N N . LEU A 1 357 ? 4.840 6.432 7.484 1.00 83.44 357 LEU A N 1
ATOM 2673 C CA . LEU A 1 357 ? 5.876 7.063 6.662 1.00 83.44 357 LEU A CA 1
ATOM 2674 C C . LEU A 1 357 ? 7.259 6.455 6.937 1.00 83.44 357 LEU A C 1
ATOM 2676 O O . LEU A 1 357 ? 7.996 6.165 5.998 1.00 83.44 357 LEU A O 1
ATOM 2680 N N . CYS A 1 358 ? 7.592 6.193 8.205 1.00 75.88 358 CYS A N 1
ATOM 2681 C CA . CYS A 1 358 ? 8.835 5.519 8.576 1.00 75.88 358 CYS A CA 1
ATOM 2682 C C . CYS A 1 358 ? 8.891 4.089 8.030 1.00 75.88 358 CYS A C 1
ATOM 2684 O O . CYS A 1 358 ? 9.927 3.695 7.510 1.00 75.88 358 CYS A O 1
ATOM 2686 N N . THR A 1 359 ? 7.805 3.311 8.108 1.00 77.19 359 THR A N 1
ATOM 2687 C CA . THR A 1 359 ? 7.801 1.945 7.557 1.00 77.19 359 THR A CA 1
ATOM 2688 C C . THR A 1 359 ? 7.841 1.937 6.028 1.00 77.19 359 THR A C 1
ATOM 2690 O O . THR A 1 359 ? 8.581 1.136 5.454 1.00 77.19 359 THR A O 1
ATOM 2693 N N . ALA A 1 360 ? 7.152 2.878 5.369 1.00 83.31 360 ALA A N 1
ATOM 2694 C CA . ALA A 1 360 ? 7.226 3.053 3.920 1.00 83.31 360 ALA A CA 1
ATOM 2695 C C . ALA A 1 360 ? 8.657 3.357 3.451 1.00 83.31 360 ALA A C 1
ATOM 2697 O O . ALA A 1 360 ? 9.143 2.720 2.522 1.00 83.31 360 ALA A O 1
ATOM 2698 N N . TRP A 1 361 ? 9.341 4.287 4.127 1.00 80.75 361 TRP A N 1
ATOM 2699 C CA . TRP A 1 361 ? 10.697 4.705 3.770 1.00 80.75 361 TRP A CA 1
ATOM 2700 C C . TRP A 1 361 ? 11.770 3.665 4.123 1.00 80.75 361 TRP A C 1
ATOM 2702 O O . TRP A 1 361 ? 12.646 3.399 3.308 1.00 80.75 361 TRP A O 1
ATOM 2712 N N . LEU A 1 362 ? 11.712 3.065 5.318 1.00 74.00 362 LEU A N 1
ATOM 2713 C CA . LEU A 1 362 ? 12.736 2.130 5.807 1.00 74.00 362 LEU A CA 1
ATOM 2714 C C . LEU A 1 362 ? 12.635 0.727 5.196 1.00 74.00 362 LEU A C 1
ATOM 2716 O O . LEU A 1 362 ? 13.660 0.065 5.043 1.00 74.00 362 LEU A O 1
ATOM 2720 N N . PHE A 1 363 ? 11.415 0.265 4.898 1.00 77.56 363 PHE A N 1
ATOM 2721 C CA . PHE A 1 363 ? 11.118 -1.136 4.568 1.00 77.56 363 PHE A CA 1
ATOM 2722 C C . PHE A 1 363 ? 10.264 -1.317 3.299 1.00 77.56 363 PHE A C 1
ATOM 2724 O O . PHE A 1 363 ? 9.771 -2.416 3.055 1.00 77.56 363 PHE A O 1
ATOM 2731 N N . GLY A 1 364 ? 9.998 -0.253 2.531 1.00 77.56 364 GLY A N 1
ATOM 2732 C CA . GLY A 1 364 ? 9.170 -0.332 1.320 1.00 77.56 364 GLY A CA 1
ATOM 2733 C C . GLY A 1 364 ? 7.718 -0.747 1.592 1.00 77.56 364 GLY A C 1
ATOM 2734 O O . GLY A 1 364 ? 7.057 -1.322 0.726 1.00 77.56 364 GLY A O 1
ATOM 2735 N N . ASN A 1 365 ? 7.208 -0.521 2.808 1.00 82.94 365 ASN A N 1
ATOM 2736 C CA . ASN A 1 365 ? 5.932 -1.086 3.242 1.00 82.94 365 ASN A CA 1
ATOM 2737 C C . ASN A 1 365 ? 5.140 -0.108 4.118 1.00 82.94 365 ASN A C 1
ATOM 2739 O O . ASN A 1 365 ? 5.587 0.286 5.189 1.00 82.94 365 ASN A O 1
ATOM 2743 N N . VAL A 1 366 ? 3.942 0.268 3.670 1.00 85.12 366 VAL A N 1
ATOM 2744 C CA . VAL A 1 366 ? 3.116 1.355 4.230 1.00 85.12 366 VAL A CA 1
ATOM 2745 C C . VAL A 1 366 ? 2.339 0.894 5.481 1.00 85.12 366 VAL A C 1
ATOM 2747 O O . VAL A 1 366 ? 1.132 1.089 5.619 1.00 85.12 366 VAL A O 1
ATOM 2750 N N . PHE A 1 367 ? 3.025 0.231 6.413 1.00 82.81 367 PHE A N 1
ATOM 2751 C CA . PHE A 1 367 ? 2.429 -0.473 7.547 1.00 82.81 367 PHE A CA 1
ATOM 2752 C C . PHE A 1 367 ? 2.074 0.460 8.722 1.00 82.81 367 PHE A C 1
ATOM 2754 O O . PHE A 1 367 ? 2.699 0.440 9.781 1.00 82.81 367 PHE A O 1
ATOM 2761 N N . ALA A 1 368 ? 1.024 1.268 8.543 1.00 84.12 368 ALA A N 1
ATOM 2762 C CA . ALA A 1 368 ? 0.122 1.732 9.607 1.00 84.12 368 ALA A CA 1
ATOM 2763 C C . ALA A 1 368 ? -1.097 2.447 8.980 1.00 84.12 368 ALA A C 1
ATOM 2765 O O . ALA A 1 368 ? -1.630 2.015 7.960 1.00 84.12 368 ALA A O 1
ATOM 2766 N N . LYS A 1 369 ? -1.595 3.515 9.615 1.00 86.38 369 LYS A N 1
ATOM 2767 C CA . LYS A 1 369 ? -2.654 4.392 9.098 1.00 86.38 369 LYS A CA 1
ATOM 2768 C C . LYS A 1 369 ? -2.568 5.774 9.760 1.00 86.38 369 LYS A C 1
ATOM 2770 O O . LYS A 1 369 ? -2.277 5.836 10.957 1.00 86.38 369 LYS A O 1
ATOM 2775 N N . PRO A 1 370 ? -2.903 6.867 9.054 1.00 82.75 370 PRO A N 1
ATOM 2776 C CA . PRO A 1 370 ? -2.750 8.232 9.564 1.00 82.75 370 PRO A CA 1
ATOM 2777 C C . PRO A 1 370 ? -3.871 8.682 10.521 1.00 82.75 370 PRO A C 1
ATOM 2779 O O . PRO A 1 370 ? -3.906 9.833 10.952 1.00 82.75 370 PRO A O 1
ATOM 2782 N N . SER A 1 371 ? -4.823 7.801 10.846 1.00 82.00 371 SER A N 1
ATOM 2783 C CA . SER A 1 371 ? -6.093 8.159 11.485 1.00 82.00 371 SER A CA 1
ATOM 2784 C C . SER A 1 371 ? -6.590 7.139 12.516 1.00 82.00 371 SER A C 1
ATOM 2786 O O . SER A 1 371 ? -6.177 5.969 12.559 1.00 82.00 371 SER A O 1
ATOM 2788 N N . ARG A 1 372 ? -7.515 7.583 13.371 1.00 82.25 372 ARG A N 1
ATOM 2789 C CA . ARG A 1 372 ? -8.232 6.763 14.354 1.00 82.25 372 ARG A CA 1
ATOM 2790 C C . ARG A 1 372 ? -9.663 7.273 14.545 1.00 82.25 372 ARG A C 1
ATOM 2792 O O . ARG A 1 372 ? -9.887 8.467 14.715 1.00 82.25 372 ARG A O 1
ATOM 2799 N N . THR A 1 373 ? -10.616 6.354 14.601 1.00 80.81 373 THR A N 1
ATOM 2800 C CA . THR A 1 373 ? -12.012 6.661 14.927 1.00 80.81 373 THR A CA 1
ATOM 2801 C C . THR A 1 373 ? -12.213 6.549 16.439 1.00 80.81 373 THR A C 1
ATOM 2803 O O . THR A 1 373 ? -12.058 5.464 17.016 1.00 80.81 373 THR A O 1
ATOM 2806 N N . LEU A 1 374 ? -12.544 7.662 17.095 1.00 75.75 374 LEU A N 1
ATOM 2807 C CA . LEU A 1 374 ? -12.907 7.690 18.511 1.00 75.75 374 LEU A CA 1
ATOM 2808 C C . LEU A 1 374 ? -14.415 7.465 18.681 1.00 75.75 374 LEU A C 1
ATOM 2810 O O . LEU A 1 374 ? -15.210 7.815 17.811 1.00 75.75 374 LEU A O 1
ATOM 2814 N N . MET A 1 375 ? -14.804 6.876 19.810 1.00 71.75 375 MET A N 1
ATOM 2815 C CA . MET A 1 375 ? -16.203 6.687 20.203 1.00 71.75 375 MET A CA 1
ATOM 2816 C C . MET A 1 375 ? -16.576 7.742 21.244 1.00 71.75 375 MET A C 1
ATOM 2818 O O . MET A 1 375 ? -15.862 7.911 22.233 1.00 71.75 375 MET A O 1
ATOM 2822 N N . ARG A 1 376 ? -17.695 8.433 21.025 1.00 64.88 376 ARG A N 1
ATOM 2823 C CA . ARG A 1 376 ? -18.294 9.404 21.940 1.00 64.88 376 ARG A CA 1
ATOM 2824 C C . ARG A 1 376 ? -19.591 8.819 22.492 1.00 64.88 376 ARG A C 1
ATOM 2826 O O . ARG A 1 376 ? -20.541 8.586 21.749 1.00 64.88 376 ARG A O 1
ATOM 2833 N N . SER A 1 377 ? -19.631 8.615 23.802 1.00 58.84 377 SER A N 1
ATOM 2834 C CA . SER A 1 377 ? -20.824 8.172 24.517 1.00 58.84 377 SER A CA 1
ATOM 2835 C C . SER A 1 377 ? -20.761 8.619 25.974 1.00 58.84 377 SER A C 1
ATOM 2837 O O . SER A 1 377 ? -19.677 8.649 26.555 1.00 58.84 377 SER A O 1
ATOM 2839 N N . GLY A 1 378 ? -21.916 8.930 26.568 1.00 55.03 378 GLY A N 1
ATOM 2840 C CA . GLY A 1 378 ? -22.049 9.089 28.022 1.00 55.03 378 GLY A CA 1
ATOM 2841 C C . GLY A 1 378 ? -22.088 7.748 28.769 1.00 55.03 378 GLY A C 1
ATOM 2842 O O . GLY A 1 378 ? -21.847 7.705 29.970 1.00 55.03 378 GLY A O 1
ATOM 2843 N N . THR A 1 379 ? -22.355 6.647 28.060 1.00 60.47 379 THR A N 1
ATOM 2844 C CA . THR A 1 379 ? -22.358 5.274 28.584 1.00 60.47 379 THR A CA 1
ATOM 2845 C C . THR A 1 379 ? -21.234 4.452 27.953 1.00 60.47 379 THR A C 1
ATOM 2847 O O . THR A 1 379 ? -21.017 4.498 26.741 1.00 60.47 379 THR A O 1
ATOM 2850 N N . THR A 1 380 ? -20.508 3.668 28.750 1.00 68.44 380 THR A N 1
ATOM 2851 C CA . THR A 1 380 ? -19.514 2.721 28.218 1.00 68.44 380 THR A CA 1
ATOM 2852 C C . THR A 1 380 ? -20.215 1.626 27.401 1.00 68.44 380 THR A C 1
ATOM 2854 O O . THR A 1 380 ? -21.088 0.960 27.964 1.00 68.44 380 THR A O 1
ATOM 2857 N N . PRO A 1 381 ? -19.863 1.405 26.118 1.00 73.06 381 PRO A N 1
ATOM 2858 C CA . PRO A 1 381 ? -20.478 0.348 25.316 1.00 73.06 381 PRO A CA 1
ATOM 2859 C C . PRO A 1 381 ? -20.183 -1.034 25.903 1.00 73.06 381 PRO A C 1
ATOM 2861 O O . PRO A 1 381 ? -19.113 -1.240 26.486 1.00 73.06 381 PRO A O 1
ATOM 2864 N N . SER A 1 382 ? -21.085 -2.008 25.723 1.00 84.62 382 SER A N 1
ATOM 2865 C CA . SER A 1 382 ? -20.757 -3.377 26.132 1.00 84.62 382 SER A CA 1
ATOM 2866 C C . SER A 1 382 ? -19.580 -3.913 25.301 1.00 84.62 382 SER A C 1
ATOM 2868 O O . SER A 1 382 ? -19.409 -3.512 24.142 1.00 84.62 382 SER A O 1
ATOM 2870 N N . PRO A 1 383 ? -18.780 -4.868 25.819 1.00 84.75 383 PRO A N 1
ATOM 2871 C CA . PRO A 1 383 ? -17.669 -5.448 25.059 1.00 84.75 383 PRO A CA 1
ATOM 2872 C C . PRO A 1 383 ? -18.104 -6.010 23.696 1.00 84.75 383 PRO A C 1
ATOM 2874 O O . PRO A 1 383 ? -17.391 -5.875 22.706 1.00 84.75 383 PRO A O 1
ATOM 2877 N N . LYS A 1 384 ? -19.318 -6.575 23.628 1.00 88.88 384 LYS A N 1
ATOM 2878 C CA . LYS A 1 384 ? -19.926 -7.135 22.413 1.00 88.88 384 LYS A CA 1
ATOM 2879 C C . LYS A 1 384 ? -20.291 -6.062 21.384 1.00 88.88 384 LYS A C 1
ATOM 2881 O O . LYS A 1 384 ? -20.140 -6.299 20.188 1.00 88.88 384 LYS A O 1
ATOM 2886 N N . GLU A 1 385 ? -20.767 -4.898 21.819 1.00 89.25 385 GLU A N 1
ATOM 2887 C CA . GLU A 1 385 ? -21.072 -3.769 20.930 1.00 89.25 385 GLU A CA 1
ATOM 2888 C C . GLU A 1 385 ? -19.799 -3.068 20.467 1.00 89.25 385 GLU A C 1
ATOM 2890 O O . GLU A 1 385 ? -19.640 -2.865 19.264 1.00 89.25 385 GLU A O 1
ATOM 2895 N N . SER A 1 386 ? -18.853 -2.799 21.378 1.00 87.81 386 SER A N 1
ATOM 2896 C CA . SER A 1 386 ? -17.546 -2.238 21.013 1.00 87.81 386 SER A CA 1
ATOM 2897 C C . SER A 1 386 ? -16.862 -3.117 19.962 1.00 87.81 386 SER A C 1
ATOM 2899 O O . SER A 1 386 ? -16.545 -2.636 18.875 1.00 87.81 386 SER A O 1
ATOM 2901 N N . ALA A 1 387 ? -16.754 -4.429 20.207 1.00 90.38 387 ALA A N 1
ATOM 2902 C CA . ALA A 1 387 ? -16.180 -5.376 19.255 1.00 90.38 387 ALA A CA 1
ATOM 2903 C C . ALA A 1 387 ? -16.890 -5.371 17.891 1.00 90.38 387 ALA A C 1
ATOM 2905 O O . ALA A 1 387 ? -16.217 -5.322 16.864 1.00 90.38 387 ALA A O 1
ATOM 2906 N N . ARG A 1 388 ? -18.231 -5.368 17.852 1.00 90.56 388 ARG A N 1
ATOM 2907 C CA . ARG A 1 388 ? -19.007 -5.298 16.595 1.00 90.56 388 ARG A CA 1
ATOM 2908 C C . ARG A 1 388 ? -18.710 -4.028 15.796 1.00 90.56 388 ARG A C 1
ATOM 2910 O O . ARG A 1 388 ? -18.477 -4.111 14.594 1.00 90.56 388 ARG A O 1
ATOM 2917 N N . ILE A 1 389 ? -18.678 -2.870 16.456 1.00 90.44 389 ILE A N 1
ATOM 2918 C CA . ILE A 1 389 ? -18.381 -1.582 15.814 1.00 90.44 389 ILE A CA 1
ATOM 2919 C C . ILE A 1 389 ? -16.934 -1.575 15.305 1.00 90.44 389 ILE A C 1
ATOM 2921 O O . ILE A 1 389 ? -16.688 -1.277 14.139 1.00 90.44 389 ILE A O 1
ATOM 2925 N N . LYS A 1 390 ? -15.974 -1.977 16.146 1.00 90.25 390 LYS A N 1
ATOM 2926 C CA . LYS A 1 390 ? -14.550 -2.069 15.785 1.00 90.25 390 LYS A CA 1
ATOM 2927 C C . LYS A 1 390 ? -14.257 -3.084 14.676 1.00 90.25 390 LYS A C 1
ATOM 2929 O O . LYS A 1 390 ? -13.245 -2.934 14.002 1.00 90.25 390 LYS A O 1
ATOM 2934 N N . MET A 1 391 ? -15.107 -4.095 14.491 1.00 92.94 391 MET A N 1
ATOM 2935 C CA . MET A 1 391 ? -14.978 -5.134 13.461 1.00 92.94 391 MET A CA 1
ATOM 2936 C C . MET A 1 391 ? -15.552 -4.712 12.100 1.00 92.94 391 MET A C 1
ATOM 2938 O O . MET A 1 391 ? -15.079 -5.190 11.070 1.00 92.94 391 MET A O 1
ATOM 2942 N N . ALA A 1 392 ? -16.508 -3.779 12.067 1.00 93.44 392 ALA A N 1
ATOM 2943 C CA . ALA A 1 392 ? -17.102 -3.285 10.824 1.00 93.44 392 ALA A CA 1
ATOM 2944 C C . ALA A 1 392 ? -16.070 -2.627 9.886 1.00 93.44 392 ALA A C 1
ATOM 2946 O O . ALA A 1 392 ? -16.096 -2.872 8.682 1.00 93.44 392 ALA A O 1
ATOM 2947 N N . GLY A 1 393 ? -15.112 -1.866 10.431 1.00 90.81 393 GLY A N 1
ATOM 2948 C CA . GLY A 1 393 ? -13.996 -1.296 9.666 1.00 90.81 393 GLY A CA 1
ATOM 2949 C C . GLY A 1 393 ? -13.112 -2.363 8.989 1.00 90.81 393 GLY A C 1
ATOM 2950 O O . GLY A 1 393 ? -12.981 -2.336 7.764 1.00 90.81 393 GLY A O 1
ATOM 2951 N N . PRO A 1 394 ? -12.517 -3.321 9.731 1.00 93.19 394 PRO A N 1
ATOM 2952 C CA . PRO A 1 394 ? -11.794 -4.468 9.174 1.00 93.19 394 PRO A CA 1
ATOM 2953 C C . PRO A 1 394 ? -12.573 -5.259 8.118 1.00 93.19 394 PRO A C 1
ATOM 2955 O O . PRO A 1 394 ? -12.006 -5.568 7.073 1.00 93.19 394 PRO A O 1
ATOM 2958 N N . LEU A 1 395 ? -13.860 -5.551 8.350 1.00 95.31 395 LEU A N 1
ATOM 2959 C CA . LEU A 1 395 ? -14.693 -6.298 7.399 1.00 95.31 395 LEU A CA 1
ATOM 2960 C C . LEU A 1 395 ? -14.966 -5.507 6.115 1.00 95.31 395 LEU A C 1
ATOM 2962 O O . LEU A 1 395 ? -14.866 -6.070 5.028 1.00 95.31 395 LEU A O 1
ATOM 2966 N N . MET A 1 396 ? -15.241 -4.203 6.216 1.00 96.19 396 MET A N 1
ATOM 2967 C CA . MET A 1 396 ? -15.382 -3.350 5.032 1.00 96.19 396 MET A CA 1
ATOM 2968 C C . MET A 1 396 ? -14.055 -3.215 4.276 1.00 96.19 396 MET A C 1
ATOM 2970 O O . MET A 1 396 ? -14.052 -3.201 3.051 1.00 96.19 396 MET A O 1
ATOM 2974 N N . SER A 1 397 ? -12.926 -3.190 4.992 1.00 95.12 397 SER A N 1
ATOM 2975 C CA . SER A 1 397 ? -11.593 -3.222 4.372 1.00 95.12 397 SER A CA 1
ATOM 2976 C C . SER A 1 397 ? -11.403 -4.530 3.591 1.00 95.12 397 SER A C 1
ATOM 2978 O O . SER A 1 397 ? -11.076 -4.497 2.414 1.00 95.12 397 SER A O 1
ATOM 2980 N N . LEU A 1 398 ? -11.693 -5.689 4.191 1.00 95.38 398 LEU A N 1
ATOM 2981 C CA . LEU A 1 398 ? -11.601 -6.983 3.503 1.00 95.38 398 LEU A CA 1
ATOM 2982 C C . LEU A 1 398 ? -12.496 -7.046 2.251 1.00 95.38 398 LEU A C 1
ATOM 2984 O O . LEU A 1 398 ? -12.038 -7.479 1.196 1.00 95.38 398 LEU A O 1
ATOM 2988 N N . LEU A 1 399 ? -13.735 -6.548 2.333 1.00 96.88 399 LEU A N 1
ATOM 2989 C CA . LEU A 1 399 ? -14.622 -6.444 1.171 1.00 96.88 399 LEU A CA 1
ATOM 2990 C C . LEU A 1 399 ? -14.022 -5.556 0.069 1.00 96.88 399 LEU A C 1
ATOM 2992 O O . LEU A 1 399 ? -14.029 -5.944 -1.094 1.00 96.88 399 LEU A O 1
ATOM 2996 N N . LEU A 1 400 ? -13.471 -4.392 0.420 1.00 96.25 400 LEU A N 1
ATOM 2997 C CA . LEU A 1 400 ? -12.839 -3.479 -0.537 1.00 96.25 400 LEU A CA 1
ATOM 2998 C C . LEU A 1 400 ? -11.562 -4.060 -1.153 1.00 96.25 400 LEU A C 1
ATOM 3000 O O . LEU A 1 400 ? -11.317 -3.841 -2.337 1.00 96.25 400 LEU A O 1
ATOM 3004 N N . ALA A 1 401 ? -10.782 -4.837 -0.398 1.00 93.88 401 ALA A N 1
ATOM 3005 C CA . ALA A 1 401 ? -9.631 -5.553 -0.937 1.00 93.88 401 ALA A CA 1
ATOM 3006 C C . ALA A 1 401 ? -10.073 -6.577 -1.996 1.00 93.88 401 ALA A C 1
ATOM 3008 O O . ALA A 1 401 ? -9.567 -6.553 -3.114 1.00 93.88 401 ALA A O 1
ATOM 3009 N N . ILE A 1 402 ? -11.080 -7.401 -1.684 1.00 94.38 402 ILE A N 1
ATOM 3010 C CA . ILE A 1 402 ? -11.657 -8.379 -2.622 1.00 94.38 402 ILE A CA 1
ATOM 3011 C C . ILE A 1 402 ? -12.232 -7.681 -3.864 1.00 94.38 402 ILE A C 1
ATOM 3013 O O . ILE A 1 402 ? -11.940 -8.096 -4.981 1.00 94.38 402 ILE A O 1
ATOM 3017 N N . LEU A 1 403 ? -12.989 -6.590 -3.694 1.00 94.88 403 LEU A N 1
ATOM 3018 C CA . LEU A 1 403 ? -13.524 -5.801 -4.812 1.00 94.88 403 LEU A CA 1
ATOM 3019 C C . LEU A 1 403 ? -12.417 -5.206 -5.696 1.00 94.88 403 LEU A C 1
ATOM 3021 O O . LEU A 1 403 ? -12.588 -5.128 -6.909 1.00 94.88 403 LEU A O 1
ATOM 3025 N N . SER A 1 404 ? -11.274 -4.834 -5.114 1.00 92.50 404 SER A N 1
ATOM 3026 C CA . SER A 1 404 ? -10.138 -4.283 -5.862 1.00 92.50 404 SER A CA 1
ATOM 3027 C C . SER A 1 404 ? -9.467 -5.317 -6.777 1.00 92.50 404 SER A C 1
ATOM 3029 O O . SER A 1 404 ? -8.958 -4.942 -7.829 1.00 92.50 404 SER A O 1
ATOM 3031 N N . LEU A 1 405 ? -9.523 -6.615 -6.447 1.00 90.56 405 LEU A N 1
ATOM 3032 C CA . LEU A 1 405 ? -9.003 -7.674 -7.326 1.00 90.56 405 LEU A CA 1
ATOM 3033 C C . LEU A 1 405 ? -9.759 -7.744 -8.663 1.00 90.56 405 LEU A C 1
ATOM 3035 O O . LEU A 1 405 ? -9.144 -8.017 -9.689 1.00 90.56 405 LEU A O 1
ATOM 3039 N N . PHE A 1 406 ? -11.059 -7.428 -8.687 1.00 92.62 406 PHE A N 1
ATOM 3040 C CA . PHE A 1 406 ? -11.857 -7.409 -9.921 1.00 92.62 406 PHE A CA 1
ATOM 3041 C C . PHE A 1 406 ? -11.498 -6.257 -10.877 1.00 92.62 406 PHE A C 1
ATOM 3043 O O . PHE A 1 406 ? -11.924 -6.281 -12.029 1.00 92.62 406 PHE A O 1
ATOM 3050 N N . LEU A 1 407 ? -10.709 -5.267 -10.440 1.00 86.19 407 LEU A N 1
ATOM 3051 C CA . LEU A 1 407 ? -10.186 -4.222 -11.327 1.00 86.19 407 LEU A CA 1
ATOM 3052 C C . LEU A 1 407 ? -8.935 -4.690 -12.090 1.00 86.19 407 LEU A C 1
ATOM 3054 O O . LEU A 1 407 ? -8.682 -4.197 -13.185 1.00 86.19 407 LEU A O 1
ATOM 3058 N N . ILE A 1 408 ? -8.167 -5.645 -11.553 1.00 86.44 408 ILE A N 1
ATOM 3059 C CA . ILE A 1 408 ? -6.879 -6.058 -12.135 1.00 86.44 408 ILE A CA 1
ATOM 3060 C C . ILE A 1 408 ? -7.041 -6.625 -13.565 1.00 86.44 408 ILE A C 1
ATOM 3062 O O . ILE A 1 408 ? -6.317 -6.166 -14.449 1.00 86.44 408 ILE A O 1
ATOM 3066 N N . PRO A 1 409 ? -8.018 -7.508 -13.873 1.00 87.44 409 PRO A N 1
ATOM 3067 C CA . PRO A 1 409 ? -8.220 -8.020 -15.235 1.00 87.44 409 PRO A CA 1
ATOM 3068 C C . PRO A 1 409 ? -8.650 -6.976 -16.280 1.00 87.44 409 PRO A C 1
ATOM 3070 O O . PRO A 1 409 ? -8.671 -7.290 -17.465 1.00 87.44 409 PRO A O 1
ATOM 3073 N N . LEU A 1 410 ? -9.011 -5.748 -15.878 1.00 85.31 410 LEU A N 1
ATOM 3074 C CA . LEU A 1 410 ? -9.457 -4.694 -16.803 1.00 85.31 410 LEU A CA 1
ATOM 3075 C C . LEU A 1 410 ? -8.294 -3.941 -17.479 1.00 85.31 410 LEU A C 1
ATOM 3077 O O . LEU A 1 410 ? -8.531 -3.122 -18.367 1.00 85.31 410 LEU A O 1
ATOM 3081 N N . GLY A 1 411 ? -7.047 -4.208 -17.077 1.00 81.38 411 GLY A N 1
ATOM 3082 C CA . GLY A 1 411 ? -5.852 -3.659 -17.719 1.00 81.38 411 GLY A CA 1
ATOM 3083 C C . GLY A 1 411 ? -5.568 -2.178 -17.426 1.00 81.38 411 GLY A C 1
ATOM 3084 O O . GLY A 1 411 ? -6.335 -1.466 -16.773 1.00 81.38 411 GLY A O 1
ATOM 3085 N N . GLY A 1 412 ? -4.415 -1.700 -17.904 1.00 86.50 412 GLY A N 1
ATOM 3086 C CA . GLY A 1 412 ? -4.007 -0.292 -17.817 1.00 86.50 412 GLY A CA 1
ATOM 3087 C C . GLY A 1 412 ? -4.114 0.301 -16.405 1.00 86.50 412 GLY A C 1
ATOM 3088 O O . GLY A 1 412 ? -3.646 -0.282 -15.429 1.00 86.50 412 GLY A O 1
ATOM 3089 N N . LEU A 1 413 ? -4.767 1.462 -16.287 1.00 83.94 413 LEU A N 1
ATOM 3090 C CA . LEU A 1 413 ? -4.947 2.169 -15.010 1.00 83.94 413 LEU A CA 1
ATOM 3091 C C . LEU A 1 413 ? -5.744 1.362 -13.965 1.00 83.94 413 LEU A C 1
ATOM 3093 O O . LEU A 1 413 ? -5.600 1.615 -12.767 1.00 83.94 413 LEU A O 1
ATOM 3097 N N . PHE A 1 414 ? -6.561 0.390 -14.386 1.00 83.81 414 PHE A N 1
ATOM 3098 C CA . PHE A 1 414 ? -7.321 -0.457 -13.467 1.00 83.81 414 PHE A CA 1
ATOM 3099 C C . PHE A 1 414 ? -6.438 -1.496 -12.763 1.00 83.81 414 PHE A C 1
ATOM 3101 O O . PHE A 1 414 ? -6.717 -1.812 -11.609 1.00 83.81 414 PHE A O 1
ATOM 3108 N N . VAL A 1 415 ? -5.324 -1.932 -13.370 1.00 85.75 415 VAL A N 1
ATOM 3109 C CA . VAL A 1 415 ? -4.299 -2.741 -12.678 1.00 85.75 415 VAL A CA 1
ATOM 3110 C C . VAL A 1 415 ? -3.711 -1.939 -11.521 1.00 85.75 415 VAL A C 1
ATOM 3112 O O . VAL A 1 415 ? -3.750 -2.387 -10.379 1.00 85.75 415 VAL A O 1
ATOM 3115 N N . THR A 1 416 ? -3.247 -0.712 -11.782 1.00 83.44 416 THR A N 1
ATOM 3116 C CA . THR A 1 416 ? -2.692 0.169 -10.742 1.00 83.44 416 THR A CA 1
ATOM 3117 C C . THR A 1 416 ? -3.714 0.447 -9.638 1.00 83.44 416 THR A C 1
ATOM 3119 O O . THR A 1 416 ? -3.380 0.357 -8.459 1.00 83.44 416 THR A O 1
ATOM 3122 N N . ALA A 1 417 ? -4.972 0.736 -9.992 1.00 86.12 417 ALA A N 1
ATOM 3123 C CA . ALA A 1 417 ? -6.034 0.986 -9.018 1.00 86.12 417 ALA A CA 1
ATOM 3124 C C . ALA A 1 417 ? -6.427 -0.265 -8.210 1.00 86.12 417 ALA A C 1
ATOM 3126 O O . ALA A 1 417 ? -6.667 -0.157 -7.006 1.00 86.12 417 ALA A O 1
ATOM 3127 N N . GLY A 1 418 ? -6.462 -1.440 -8.844 1.00 88.25 418 GLY A N 1
ATOM 3128 C CA . GLY A 1 418 ? -6.788 -2.721 -8.220 1.00 88.25 418 GLY A CA 1
ATOM 3129 C C . GLY A 1 418 ? -5.695 -3.210 -7.272 1.00 88.25 418 GLY A C 1
ATOM 3130 O O . GLY A 1 418 ? -5.965 -3.446 -6.094 1.00 88.25 418 GLY A O 1
ATOM 3131 N N . SER A 1 419 ? -4.445 -3.268 -7.736 1.00 86.00 419 SER A N 1
ATOM 3132 C CA . SER A 1 419 ? -3.293 -3.654 -6.911 1.00 86.00 419 SER A CA 1
ATOM 3133 C C . SER A 1 419 ? -3.077 -2.680 -5.750 1.00 86.00 419 SER A C 1
ATOM 3135 O O . SER A 1 419 ? -2.847 -3.111 -4.616 1.00 86.00 419 SER A O 1
ATOM 3137 N N . ALA A 1 420 ? -3.248 -1.371 -5.979 1.00 85.81 420 ALA A N 1
ATOM 3138 C CA . ALA A 1 420 ? -3.262 -0.390 -4.899 1.00 85.81 420 ALA A CA 1
ATOM 3139 C C . ALA A 1 420 ? -4.402 -0.676 -3.914 1.00 85.81 420 ALA A C 1
ATOM 3141 O O . ALA A 1 420 ? -4.140 -0.898 -2.734 1.00 85.81 420 ALA A O 1
ATOM 3142 N N . GLY A 1 421 ? -5.655 -0.717 -4.380 1.00 90.19 421 GLY A N 1
ATOM 3143 C CA . GLY A 1 421 ? -6.845 -0.864 -3.536 1.00 90.19 421 GLY A CA 1
ATOM 3144 C C . GLY A 1 421 ? -6.844 -2.137 -2.698 1.00 90.19 421 GLY A C 1
ATOM 3145 O O . GLY A 1 421 ? -7.179 -2.085 -1.512 1.00 90.19 421 GLY A O 1
ATOM 3146 N N . PHE A 1 422 ? -6.371 -3.246 -3.268 1.00 92.94 422 PHE A N 1
ATOM 3147 C CA . PHE A 1 422 ? -6.133 -4.490 -2.547 1.00 92.94 422 PHE A CA 1
ATOM 3148 C C . PHE A 1 422 ? -5.136 -4.275 -1.400 1.00 92.94 422 PHE A C 1
ATOM 3150 O O . PHE A 1 422 ? -5.460 -4.519 -0.235 1.00 92.94 422 PHE A O 1
ATOM 3157 N N . THR A 1 423 ? -3.962 -3.722 -1.715 1.00 87.31 423 THR A N 1
ATOM 3158 C CA . THR A 1 423 ? -2.875 -3.484 -0.756 1.00 87.31 423 THR A CA 1
ATOM 3159 C C . THR A 1 423 ? -3.292 -2.525 0.367 1.00 87.31 423 THR A C 1
ATOM 3161 O O . THR A 1 423 ? -3.135 -2.852 1.547 1.00 87.31 423 THR A O 1
ATOM 3164 N N . MET A 1 424 ? -3.883 -1.368 0.031 1.00 89.31 424 MET A N 1
ATOM 3165 C CA . MET A 1 424 ? -4.333 -0.359 1.005 1.00 89.31 424 MET A CA 1
ATOM 3166 C C . MET A 1 424 ? -5.303 -0.966 2.026 1.00 89.31 424 MET A C 1
ATOM 3168 O O . MET A 1 424 ? -5.187 -0.748 3.235 1.00 89.31 424 MET A O 1
ATOM 3172 N N . ASN A 1 425 ? -6.265 -1.752 1.539 1.00 93.81 425 ASN A N 1
ATOM 3173 C CA . ASN A 1 425 ? -7.317 -2.307 2.374 1.00 93.81 425 ASN A CA 1
ATOM 3174 C C . ASN A 1 425 ? -6.882 -3.555 3.154 1.00 93.81 425 ASN A C 1
ATOM 3176 O O . ASN A 1 425 ? -7.343 -3.741 4.282 1.00 93.81 425 ASN A O 1
ATOM 3180 N N . LEU A 1 426 ? -5.954 -4.362 2.631 1.00 92.50 426 LEU A N 1
ATOM 3181 C CA . LEU A 1 426 ? -5.349 -5.461 3.386 1.00 92.50 426 LEU A CA 1
ATOM 3182 C C . LEU A 1 426 ? -4.542 -4.926 4.583 1.00 92.50 426 LEU A C 1
ATOM 3184 O O . LEU A 1 426 ? -4.756 -5.384 5.709 1.00 92.50 426 LEU A O 1
ATOM 3188 N N . ILE A 1 427 ? -3.726 -3.877 4.381 1.00 89.50 427 ILE A N 1
ATOM 3189 C CA . ILE A 1 427 ? -3.045 -3.150 5.472 1.00 89.50 427 ILE A CA 1
ATOM 3190 C C . ILE A 1 427 ? -4.071 -2.631 6.488 1.00 89.50 427 ILE A C 1
ATOM 3192 O O . ILE A 1 427 ? -3.931 -2.866 7.690 1.00 89.50 427 ILE A O 1
ATOM 3196 N N . PHE A 1 428 ? -5.132 -1.951 6.033 1.00 90.56 428 PHE A N 1
ATOM 3197 C CA . PHE A 1 428 ? -6.170 -1.434 6.929 1.00 90.56 428 PHE A CA 1
ATOM 3198 C C . PHE A 1 428 ? -6.890 -2.531 7.718 1.00 90.56 428 PHE A C 1
ATOM 3200 O O . PHE A 1 428 ? -7.207 -2.295 8.888 1.00 90.56 428 PHE A O 1
ATOM 3207 N N . CYS A 1 429 ? -7.130 -3.704 7.130 1.00 93.25 429 CYS A N 1
ATOM 3208 C CA . CYS A 1 429 ? -7.724 -4.845 7.818 1.00 93.25 429 CYS A CA 1
ATOM 3209 C C . CYS A 1 429 ? -6.787 -5.353 8.925 1.00 93.25 429 CYS A C 1
ATOM 3211 O O . CYS A 1 429 ? -7.131 -5.269 10.109 1.00 93.25 429 CYS A O 1
ATOM 3213 N N . VAL A 1 430 ? -5.572 -5.774 8.554 1.00 90.94 430 VAL A N 1
ATOM 3214 C CA . VAL A 1 430 ? -4.570 -6.344 9.469 1.00 90.94 430 VAL A CA 1
ATOM 3215 C C . VAL A 1 430 ? -4.230 -5.366 10.591 1.00 90.94 430 VAL A C 1
ATOM 3217 O O . VAL A 1 430 ? -4.354 -5.712 11.766 1.00 90.94 430 VAL A O 1
ATOM 3220 N N . PHE A 1 431 ? -3.885 -4.117 10.262 1.00 88.31 431 PHE A N 1
ATOM 3221 C CA . PHE A 1 431 ? -3.470 -3.129 11.258 1.00 88.31 431 PHE A CA 1
ATOM 3222 C C . PHE A 1 431 ? -4.597 -2.767 12.239 1.00 88.31 431 PHE A C 1
ATOM 3224 O O . PHE A 1 431 ? -4.348 -2.542 13.423 1.00 88.31 431 PHE A O 1
ATOM 3231 N N . SER A 1 432 ? -5.858 -2.755 11.792 1.00 90.50 432 SER A N 1
ATOM 3232 C CA . SER A 1 432 ? -7.004 -2.488 12.678 1.00 90.50 432 SER A CA 1
ATOM 3233 C C . SER A 1 432 ? -7.280 -3.626 13.668 1.00 90.50 432 SER A C 1
ATOM 3235 O O . SER A 1 432 ? -7.834 -3.365 14.738 1.00 90.50 432 SER A O 1
ATOM 3237 N N . LEU A 1 433 ? -6.893 -4.859 13.325 1.00 89.69 433 LEU A N 1
ATOM 3238 C CA . LEU A 1 433 ? -7.065 -6.063 14.143 1.00 89.69 433 LEU A CA 1
ATOM 3239 C C . LEU A 1 433 ? -5.923 -6.289 15.149 1.00 89.69 433 LEU A C 1
ATOM 3241 O O . LEU A 1 433 ? -6.075 -7.114 16.048 1.00 89.69 433 LEU A O 1
ATOM 3245 N N . ILE A 1 434 ? -4.813 -5.548 15.060 1.00 86.06 434 ILE A N 1
ATOM 3246 C CA . ILE A 1 434 ? -3.729 -5.599 16.054 1.00 86.06 434 ILE A CA 1
ATOM 3247 C C . ILE A 1 434 ? -4.282 -5.202 17.442 1.00 86.06 434 ILE A C 1
ATOM 3249 O O . ILE A 1 434 ? -4.883 -4.129 17.568 1.00 86.06 434 ILE A O 1
ATOM 3253 N N . PRO A 1 435 ? -4.082 -6.011 18.501 1.00 81.44 435 PRO A N 1
ATOM 3254 C CA . PRO A 1 435 ? -4.656 -5.773 19.826 1.00 81.44 435 PRO A CA 1
ATOM 3255 C C . PRO A 1 435 ? -3.826 -4.781 20.663 1.00 81.44 435 PRO A C 1
ATOM 3257 O O . PRO A 1 435 ? -3.452 -5.059 21.798 1.00 81.44 435 PRO A O 1
ATOM 3260 N N . ILE A 1 436 ? -3.559 -3.597 20.104 1.00 74.75 436 ILE A N 1
ATOM 3261 C CA . ILE A 1 436 ? -2.857 -2.479 20.755 1.00 74.75 436 ILE A CA 1
ATOM 3262 C C . ILE A 1 436 ? -3.705 -1.210 20.581 1.00 74.75 436 ILE A C 1
ATOM 3264 O O . ILE A 1 436 ? -4.225 -0.957 19.493 1.00 74.75 436 ILE A O 1
ATOM 3268 N N . LYS A 1 437 ? -3.868 -0.383 21.624 1.00 70.12 437 LYS A N 1
ATOM 3269 C CA . LYS A 1 437 ? -4.638 0.871 21.501 1.00 70.12 437 LYS A CA 1
ATOM 3270 C C . LYS A 1 437 ? -3.858 1.873 20.626 1.00 70.12 437 LYS A C 1
ATOM 3272 O O . LYS A 1 437 ? -2.651 1.990 20.796 1.00 70.12 437 LYS A O 1
ATOM 3277 N N . PRO A 1 438 ? -4.507 2.624 19.711 1.00 71.62 438 PRO A N 1
ATOM 3278 C CA . PRO A 1 438 ? -5.949 2.862 19.592 1.00 71.62 438 PRO A CA 1
ATOM 3279 C C . PRO A 1 438 ? -6.693 1.938 18.601 1.00 71.62 438 PRO A C 1
ATOM 3281 O O . PRO A 1 438 ? -7.804 2.277 18.187 1.00 71.62 438 PRO A O 1
ATOM 3284 N N . ASN A 1 439 ? -6.108 0.815 18.171 1.00 80.75 439 ASN A N 1
ATOM 3285 C CA . ASN A 1 439 ? -6.736 -0.083 17.196 1.00 80.75 439 ASN A CA 1
ATOM 3286 C C . ASN A 1 439 ? -7.845 -0.949 17.821 1.00 80.75 439 ASN A C 1
ATOM 3288 O O . ASN A 1 439 ? -7.863 -1.218 19.023 1.00 80.75 439 ASN A O 1
ATOM 3292 N N . GLY A 1 440 ? -8.796 -1.367 16.981 1.00 81.38 440 GLY A N 1
ATOM 3293 C CA . GLY A 1 440 ? -10.015 -2.068 17.393 1.00 81.38 440 GLY A CA 1
ATOM 3294 C C . GLY A 1 440 ? -9.817 -3.529 17.802 1.00 81.38 440 GLY A C 1
ATOM 3295 O O . GLY A 1 440 ? -10.684 -4.100 18.460 1.00 81.38 440 GLY A O 1
ATOM 3296 N N . GLY A 1 441 ? -8.667 -4.122 17.466 1.00 84.25 441 GLY A N 1
ATOM 3297 C CA . GLY A 1 441 ? -8.298 -5.479 17.864 1.00 84.25 441 GLY A CA 1
ATOM 3298 C C . GLY A 1 441 ? -8.382 -5.731 19.370 1.00 84.25 441 GLY A C 1
ATOM 3299 O O . GLY A 1 441 ? -8.721 -6.839 19.769 1.00 84.25 441 GLY A O 1
ATOM 3300 N N . VAL A 1 442 ? -8.150 -4.706 20.203 1.00 81.56 442 VAL A N 1
ATOM 3301 C CA . VAL A 1 442 ? -8.257 -4.799 21.671 1.00 81.56 442 VAL A CA 1
ATOM 3302 C C . VAL A 1 442 ? -9.679 -5.167 22.097 1.00 81.56 442 VAL A C 1
ATOM 3304 O O . VAL A 1 442 ? -9.866 -6.105 22.868 1.00 81.56 442 VAL A O 1
ATOM 3307 N N . ASP A 1 443 ? -10.681 -4.457 21.574 1.00 86.00 443 ASP A N 1
ATOM 3308 C CA . ASP A 1 443 ? -12.093 -4.682 21.893 1.00 86.00 443 ASP A CA 1
ATOM 3309 C C . ASP A 1 443 ? -12.573 -6.052 21.385 1.00 86.00 443 ASP A C 1
ATOM 3311 O O . ASP A 1 443 ? -13.287 -6.770 22.084 1.00 86.00 443 ASP A O 1
ATOM 3315 N N . ILE A 1 444 ? -12.134 -6.447 20.183 1.00 90.81 444 ILE A N 1
ATOM 3316 C CA . ILE A 1 444 ? -12.501 -7.730 19.565 1.00 90.81 444 ILE A CA 1
ATOM 3317 C C . ILE A 1 444 ? -11.880 -8.907 20.336 1.00 90.81 444 ILE A C 1
ATOM 3319 O O . ILE A 1 444 ? -12.586 -9.866 20.651 1.00 90.81 444 ILE A O 1
ATOM 3323 N N . LEU A 1 445 ? -10.595 -8.816 20.702 1.00 85.50 445 LEU A N 1
ATOM 3324 C CA . LEU A 1 445 ? -9.889 -9.810 21.519 1.00 85.50 445 LEU A CA 1
ATOM 3325 C C . LEU A 1 445 ? -10.505 -9.943 22.921 1.00 85.50 445 LEU A C 1
ATOM 3327 O O . LEU A 1 445 ? -10.618 -11.057 23.437 1.00 85.50 445 LEU A O 1
ATOM 3331 N N . ALA A 1 446 ? -10.912 -8.822 23.527 1.00 87.81 446 ALA A N 1
ATOM 3332 C CA . ALA A 1 446 ? -11.569 -8.798 24.832 1.00 87.81 446 ALA A CA 1
ATOM 3333 C C . ALA A 1 446 ? -12.979 -9.413 24.798 1.00 87.81 446 ALA A C 1
ATOM 3335 O O . ALA A 1 446 ? -13.384 -10.052 25.767 1.00 87.81 446 ALA A O 1
ATOM 3336 N N . TRP A 1 447 ? -13.717 -9.256 23.692 1.00 91.56 447 TRP A N 1
ATOM 3337 C CA . TRP A 1 447 ? -15.029 -9.881 23.517 1.00 91.56 447 TRP A CA 1
ATOM 3338 C C . TRP A 1 447 ? -14.943 -11.381 23.202 1.00 91.56 447 TRP A C 1
ATOM 3340 O O . TRP A 1 447 ? -15.627 -12.178 23.844 1.00 91.56 447 TRP A O 1
ATOM 3350 N N . ASN A 1 448 ? -14.140 -11.780 22.210 1.00 92.25 448 ASN A N 1
ATOM 3351 C CA . ASN A 1 448 ? -13.984 -13.184 21.834 1.00 92.25 448 ASN A CA 1
ATOM 3352 C C . ASN A 1 448 ? -12.628 -13.448 21.157 1.00 92.25 448 ASN A C 1
ATOM 3354 O O . ASN A 1 448 ? -12.420 -13.142 19.981 1.00 92.25 448 ASN A O 1
ATOM 3358 N N . LYS A 1 449 ? -11.730 -14.112 21.895 1.00 91.06 449 LYS A N 1
ATOM 3359 C CA . LYS A 1 449 ? -10.376 -14.468 21.441 1.00 91.06 449 LYS A CA 1
ATOM 3360 C C . LYS A 1 449 ? -10.356 -15.367 20.201 1.00 91.06 449 LYS A C 1
ATOM 3362 O O . LYS A 1 449 ? -9.473 -15.200 19.366 1.00 91.06 449 LYS A O 1
ATOM 3367 N N . PHE A 1 450 ? -11.314 -16.286 20.062 1.00 90.94 450 PHE A N 1
ATOM 3368 C CA . PHE A 1 450 ? -11.393 -17.184 18.906 1.00 90.94 450 PHE A CA 1
ATOM 3369 C C . PHE A 1 450 ? -11.828 -16.434 17.647 1.00 90.94 450 PHE A C 1
ATOM 3371 O O . PHE A 1 450 ? -11.226 -16.620 16.598 1.00 90.94 450 PHE A O 1
ATOM 3378 N N . VAL A 1 451 ? -12.814 -15.536 17.756 1.00 91.00 451 V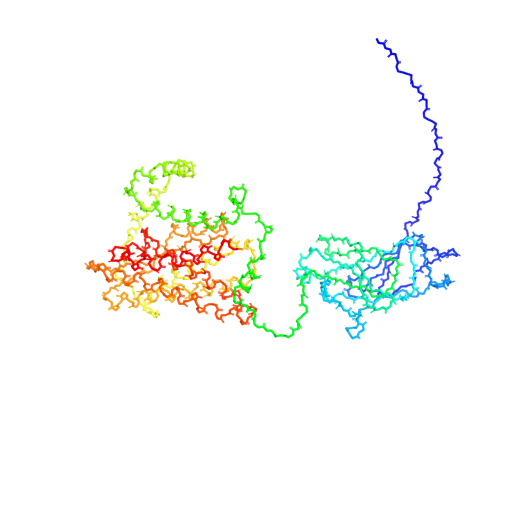AL A N 1
ATOM 3379 C CA . VAL A 1 451 ? -13.241 -14.693 16.624 1.00 91.00 451 VAL A CA 1
ATOM 3380 C C . VAL A 1 45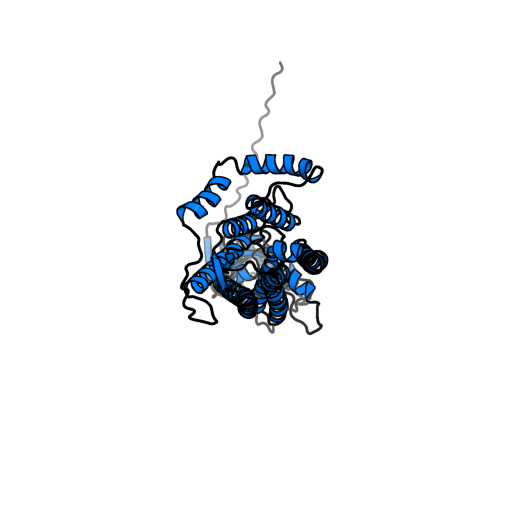1 ? -12.142 -13.701 16.238 1.00 91.00 451 VAL A C 1
ATOM 3382 O O . VAL A 1 451 ? -11.889 -13.516 15.052 1.00 91.00 451 VAL A O 1
ATOM 3385 N N . TRP A 1 452 ? -11.437 -13.114 17.213 1.00 90.94 452 TRP A N 1
ATOM 3386 C CA . TRP A 1 452 ? -10.249 -12.304 16.931 1.00 90.94 452 TRP A CA 1
ATOM 3387 C C . TRP A 1 452 ? -9.195 -13.107 16.154 1.00 90.94 452 TRP A C 1
ATOM 3389 O O . TRP A 1 452 ? -8.781 -12.681 15.079 1.00 90.94 452 TRP A O 1
ATOM 3399 N N . ALA A 1 453 ? -8.810 -14.286 16.653 1.00 87.31 453 ALA A N 1
ATOM 3400 C CA . ALA A 1 453 ? -7.789 -15.134 16.039 1.00 87.31 453 ALA A CA 1
ATOM 3401 C C . ALA A 1 453 ? -8.184 -15.606 14.628 1.00 87.31 453 ALA A C 1
ATOM 3403 O O . ALA A 1 453 ? -7.365 -15.546 13.712 1.00 87.31 453 ALA A O 1
ATOM 3404 N N . ALA A 1 454 ? -9.441 -16.021 14.440 1.00 90.62 454 ALA A N 1
ATOM 3405 C CA . ALA A 1 454 ? -9.966 -16.524 13.172 1.00 90.62 454 ALA A CA 1
ATOM 3406 C C . ALA A 1 454 ? -10.023 -15.466 12.056 1.00 90.62 454 ALA A C 1
ATOM 3408 O O . ALA A 1 454 ? -10.029 -15.834 10.887 1.00 90.62 454 ALA A O 1
ATOM 3409 N N . VAL A 1 455 ? -10.041 -14.169 12.389 1.00 89.88 455 VAL A N 1
ATOM 3410 C CA . VAL A 1 455 ? -9.914 -13.088 11.395 1.00 89.88 455 VAL A CA 1
ATOM 3411 C C . VAL A 1 455 ? -8.469 -12.586 11.308 1.00 89.88 455 VAL A C 1
ATOM 3413 O O . VAL A 1 455 ? -7.957 -12.377 10.213 1.00 89.88 455 VAL A O 1
ATOM 3416 N N . PHE A 1 456 ? -7.775 -12.421 12.439 1.00 88.31 456 PHE A N 1
ATOM 3417 C CA . PHE A 1 456 ? -6.418 -11.869 12.469 1.00 88.31 456 PHE A CA 1
ATOM 3418 C C . PHE A 1 456 ? -5.383 -12.778 11.800 1.00 88.31 456 PHE A C 1
ATOM 3420 O O . PHE A 1 456 ? -4.629 -12.298 10.956 1.00 88.31 456 PHE A O 1
ATOM 3427 N N . PHE A 1 457 ? -5.334 -14.073 12.137 1.00 89.69 457 PHE A N 1
ATOM 3428 C CA . PHE A 1 457 ? -4.277 -14.950 11.625 1.00 89.69 457 PHE A CA 1
ATOM 3429 C C . PHE A 1 457 ? -4.367 -15.198 10.112 1.00 89.69 457 PHE A C 1
ATOM 3431 O O . PHE A 1 457 ? -3.329 -15.058 9.470 1.00 89.69 457 PHE A O 1
ATOM 3438 N N . PRO A 1 458 ? -5.537 -15.473 9.494 1.00 90.81 458 PRO A N 1
ATOM 3439 C CA . PRO A 1 458 ? -5.615 -15.617 8.039 1.00 90.81 458 PRO A CA 1
ATOM 3440 C C . PRO A 1 458 ? -5.274 -14.326 7.288 1.00 90.81 458 PRO A C 1
ATOM 3442 O O . PRO A 1 458 ? -4.580 -14.379 6.279 1.00 90.81 458 PRO A O 1
ATOM 3445 N N . MET A 1 459 ? -5.699 -13.160 7.791 1.00 90.44 459 MET A N 1
ATOM 3446 C CA . MET A 1 459 ? -5.379 -11.873 7.159 1.00 90.44 459 MET A CA 1
ATOM 3447 C C . MET A 1 459 ? -3.898 -11.509 7.306 1.00 90.44 459 MET A C 1
ATOM 3449 O O . MET A 1 459 ? -3.296 -11.023 6.354 1.00 90.44 459 MET A O 1
ATOM 3453 N N . MET A 1 460 ? -3.287 -11.788 8.464 1.00 85.62 460 MET A N 1
ATOM 3454 C CA . MET A 1 460 ? -1.846 -11.622 8.671 1.00 85.62 460 MET A CA 1
ATOM 3455 C C . MET A 1 460 ? -1.034 -12.610 7.821 1.00 85.62 460 MET A C 1
ATOM 3457 O O . MET A 1 460 ? -0.025 -12.220 7.248 1.00 85.62 460 MET A O 1
ATOM 3461 N N . ALA A 1 461 ? -1.474 -13.865 7.698 1.00 83.81 461 ALA A N 1
ATOM 3462 C CA . ALA A 1 461 ? -0.812 -14.867 6.863 1.00 83.81 461 ALA A CA 1
ATOM 3463 C C . ALA A 1 461 ? -0.886 -14.506 5.372 1.00 83.81 461 ALA A C 1
ATOM 3465 O O . ALA A 1 461 ? 0.131 -14.582 4.693 1.00 83.81 461 ALA A O 1
ATOM 3466 N N . LEU A 1 462 ? -2.045 -14.048 4.883 1.00 86.00 462 LEU A N 1
ATOM 3467 C CA . LEU A 1 462 ? -2.217 -13.552 3.513 1.00 86.00 462 LEU A CA 1
ATOM 3468 C C . LEU A 1 462 ? -1.344 -12.319 3.240 1.00 86.00 462 LEU A C 1
ATOM 3470 O O . LEU A 1 462 ? -0.668 -12.256 2.219 1.00 86.00 462 LEU A O 1
ATOM 3474 N N . TYR A 1 463 ? -1.333 -11.360 4.170 1.00 84.69 463 TYR A N 1
ATOM 3475 C CA . TYR A 1 463 ? -0.482 -10.174 4.092 1.00 84.69 463 TYR A CA 1
ATOM 3476 C C . TYR A 1 463 ? 1.004 -10.542 4.056 1.00 84.69 463 TYR A C 1
ATOM 3478 O O . TYR A 1 463 ? 1.722 -10.059 3.190 1.00 84.69 463 TYR A O 1
ATOM 3486 N N . LEU A 1 464 ? 1.468 -11.425 4.945 1.00 81.50 464 LEU A N 1
ATOM 3487 C CA . LEU A 1 464 ? 2.858 -11.873 4.929 1.00 81.50 464 LEU A CA 1
ATOM 3488 C C . LEU A 1 464 ? 3.176 -12.644 3.644 1.00 81.50 464 LEU A C 1
ATOM 3490 O O . LEU A 1 464 ? 4.184 -12.347 3.025 1.00 81.50 464 LEU A O 1
ATOM 3494 N N . PHE A 1 465 ? 2.320 -13.564 3.198 1.00 79.25 465 PHE A N 1
ATOM 3495 C CA . PHE A 1 465 ? 2.530 -14.324 1.962 1.00 79.25 465 PHE A CA 1
ATOM 3496 C C . PHE A 1 465 ? 2.745 -13.411 0.746 1.00 79.25 465 PHE A C 1
ATOM 3498 O O . PHE A 1 465 ? 3.757 -13.546 0.074 1.00 79.25 465 PHE A O 1
ATOM 3505 N N . ILE A 1 466 ? 1.857 -12.436 0.525 1.00 79.31 466 ILE A N 1
ATOM 3506 C CA . ILE A 1 466 ? 1.903 -11.530 -0.640 1.00 79.31 466 ILE A CA 1
ATOM 3507 C C . ILE A 1 466 ? 3.099 -10.566 -0.610 1.00 79.31 466 ILE A C 1
ATOM 3509 O O . ILE A 1 466 ? 3.501 -10.063 -1.649 1.00 79.31 466 ILE A O 1
ATOM 3513 N N . TYR A 1 467 ? 3.658 -10.287 0.568 1.00 73.38 467 TYR A N 1
ATOM 3514 C CA . TYR A 1 467 ? 4.795 -9.375 0.724 1.00 73.38 467 TYR A CA 1
ATOM 3515 C C . TYR A 1 467 ? 6.156 -10.084 0.879 1.00 73.38 467 TYR A C 1
ATOM 3517 O O . TYR A 1 467 ? 7.188 -9.427 0.779 1.00 73.38 467 TYR A O 1
ATOM 3525 N N . LEU A 1 468 ? 6.170 -11.382 1.200 1.00 70.31 468 LEU A N 1
ATOM 3526 C CA . LEU A 1 468 ? 7.369 -12.238 1.257 1.00 70.31 468 LEU A CA 1
ATOM 3527 C C . LEU A 1 468 ? 7.675 -12.913 -0.095 1.00 70.31 468 LEU A C 1
ATOM 3529 O O . LEU A 1 468 ? 8.680 -13.622 -0.201 1.00 70.31 468 LEU A O 1
ATOM 3533 N N . GLN A 1 469 ? 6.766 -12.744 -1.056 1.00 61.34 469 GLN A N 1
ATOM 3534 C CA . GLN A 1 469 ? 6.874 -13.112 -2.463 1.00 61.34 469 GLN A CA 1
ATOM 3535 C C . GLN A 1 469 ? 7.481 -11.970 -3.278 1.00 61.34 469 GLN A C 1
ATOM 3537 O O . GLN A 1 469 ? 8.194 -12.327 -4.236 1.00 61.34 469 GLN A O 1
#

Sequence (469 aa):
MLPATTLPITSLTQIPREEPANCTSHFTGSGTPETGSDGRLNCTTFISTGDAVVTLQIAAGTIIDNQGSSTVTEIRIEPANPASIPQVSSDGGALTGYTYRFLPGAISFDPPVLVSFTMKPADWERAGGYGLVLRESTSDGSGWEDLPTSIDAARRTVSAPARHFSYIGLFAPGLVTAAEDTPQTVSDLIHTATAANEDVPLPLSSVIPDKYAPVAAVAAGTALSLVGTMAAVNSVLSRLWERFMELLAKFFSFETTAQLNLREVQKRKILPKDDLHSVMLGLSPRELLVIGTSAVVFAAAFLIRDRFELKIATILIFVCVGGVSTILRDLAQKIVAYRAGYVTEYQFWGLGTATMLCTAWLFGNVFAKPSRTLMRSGTTPSPKESARIKMAGPLMSLLLAILSLFLIPLGGLFVTAGSAGFTMNLIFCVFSLIPIKPNGGVDILAWNKFVWAAVFFPMMALYLFIYLQ

Nearest PDB structures (foldseek):
  8gqy-assembly1_D  TM=2.216E-01  e=1.582E-01  Aquifex aeolicus VF5
  8brd-assembly1_B  TM=2.511E-01  e=4.215E+00  Vibrio alginolyticus
  4gb9-assembly1_A  TM=1.636E-01  e=1.032E+00  Homo sapiens
  3t8m-assembly1_A  TM=1.402E-01  e=9.302E-01  Homo sapiens
  4ezk-assembly1_A  TM=1.822E-01  e=3.422E+00  Homo sapiens

pLDDT: mean 70.93, std 18.46, range [24.89, 96.88]

Secondary structure (DSSP, 8-state):
-------PPP-------------EEEEESEE---B-TTSBBSSEEEEE-TTS-EEEEE-TT-EEEBTTB-SPP-EEEEEPPGGGSPPPPGGG-EEEEEEEEEESTT-EEEEEEEEEEE--HHHHTTTTSSS-EEEEEPTTSS-EEE---EEETTTTEEEEEEEE-SEEEEEETT-----------HHHHHHHTTS---SS--TTTTTS-GGGHHHHHHHHHHHHHHTTS-----TTHHHHHHHHHHHHHHHS-SS-HHHHHHHHHHHHT-PPPS-----BTTB-HHHHHHHHHHHHHHHHHHHHHTTT---HHHHHHHHHHHHHHHHHHHHHHHHHHHHTT-EEEEEE-HHHHHHHHHHHHHHS---S-SEEEEEE-SSPPPHHHHHHHHHHHHHHHHHHHHHHHTTGGG-THHHHHHHHHHHHHHHHHHHHHSSSTTSTHHHHHHH-HHHHHHHHHHHHHHHHHHHH-

Radius of gyration: 33.63 Å; Cα contacts (8 Å, |Δi|>4): 724; chains: 1; bounding box: 105×40×90 Å